Protein AF-A0A023FK03-F1 (afdb_monomer)

Secondary structure (DSSP, 8-state):
----EEEEEBS-TTT--B--HHHHHHHHHHTT-EEEEESGGGGGGGG---TTSTTTT-SEEEE-HHHHHT-TTPPPEEEE--S-HHHHHHTTTT---HHHHHTTHHHHHHHHHHHHHHHHHHHHHHHHHHHHHHHHHTT-TTEEEESPPPPB-TTSPBP-HHHHHHS---HHHHHHH--S-EEEEE--HHHHHHHHHHHHHHHHHHHHGGGS---------------------------------HHHHHHHHHHHHHHHHHHHHH-TTT-PEEEEETTTEEEEEE-HHHHHHHHT--HHHHHHHHHHHHHHHHHHHHHHHHHHHHHHHHTT-TTEEEE--TT--SSEEEEE--TTTTT-GGG--HHHHHHHHHHHHHHHHHHHHH-TT-EEEE-TTS-EEEEE----TT--HHHHHHHHHHHHHHHHHHHHHHHHHHHHHHHHHHHHHHHHHHHHHHHHHHH-GGGGSTTTHHHHHHHSPPPTT-----EEEETTTTEEEETHHHHHHHHHHHSS-PPP------------------------

Nearest PDB structures (foldseek):
  4n0w-assembly1_C  TM=6.176E-01  e=2.076E-03  Burkholderia cenocepacia J2315
  3gbx-assembly1_B  TM=6.428E-01  e=4.797E-03  Salmonella enterica subsp. enterica serovar Typhimurium
  1yjs-assembly1_A-2  TM=6.541E-01  e=1.831E-02  Geobacillus stearothermophilus
  2w7m-assembly1_A-2  TM=5.968E-01  e=1.638E-02  Geobacillus stearothermophilus
  2vi9-assembly1_A  TM=6.203E-01  e=2.862E-02  Geobacillus stearothermophilus

Organism: Amblyomma cajennense (NCBI:txid34607)

Sequence (544 aa):
RVPTLVVVSAGSPAVGLVDPLQGLQDLCKRHEAWLHVEGHALAALCLVSVPNLPARTGDSVSLPLGTWLGLPSVPYVTLYKTSEAALAHAAGLSSFSVHTKLQCLPLWVGLQSLGHQGLLQRVLHCLRLSEMLRERLDQVAEIEVVGRPRAVSKEGQVLSLADVVTKSVGTLLLFDVVVPVVTFRYLPEEALVEEEVEEETQEEESTTEIASETESKRDTPDESDSSKEKTEEETEAAALDEEPVLHDTSYRNNLNSWLAQVLNRDIPRAALDLLDLDPYGACLRFCPLESGHVYGTTTQDVEELYNCLLKHLAILNATVRQKRKFRDALAKHANLELVEVCHWAGLGGVRFVPDAFVGHMDSLDEKAKAQLNQLNSELVLKLKSTDSAFSLGESEDGLSCVRFGMVTDDLDIEELVGLVLGAGIELEESTKALESMSELVKQGIQEASKGLQQENEEKILQEGLLRHVPIVGSLFNWWSPTNKESGIRGRSFNITSGLVESTENIYKYHMQIQQGDTPALTNMPPQAQVVVQAANALETKAQQ

Radius of gyration: 42.41 Å; Cα contacts (8 Å, |Δi|>4): 645; chains: 1; bounding box: 78×77×130 Å

Solvent-accessible surface area (backbone atoms only — not comparable to full-atom values): 32034 Å² total; per-residue (Å²): 137,81,74,57,71,46,80,44,35,39,13,29,85,75,36,28,39,61,55,68,55,68,63,52,50,57,50,24,65,74,61,74,24,45,37,36,33,34,40,54,31,59,61,56,58,72,68,55,92,60,98,65,63,73,77,73,71,46,47,27,38,46,39,60,56,16,46,59,67,63,39,82,89,36,66,69,46,72,49,66,73,73,95,46,73,66,59,44,46,74,72,50,74,68,64,88,47,73,75,68,61,58,48,50,48,68,52,52,53,50,50,66,72,42,36,73,65,44,52,37,54,49,52,52,49,27,35,48,51,29,44,53,46,49,62,55,44,78,73,37,89,51,42,49,70,52,60,74,78,80,32,58,45,99,84,72,47,74,51,49,62,69,56,54,67,73,39,98,67,57,71,69,60,48,44,54,39,48,39,45,30,42,18,32,32,66,48,60,80,72,55,55,59,54,51,53,52,52,52,54,53,52,54,54,53,63,64,59,66,75,77,76,84,84,84,90,90,82,91,87,89,85,88,85,87,81,89,78,91,82,91,81,91,80,89,77,80,76,77,73,82,77,74,74,76,70,68,60,60,57,45,45,28,19,39,30,50,49,50,49,53,50,48,37,68,77,37,55,43,63,54,62,44,82,43,79,39,93,92,77,42,36,28,39,29,38,38,38,43,62,40,24,75,78,53,62,50,49,70,64,51,51,53,51,43,51,59,48,48,57,57,50,47,54,32,51,55,25,24,58,62,46,30,56,55,43,54,58,55,38,72,75,37,86,43,44,43,85,39,69,38,84,87,48,57,35,61,36,22,40,28,70,40,57,82,94,46,58,96,44,68,95,72,58,50,74,68,54,49,52,52,48,28,51,51,27,50,51,40,32,52,56,46,30,72,77,40,78,81,48,37,81,35,56,30,93,87,74,45,39,19,36,32,41,56,79,40,54,79,85,63,59,57,64,60,52,52,48,51,53,50,51,52,41,53,55,46,52,52,50,51,53,50,51,49,52,50,50,51,51,52,52,49,50,51,51,52,50,52,50,51,50,50,50,53,50,51,50,47,47,61,73,72,33,72,63,52,76,37,96,74,56,8,66,59,48,44,68,78,52,71,76,75,85,83,76,60,88,79,53,71,42,74,39,82,88,76,75,44,83,42,62,35,63,62,58,52,53,52,55,52,49,59,72,61,75,65,89,80,80,95,74,94,73,83,82,85,75,84,78,79,79,82,77,90,76,88,82,86,77,81,86,77,136

Mean predicted aligned error: 15.63 Å

InterPro domains:
  IPR015421 Pyridoxal phosphate-dependent transferase, major domain [G3DSA:3.40.640.10] (1-123)
  IPR015424 Pyridoxal phosphate-dependent transferase [SSF53383] (2-313)
  IPR050477 Group II Amino Acid Decarboxylases [PTHR42735] (5-512)
  IPR055102 PDXDC1-like, third domain [PF22937] (326-432)
  IPR055103 PDXDC1/PDXD2, second domain [PF22930] (180-320)

Structure (mmCIF, N/CA/C/O backbone):
data_AF-A0A023FK03-F1
#
_entry.id   AF-A0A023FK03-F1
#
loop_
_atom_site.group_PDB
_atom_site.id
_atom_site.type_symbol
_atom_site.label_atom_id
_atom_site.label_alt_id
_atom_site.label_comp_id
_atom_site.label_asym_id
_atom_site.label_entity_id
_atom_site.label_seq_id
_atom_site.pdbx_PDB_ins_code
_atom_site.Cartn_x
_atom_site.Cartn_y
_atom_site.Cartn_z
_atom_site.occupancy
_atom_site.B_iso_or_equiv
_atom_site.auth_seq_id
_atom_site.auth_comp_id
_atom_site.auth_asym_id
_atom_site.auth_atom_id
_atom_site.pdbx_PDB_model_num
ATOM 1 N N . ARG A 1 1 ? -15.173 8.926 -39.196 1.00 75.56 1 ARG A N 1
ATOM 2 C CA . ARG A 1 1 ? -13.962 9.461 -38.522 1.00 75.56 1 ARG A CA 1
ATOM 3 C C . ARG A 1 1 ? -12.804 8.555 -38.919 1.00 75.56 1 ARG A C 1
ATOM 5 O O . ARG A 1 1 ? -13.045 7.359 -38.986 1.00 75.56 1 ARG A O 1
ATOM 12 N N . VAL A 1 2 ? -11.625 9.091 -39.239 1.00 83.06 2 VAL A N 1
ATOM 13 C CA . VAL A 1 2 ? -10.444 8.280 -39.594 1.00 83.06 2 VAL A CA 1
ATOM 14 C C . VAL A 1 2 ? -9.515 8.248 -38.376 1.00 83.06 2 VAL A C 1
ATOM 16 O O . VAL A 1 2 ? -9.201 9.327 -37.873 1.00 83.06 2 VAL A O 1
ATOM 19 N N . PRO A 1 3 ? -9.121 7.073 -37.858 1.00 85.50 3 PRO A N 1
ATOM 20 C CA . PRO A 1 3 ? -8.145 6.991 -36.776 1.00 85.50 3 PRO A CA 1
ATOM 21 C C . PRO A 1 3 ? -6.781 7.484 -37.278 1.00 85.50 3 PRO A C 1
ATOM 23 O O . PRO A 1 3 ? -6.280 6.993 -38.281 1.00 85.50 3 PRO A O 1
ATOM 26 N N . THR A 1 4 ? -6.206 8.489 -36.614 1.00 89.94 4 THR A N 1
ATOM 27 C CA . THR A 1 4 ? -4.979 9.170 -37.083 1.00 89.94 4 THR A CA 1
ATOM 28 C C . THR A 1 4 ? -3.743 8.827 -36.253 1.00 89.94 4 THR A C 1
ATOM 30 O O . THR A 1 4 ? -2.627 8.908 -36.755 1.00 89.94 4 THR A O 1
ATOM 33 N N . LEU A 1 5 ? -3.925 8.445 -34.990 1.00 92.06 5 LEU A N 1
ATOM 34 C CA . LEU A 1 5 ? -2.849 8.207 -34.034 1.00 92.06 5 LEU A CA 1
ATOM 35 C C . LEU A 1 5 ? -3.209 7.018 -33.147 1.00 92.06 5 LEU A C 1
ATOM 37 O O . LEU A 1 5 ? -4.322 6.953 -32.626 1.00 92.06 5 LEU A O 1
ATOM 41 N N . VAL A 1 6 ? -2.247 6.125 -32.954 1.00 94.19 6 VAL A N 1
ATOM 42 C CA . VAL A 1 6 ? -2.283 5.042 -31.975 1.00 94.19 6 VAL A CA 1
ATOM 43 C C . VAL A 1 6 ? -1.117 5.256 -31.017 1.00 94.19 6 VAL A C 1
ATOM 45 O O . VAL A 1 6 ? 0.027 5.391 -31.452 1.00 94.19 6 VAL A O 1
ATOM 48 N N . VAL A 1 7 ? -1.414 5.315 -29.721 1.00 94.50 7 VAL A N 1
ATOM 49 C CA . VAL A 1 7 ? -0.410 5.368 -28.652 1.00 94.50 7 VAL A CA 1
ATOM 50 C C . VAL A 1 7 ? -0.333 3.983 -28.032 1.00 94.50 7 VAL A C 1
ATOM 52 O O . VAL A 1 7 ? -1.367 3.417 -27.692 1.00 94.50 7 VAL A O 1
ATOM 55 N N . VAL A 1 8 ? 0.875 3.438 -27.940 1.00 93.75 8 VAL A N 1
ATOM 56 C CA . VAL A 1 8 ? 1.129 2.092 -27.424 1.00 93.75 8 VAL A CA 1
ATOM 57 C C . VAL A 1 8 ? 2.180 2.124 -26.330 1.00 93.75 8 VAL A C 1
ATOM 59 O O . VAL A 1 8 ? 3.119 2.926 -26.368 1.00 93.75 8 VAL A O 1
ATOM 62 N N . SER A 1 9 ? 2.043 1.213 -25.377 1.00 92.88 9 SER A N 1
ATOM 63 C CA . SER A 1 9 ? 2.932 1.090 -24.238 1.00 92.88 9 SER A CA 1
ATOM 64 C C . SER A 1 9 ? 3.924 -0.059 -24.410 1.00 92.88 9 SER A C 1
ATOM 66 O O . SER A 1 9 ? 3.560 -1.221 -24.560 1.00 92.88 9 SER A O 1
ATOM 68 N N . ALA A 1 10 ? 5.212 0.261 -24.354 1.00 91.44 10 ALA A N 1
ATOM 69 C CA . ALA A 1 10 ? 6.314 -0.665 -24.161 1.00 91.44 10 ALA A CA 1
ATOM 70 C C . ALA A 1 10 ? 6.747 -0.596 -22.689 1.00 91.44 10 ALA A C 1
ATOM 72 O O . ALA A 1 10 ? 7.693 0.111 -22.325 1.00 91.44 10 ALA A O 1
ATOM 73 N N . GLY A 1 11 ? 6.021 -1.316 -21.834 1.00 90.69 11 GLY A N 1
ATOM 74 C CA . GLY A 1 11 ? 6.220 -1.325 -20.391 1.00 90.69 11 GLY A CA 1
ATOM 75 C C . GLY A 1 11 ? 5.437 -0.203 -19.724 1.00 90.69 11 GLY A C 1
ATOM 76 O O . GLY A 1 11 ? 6.014 0.832 -19.386 1.00 90.69 11 GLY A O 1
ATOM 77 N N . SER A 1 12 ? 4.131 -0.405 -19.549 1.00 92.38 12 SER A N 1
ATOM 78 C CA . SER A 1 12 ? 3.226 0.577 -18.950 1.00 92.38 12 SER A CA 1
ATOM 79 C C . SER A 1 12 ? 3.730 1.051 -17.582 1.00 92.38 12 SER A C 1
ATOM 81 O O . SER A 1 12 ? 4.270 0.236 -16.826 1.00 92.38 12 SER A O 1
ATOM 83 N N . PRO A 1 13 ? 3.548 2.334 -17.225 1.00 91.31 13 PRO A N 1
ATOM 84 C CA . PRO A 1 13 ? 4.019 2.840 -15.941 1.00 91.31 13 PRO A CA 1
ATOM 85 C C . PRO A 1 13 ? 3.423 2.098 -14.746 1.00 91.31 13 PRO A C 1
ATOM 87 O O . PRO A 1 13 ? 4.141 1.876 -13.779 1.00 91.31 13 PRO A O 1
ATOM 90 N N . ALA A 1 14 ? 2.152 1.692 -14.824 1.00 92.25 14 ALA A N 1
ATOM 91 C CA . ALA A 1 14 ? 1.423 1.088 -13.712 1.00 92.25 14 ALA A CA 1
ATOM 92 C C . ALA A 1 14 ? 1.797 -0.378 -13.452 1.00 92.25 14 ALA A C 1
ATOM 94 O O . ALA A 1 14 ? 2.018 -0.741 -12.304 1.00 92.25 14 ALA A O 1
ATOM 95 N N . VAL A 1 15 ? 1.874 -1.209 -14.496 1.00 92.50 15 VAL A N 1
ATOM 96 C CA . VAL A 1 15 ? 1.987 -2.681 -14.367 1.00 92.50 15 VAL A CA 1
ATOM 97 C C . VAL A 1 15 ? 3.059 -3.292 -15.274 1.00 92.50 15 VAL A C 1
ATOM 99 O O . VAL A 1 15 ? 3.168 -4.505 -15.400 1.00 92.50 15 VAL A O 1
ATOM 102 N N . GLY A 1 16 ? 3.846 -2.471 -15.974 1.00 90.25 16 GLY A N 1
ATOM 103 C CA . GLY A 1 16 ? 4.918 -2.965 -16.843 1.00 90.25 16 GLY A CA 1
ATOM 104 C C . GLY A 1 16 ? 4.451 -3.718 -18.097 1.00 90.25 16 GLY A C 1
ATOM 105 O O . GLY A 1 16 ? 5.287 -4.294 -18.786 1.00 90.25 16 GLY A O 1
ATOM 106 N N . LEU A 1 17 ? 3.155 -3.694 -18.435 1.00 90.25 17 LEU A N 1
ATOM 107 C CA . LEU A 1 17 ? 2.610 -4.351 -19.629 1.00 90.25 17 LEU A CA 1
ATOM 108 C C . LEU A 1 17 ? 3.200 -3.808 -20.939 1.00 90.25 17 LEU A C 1
ATOM 110 O O . LEU A 1 17 ? 3.413 -2.606 -21.099 1.00 90.25 17 LEU A O 1
ATOM 114 N N . VAL A 1 18 ? 3.444 -4.712 -21.886 1.00 90.50 18 VAL A N 1
ATOM 115 C CA . VAL A 1 18 ? 3.930 -4.401 -23.235 1.00 90.50 18 VAL A CA 1
ATOM 116 C C . VAL A 1 18 ? 2.839 -4.769 -24.230 1.00 90.50 18 VAL A C 1
ATOM 118 O O . VAL A 1 18 ? 2.464 -5.937 -24.336 1.00 90.50 18 VAL A O 1
ATOM 121 N N . ASP A 1 19 ? 2.356 -3.774 -24.965 1.00 91.62 19 ASP A N 1
ATOM 122 C CA . ASP A 1 19 ? 1.375 -3.958 -26.029 1.00 91.62 19 ASP A CA 1
ATOM 123 C C . ASP A 1 19 ? 1.948 -4.807 -27.177 1.00 91.62 19 ASP A C 1
ATOM 125 O O . ASP A 1 19 ? 3.167 -4.843 -27.381 1.00 91.62 19 ASP A O 1
ATOM 129 N N . PRO A 1 20 ? 1.102 -5.455 -28.000 1.00 89.81 20 PRO A N 1
ATOM 130 C CA . PRO A 1 20 ? 1.540 -6.226 -29.163 1.00 89.81 20 PRO A CA 1
ATOM 131 C C . PRO A 1 20 ? 2.071 -5.313 -30.287 1.00 89.81 20 PRO A C 1
ATOM 133 O O . PRO A 1 20 ? 1.439 -5.127 -31.332 1.00 89.81 20 PRO A O 1
ATOM 136 N N . LEU A 1 21 ? 3.273 -4.759 -30.090 1.00 88.12 21 LEU A N 1
ATOM 137 C CA . LEU A 1 21 ? 3.879 -3.717 -30.925 1.00 88.12 21 LEU A CA 1
ATOM 138 C C . LEU A 1 21 ? 3.955 -4.105 -32.406 1.00 88.12 21 LEU A C 1
ATOM 140 O O . LEU A 1 21 ? 3.672 -3.275 -33.265 1.00 88.12 21 LEU A O 1
ATOM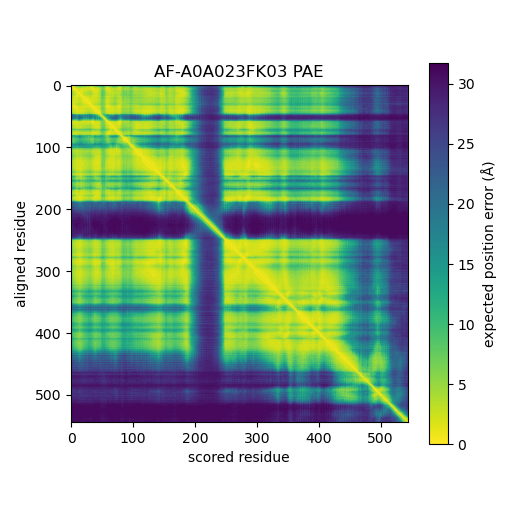 144 N N . GLN A 1 22 ? 4.312 -5.355 -32.724 1.00 87.31 22 GLN A N 1
ATOM 145 C CA . GLN A 1 22 ? 4.422 -5.809 -34.116 1.00 87.31 22 GLN A CA 1
ATOM 146 C C . GLN A 1 22 ? 3.062 -5.788 -34.826 1.00 87.31 22 GLN A C 1
ATOM 148 O O . GLN A 1 22 ? 2.940 -5.232 -35.916 1.00 87.31 22 GLN A O 1
ATOM 153 N N . GLY A 1 23 ? 2.029 -6.347 -34.189 1.00 89.94 23 GLY A N 1
ATOM 154 C CA . GLY A 1 23 ? 0.677 -6.378 -34.748 1.00 89.94 23 GLY A CA 1
ATOM 155 C C . GLY A 1 23 ? 0.085 -4.977 -34.898 1.00 89.94 23 GLY A C 1
ATOM 156 O O . GLY A 1 23 ? -0.491 -4.656 -35.939 1.00 89.94 23 GLY A O 1
ATOM 157 N N . LEU A 1 24 ? 0.293 -4.116 -33.897 1.00 91.25 24 LEU A N 1
ATOM 158 C CA . LEU A 1 24 ? -0.164 -2.725 -33.923 1.00 91.25 24 LEU A CA 1
ATOM 159 C C . LEU A 1 24 ? 0.578 -1.895 -34.969 1.00 91.25 24 LEU A C 1
ATOM 161 O O . LEU A 1 24 ? -0.040 -1.080 -35.652 1.00 91.25 24 LEU A O 1
ATOM 165 N N . GLN A 1 25 ? 1.870 -2.140 -35.176 1.00 89.00 25 GLN A N 1
ATOM 166 C CA . GLN A 1 25 ? 2.629 -1.504 -36.247 1.00 89.00 25 GLN A CA 1
ATOM 167 C C . GLN A 1 25 ? 2.094 -1.882 -37.631 1.00 89.00 25 GLN A C 1
ATOM 169 O O . GLN A 1 25 ? 1.941 -1.012 -38.490 1.00 89.00 25 GLN A O 1
ATOM 174 N N . ASP A 1 26 ? 1.800 -3.159 -37.863 1.00 90.31 26 ASP A N 1
ATOM 175 C CA . ASP A 1 26 ? 1.266 -3.615 -39.147 1.00 90.31 26 ASP A CA 1
ATOM 176 C C . ASP A 1 26 ? -0.179 -3.136 -39.367 1.00 90.31 26 ASP A C 1
ATOM 178 O O . ASP A 1 26 ? -0.581 -2.858 -40.498 1.00 90.31 26 ASP A O 1
ATOM 182 N N . LEU A 1 27 ? -0.959 -2.957 -38.297 1.00 91.81 27 LEU A N 1
ATOM 183 C CA . LEU A 1 27 ? -2.267 -2.302 -38.347 1.00 91.81 27 LEU A CA 1
ATOM 184 C C . LEU A 1 27 ? -2.147 -0.812 -38.704 1.00 91.81 27 LEU A C 1
ATOM 186 O O . LEU A 1 27 ? -2.816 -0.354 -39.629 1.00 91.81 27 LEU A O 1
ATOM 190 N N . CYS A 1 28 ? -1.259 -0.073 -38.036 1.00 91.50 28 CYS A N 1
ATOM 191 C CA . CYS A 1 28 ? -1.048 1.355 -38.288 1.00 91.50 28 CYS A CA 1
ATOM 192 C C . CYS A 1 28 ? -0.596 1.617 -39.727 1.00 91.50 28 CYS A C 1
ATOM 194 O O . CYS A 1 28 ? -1.149 2.486 -40.395 1.00 91.50 28 CYS A O 1
ATOM 196 N N . LYS A 1 29 ? 0.317 0.790 -40.258 1.00 89.25 29 LYS A N 1
ATOM 197 C CA . LYS A 1 29 ? 0.732 0.857 -41.668 1.00 89.25 29 LYS A CA 1
ATOM 198 C C . LYS A 1 29 ? -0.424 0.621 -42.641 1.00 89.25 29 LYS A C 1
ATOM 200 O O . LYS A 1 29 ? -0.484 1.290 -43.665 1.00 89.25 29 LYS A O 1
ATOM 205 N N . ARG A 1 30 ? -1.328 -0.323 -42.347 1.00 92.06 30 ARG A N 1
ATOM 206 C CA . ARG A 1 30 ? -2.491 -0.629 -43.205 1.00 92.06 30 ARG A CA 1
ATOM 207 C C . ARG A 1 30 ? -3.516 0.501 -43.247 1.00 92.06 30 ARG A C 1
ATOM 209 O O . ARG A 1 30 ? -4.164 0.678 -44.271 1.00 92.06 30 ARG A O 1
ATOM 216 N N . HIS A 1 31 ? -3.670 1.230 -42.147 1.00 91.69 31 HIS A N 1
ATOM 217 C CA . HIS A 1 31 ? -4.659 2.301 -42.011 1.00 91.69 31 HIS A CA 1
ATOM 218 C C . HIS A 1 31 ? -4.064 3.709 -42.120 1.00 91.69 31 HIS A C 1
ATOM 220 O O . HIS A 1 31 ? -4.779 4.675 -41.868 1.00 91.69 31 HIS A O 1
ATOM 226 N N . GLU A 1 32 ? -2.781 3.825 -42.481 1.00 89.75 32 GLU A N 1
ATOM 227 C CA . GLU A 1 32 ? -2.046 5.098 -42.549 1.00 89.75 32 GLU A CA 1
ATOM 228 C C . GLU A 1 32 ? -2.150 5.920 -41.248 1.00 89.75 32 GLU A C 1
ATOM 230 O O . GLU A 1 32 ? -2.189 7.150 -41.259 1.00 89.75 32 GLU A O 1
ATOM 235 N N . ALA A 1 33 ? -2.198 5.226 -40.108 1.00 92.00 33 ALA A N 1
ATOM 236 C CA . ALA A 1 33 ? -2.220 5.833 -38.784 1.00 92.00 33 ALA A CA 1
ATOM 237 C C . ALA A 1 33 ? -0.796 5.965 -38.231 1.00 92.00 33 ALA A C 1
ATOM 239 O O . ALA A 1 33 ? 0.059 5.113 -38.469 1.00 92.00 33 ALA A O 1
ATOM 240 N N . TRP A 1 34 ? -0.551 7.023 -37.460 1.00 90.62 34 TRP A N 1
ATOM 241 C CA . TRP A 1 34 ? 0.720 7.247 -36.779 1.00 90.62 34 TRP A CA 1
ATOM 242 C C . TRP A 1 34 ? 0.849 6.341 -35.552 1.00 90.62 34 TRP A C 1
ATOM 244 O O . TRP A 1 34 ? -0.055 6.328 -34.718 1.00 90.62 34 TRP A O 1
ATOM 254 N N . LEU A 1 35 ? 1.979 5.647 -35.388 1.00 92.12 35 LEU A N 1
ATOM 255 C CA . LEU A 1 35 ? 2.260 4.846 -34.192 1.00 92.12 35 LEU A CA 1
ATOM 256 C C . LEU A 1 35 ? 3.229 5.567 -33.242 1.00 92.12 35 LEU A C 1
ATOM 258 O O . LEU A 1 35 ? 4.412 5.738 -33.551 1.00 92.12 35 LEU A O 1
ATOM 262 N N . HIS A 1 36 ? 2.749 5.938 -32.057 1.00 92.88 36 HIS A N 1
ATOM 263 C CA . HIS A 1 36 ? 3.558 6.502 -30.977 1.00 92.88 36 HIS A CA 1
ATOM 264 C C . HIS A 1 36 ? 3.808 5.472 -29.873 1.00 92.88 36 HIS A C 1
ATOM 266 O O . HIS A 1 36 ? 2.858 4.870 -29.389 1.00 92.88 36 HIS A O 1
ATOM 272 N N . VAL A 1 37 ? 5.062 5.298 -29.451 1.00 92.62 37 VAL A N 1
ATOM 273 C CA . VAL A 1 37 ? 5.442 4.361 -28.382 1.00 92.62 37 VAL A CA 1
ATOM 274 C C . VAL A 1 37 ? 5.917 5.111 -27.142 1.00 92.62 37 VAL A C 1
ATOM 276 O O . VAL A 1 37 ? 6.769 5.994 -27.223 1.00 92.62 37 VAL A O 1
ATOM 279 N N . GLU A 1 38 ? 5.446 4.706 -25.975 1.00 93.38 38 GLU A N 1
ATOM 280 C CA . GLU A 1 38 ? 5.920 5.191 -24.676 1.00 93.38 38 GLU A CA 1
ATOM 281 C C . GLU A 1 38 ? 6.082 4.032 -23.687 1.00 93.38 38 GLU A C 1
ATOM 283 O O . GLU A 1 38 ? 5.713 2.911 -24.004 1.00 93.38 38 GLU A O 1
ATOM 288 N N . GLY A 1 39 ? 6.663 4.264 -22.509 1.00 92.44 39 GLY A N 1
ATOM 289 C CA . GLY A 1 39 ? 6.791 3.240 -21.463 1.00 92.44 39 GLY A CA 1
ATOM 290 C C . GLY A 1 39 ? 8.221 2.997 -20.981 1.00 92.44 39 GLY A C 1
ATOM 291 O O . GLY A 1 39 ? 9.202 3.457 -21.568 1.00 92.44 39 GLY A O 1
ATOM 292 N N . HIS A 1 40 ? 8.351 2.308 -19.852 1.00 93.25 40 HIS A N 1
ATOM 293 C CA . HIS A 1 40 ? 9.615 2.139 -19.138 1.00 93.25 40 HIS A CA 1
ATOM 294 C C . HIS A 1 40 ? 10.526 1.052 -19.718 1.00 93.25 40 HIS A C 1
ATOM 296 O O . HIS A 1 40 ? 11.741 1.137 -19.538 1.00 93.25 40 HIS A O 1
ATOM 302 N N . ALA A 1 41 ? 9.998 0.082 -20.475 1.00 91.88 41 ALA A N 1
ATOM 303 C CA . ALA A 1 41 ? 10.833 -0.943 -21.114 1.00 91.88 41 ALA A CA 1
ATOM 304 C C . ALA A 1 41 ? 11.758 -0.334 -22.184 1.00 91.88 41 ALA A C 1
ATOM 306 O O . ALA A 1 41 ? 12.835 -0.863 -22.464 1.00 91.88 41 ALA A O 1
ATOM 307 N N . LEU A 1 42 ? 11.401 0.842 -22.715 1.00 91.94 42 LEU A N 1
ATOM 308 C CA . LEU A 1 42 ? 12.241 1.635 -23.615 1.00 91.94 42 LEU A CA 1
ATOM 309 C C . LEU A 1 42 ? 13.603 2.004 -23.004 1.00 91.94 42 LEU A C 1
ATOM 311 O O . LEU A 1 42 ? 14.565 2.185 -23.752 1.00 91.94 42 LEU A O 1
ATOM 315 N N . ALA A 1 43 ? 13.727 2.072 -21.673 1.00 91.94 43 ALA A N 1
ATOM 316 C CA . ALA A 1 43 ? 15.013 2.296 -21.013 1.00 91.94 43 ALA A CA 1
ATOM 317 C C . ALA A 1 43 ? 16.033 1.204 -21.380 1.00 91.94 43 ALA A C 1
ATOM 319 O O . ALA A 1 43 ? 17.212 1.501 -21.579 1.00 91.94 43 ALA A O 1
ATOM 320 N N . ALA A 1 44 ? 15.577 -0.040 -21.565 1.00 90.06 44 ALA A N 1
ATOM 321 C CA . ALA A 1 44 ? 16.422 -1.184 -21.893 1.00 90.06 44 ALA A CA 1
ATOM 322 C C . ALA A 1 44 ? 17.075 -1.092 -23.284 1.00 90.06 44 ALA A C 1
ATOM 324 O O . ALA A 1 44 ? 18.028 -1.817 -23.566 1.00 90.06 44 ALA A O 1
ATOM 325 N N . LEU A 1 45 ? 16.633 -0.171 -24.150 1.00 87.19 45 LEU A N 1
ATOM 326 C CA . LEU A 1 45 ? 17.266 0.073 -25.450 1.00 87.19 45 LEU A CA 1
ATOM 327 C C . LEU A 1 45 ? 18.747 0.459 -25.324 1.00 87.19 45 LEU A C 1
ATOM 329 O O . LEU A 1 45 ? 19.514 0.214 -26.253 1.00 87.19 45 LEU A O 1
ATOM 333 N N . CYS A 1 46 ? 19.167 1.025 -24.186 1.00 85.00 46 CYS A N 1
ATOM 334 C CA . CYS A 1 46 ? 20.573 1.344 -23.935 1.00 85.00 46 CYS A CA 1
ATOM 335 C C . CYS A 1 46 ? 21.462 0.099 -23.749 1.00 85.00 46 CYS A C 1
ATOM 337 O O . CYS A 1 46 ? 22.683 0.218 -23.847 1.00 85.00 46 CYS A O 1
ATOM 339 N N . LEU A 1 47 ? 20.866 -1.075 -23.501 1.00 80.38 47 LEU A N 1
ATOM 340 C CA . LEU A 1 47 ? 21.571 -2.343 -23.295 1.00 80.38 47 LEU A CA 1
ATOM 341 C C . LEU A 1 47 ? 21.967 -3.022 -24.608 1.00 80.38 47 LEU A C 1
ATOM 343 O O . LEU A 1 47 ? 22.845 -3.882 -24.616 1.00 80.38 47 LEU A O 1
ATOM 347 N N . VAL A 1 48 ? 21.340 -2.652 -25.728 1.00 72.38 48 VAL A N 1
ATOM 348 C CA . VAL A 1 48 ? 21.575 -3.315 -27.011 1.00 72.38 48 VAL A CA 1
ATOM 349 C C . VAL A 1 48 ? 22.597 -2.537 -27.828 1.00 72.38 48 VAL A C 1
ATOM 351 O O . VAL A 1 48 ? 22.392 -1.382 -28.188 1.00 72.38 48 VAL A O 1
ATOM 354 N N . SER A 1 49 ? 23.700 -3.191 -28.189 1.00 58.81 49 SER A N 1
ATOM 355 C CA . SER A 1 49 ? 24.799 -2.572 -28.947 1.00 58.81 49 SER A CA 1
ATOM 356 C C . SER A 1 49 ? 24.534 -2.421 -30.455 1.00 58.81 49 SER A C 1
ATOM 358 O O . SER A 1 49 ? 25.454 -2.107 -31.209 1.00 58.81 49 SER A O 1
ATOM 360 N N . VAL A 1 50 ? 23.308 -2.671 -30.933 1.00 55.12 50 VAL A N 1
ATOM 361 C CA . VAL A 1 50 ? 23.001 -2.691 -32.373 1.00 55.12 50 VAL A CA 1
ATOM 362 C C . VAL A 1 50 ? 22.477 -1.315 -32.832 1.00 55.12 50 VAL A C 1
ATOM 364 O O . VAL A 1 50 ? 21.484 -0.825 -32.298 1.00 55.12 50 VAL A O 1
ATOM 367 N N . PRO A 1 51 ? 23.074 -0.690 -33.865 1.00 49.81 51 PRO A N 1
ATOM 368 C CA . PRO A 1 51 ? 22.834 0.715 -34.225 1.00 49.81 51 PRO A CA 1
ATOM 369 C C . PRO A 1 51 ? 21.448 1.060 -34.816 1.00 49.81 51 PRO A C 1
ATOM 371 O O . PRO A 1 51 ? 21.201 2.224 -35.112 1.00 49.81 51 PRO A O 1
ATOM 374 N N . ASN A 1 52 ? 20.525 0.102 -34.979 1.00 49.31 52 ASN A N 1
ATOM 375 C CA . ASN A 1 52 ? 19.263 0.295 -35.721 1.00 49.31 52 ASN A CA 1
ATOM 376 C C . ASN A 1 52 ? 17.974 0.115 -34.888 1.00 49.31 52 ASN A C 1
ATOM 378 O O . ASN A 1 52 ? 16.890 0.005 -35.463 1.00 49.31 52 ASN A O 1
ATOM 382 N N . LEU A 1 53 ? 18.057 0.067 -33.554 1.00 51.75 53 LEU A N 1
ATOM 383 C CA . LEU A 1 53 ? 16.932 -0.344 -32.700 1.00 51.75 53 LEU A CA 1
ATOM 384 C C . LEU A 1 53 ? 15.671 0.547 -32.732 1.00 51.75 53 LEU A C 1
ATOM 386 O O . LEU A 1 53 ? 14.595 0.008 -32.982 1.00 51.75 53 LEU A O 1
ATOM 390 N N . PRO A 1 54 ? 15.731 1.880 -32.537 1.00 52.62 54 PRO A N 1
ATOM 391 C CA . PRO A 1 54 ? 14.513 2.701 -32.498 1.00 52.62 54 PRO A CA 1
ATOM 392 C C . PRO A 1 54 ? 13.840 2.838 -33.873 1.00 52.62 54 PRO A C 1
ATOM 394 O O . PRO A 1 54 ? 12.674 3.213 -33.972 1.00 52.62 54 PRO A O 1
ATOM 397 N N . ALA A 1 55 ? 14.544 2.500 -34.960 1.00 52.31 55 ALA A N 1
ATOM 398 C CA . ALA A 1 55 ? 14.030 2.639 -36.317 1.00 52.31 55 ALA A CA 1
ATOM 399 C C . ALA A 1 55 ? 12.915 1.634 -36.656 1.00 52.31 55 ALA A C 1
ATOM 401 O O . ALA A 1 55 ? 12.261 1.793 -37.686 1.00 52.31 55 ALA A O 1
ATOM 402 N N . ARG A 1 56 ? 12.653 0.621 -35.820 1.00 63.44 56 ARG A N 1
ATOM 403 C CA . ARG A 1 56 ? 11.592 -0.372 -36.070 1.00 63.44 56 ARG A CA 1
ATOM 404 C C . ARG A 1 56 ? 10.444 -0.355 -35.067 1.00 63.44 56 ARG A C 1
ATOM 406 O O . ARG A 1 56 ? 9.424 -0.954 -35.371 1.00 63.44 56 ARG A O 1
ATOM 413 N N . THR A 1 57 ? 10.555 0.357 -33.951 1.00 68.00 57 THR A N 1
ATOM 414 C CA . THR A 1 57 ? 9.595 0.240 -32.839 1.00 68.00 57 THR A CA 1
ATOM 415 C C . THR A 1 57 ? 8.319 1.074 -33.010 1.00 68.00 57 THR A C 1
ATOM 417 O O . THR A 1 57 ? 7.302 0.737 -32.429 1.00 68.00 57 THR A O 1
ATOM 420 N N . GLY A 1 58 ? 8.336 2.123 -33.835 1.00 82.56 58 GLY A N 1
ATOM 421 C CA . GLY A 1 58 ? 7.181 2.995 -34.099 1.00 82.56 58 GLY A CA 1
ATOM 422 C C . GLY A 1 58 ? 7.570 4.200 -34.955 1.00 82.56 58 GLY A C 1
ATOM 423 O O . GLY A 1 58 ? 8.705 4.254 -35.441 1.00 82.56 58 GLY A O 1
ATOM 424 N N . ASP A 1 59 ? 6.657 5.145 -35.164 1.00 87.06 59 ASP A N 1
ATOM 425 C CA . ASP A 1 59 ? 6.913 6.395 -35.898 1.00 87.06 59 ASP A CA 1
ATOM 426 C C . ASP A 1 59 ? 7.478 7.487 -34.983 1.00 87.06 59 ASP A C 1
ATOM 428 O O . ASP A 1 59 ? 8.366 8.247 -35.383 1.00 87.06 59 ASP A O 1
ATOM 432 N N . SER A 1 60 ? 7.058 7.502 -33.716 1.00 88.62 60 SER A N 1
ATOM 433 C CA . SER A 1 60 ? 7.716 8.258 -32.648 1.00 88.62 60 SER A CA 1
ATOM 434 C C . SER A 1 60 ? 7.768 7.499 -31.330 1.00 88.62 60 SER A C 1
ATOM 436 O O . SER A 1 60 ? 7.028 6.545 -31.113 1.00 88.62 60 SER A O 1
ATOM 438 N N . VAL A 1 61 ? 8.666 7.940 -30.451 1.00 90.69 61 VAL A N 1
ATOM 439 C CA . VAL A 1 61 ? 8.909 7.378 -29.126 1.00 90.69 61 VAL A CA 1
ATOM 440 C C . VAL A 1 61 ? 9.064 8.505 -28.108 1.00 90.69 61 VAL A C 1
ATOM 442 O O . VAL A 1 61 ? 9.829 9.433 -28.365 1.00 90.69 61 VAL A O 1
ATOM 445 N N . SER A 1 62 ? 8.395 8.426 -26.959 1.00 92.06 62 SER A N 1
ATOM 446 C CA . SER A 1 62 ? 8.580 9.360 -25.837 1.00 92.06 62 SER A CA 1
ATOM 447 C C . SER A 1 62 ? 9.384 8.720 -24.708 1.00 92.06 62 SER A C 1
ATOM 449 O O . SER A 1 62 ? 9.052 7.640 -24.229 1.00 92.06 62 SER A O 1
ATOM 451 N N . LEU A 1 63 ? 10.450 9.398 -24.271 1.00 92.00 63 LEU A N 1
ATOM 452 C CA . LEU A 1 63 ? 11.373 8.919 -23.241 1.00 92.00 63 LEU A CA 1
ATOM 453 C C . LEU A 1 63 ? 11.339 9.841 -22.004 1.00 92.00 63 LEU A C 1
ATOM 455 O O . LEU A 1 63 ? 11.814 10.981 -22.093 1.00 92.00 63 LEU A O 1
ATOM 459 N N . PRO A 1 64 ? 10.847 9.377 -20.839 1.00 92.38 64 PRO A N 1
ATOM 460 C CA . PRO A 1 64 ? 10.929 10.103 -19.568 1.00 92.38 64 PRO A CA 1
ATOM 461 C C . PRO A 1 64 ? 12.343 10.042 -18.958 1.00 92.38 64 PRO A C 1
ATOM 463 O O . PRO A 1 64 ? 12.557 9.538 -17.856 1.00 92.38 64 PRO A O 1
ATOM 466 N N . LEU A 1 65 ? 13.342 10.575 -19.673 1.00 91.44 65 LEU A N 1
ATOM 467 C CA . LEU A 1 65 ? 14.746 10.555 -19.232 1.00 91.44 65 LEU A CA 1
ATOM 468 C C . LEU A 1 65 ? 14.975 11.319 -17.922 1.00 91.44 65 LEU A C 1
ATOM 470 O O . LEU A 1 65 ? 15.895 10.983 -17.181 1.00 91.44 65 LEU A O 1
ATOM 474 N N . GLY A 1 66 ? 14.154 12.334 -17.632 1.00 90.81 66 GLY A N 1
ATOM 475 C CA . GLY A 1 66 ? 14.179 13.024 -16.342 1.00 90.81 66 GLY A CA 1
ATOM 476 C C . GLY A 1 66 ? 13.942 12.056 -15.187 1.00 90.81 66 GLY A C 1
ATOM 477 O O . GLY A 1 66 ? 14.765 11.960 -14.279 1.00 90.81 66 GLY A O 1
ATOM 478 N N . THR A 1 67 ? 12.875 11.268 -15.290 1.00 90.75 67 THR A N 1
ATOM 479 C CA . THR A 1 67 ? 12.497 10.257 -14.304 1.00 90.75 67 THR A CA 1
ATOM 480 C C . THR A 1 67 ? 13.556 9.159 -14.193 1.00 90.75 67 THR A C 1
ATOM 482 O O . THR A 1 67 ? 14.088 8.932 -13.111 1.00 90.75 67 THR A O 1
ATOM 485 N N . TRP A 1 68 ? 13.962 8.553 -15.315 1.00 92.44 68 TRP A N 1
ATOM 486 C CA . TRP A 1 68 ? 14.921 7.436 -15.311 1.00 92.44 68 TRP A CA 1
ATOM 487 C C . TRP A 1 68 ? 16.319 7.793 -14.814 1.00 92.44 68 TRP A C 1
ATOM 489 O O . TRP A 1 68 ? 17.081 6.909 -14.436 1.00 92.44 68 TRP A O 1
ATOM 499 N N . LEU A 1 69 ? 16.706 9.067 -14.879 1.00 90.19 69 LEU A N 1
ATOM 500 C CA . LEU A 1 69 ? 18.040 9.518 -14.482 1.00 90.19 69 LEU A CA 1
ATOM 501 C C . LEU A 1 69 ? 18.040 10.310 -13.174 1.00 90.19 69 LEU A C 1
ATOM 503 O O . LEU A 1 69 ? 19.122 10.694 -12.723 1.00 90.19 69 LEU A O 1
ATOM 507 N N . GLY A 1 70 ? 16.871 10.547 -12.571 1.00 87.81 70 GLY A N 1
ATOM 508 C CA . GLY A 1 70 ? 16.727 11.399 -11.391 1.00 87.81 70 GLY A CA 1
ATOM 509 C C . GLY A 1 70 ? 17.083 12.863 -11.669 1.00 87.81 70 GLY A C 1
ATOM 510 O O . GLY A 1 70 ? 17.670 13.531 -10.821 1.00 87.81 70 GLY A O 1
ATOM 511 N N . LEU A 1 71 ? 16.796 13.354 -12.879 1.00 89.38 71 LEU A N 1
ATOM 512 C CA . LEU A 1 71 ? 17.053 14.733 -13.289 1.00 89.38 71 LEU A CA 1
ATOM 513 C C . LEU A 1 71 ? 15.750 15.545 -13.197 1.00 89.38 71 LEU A C 1
ATOM 515 O O . LEU A 1 71 ? 14.880 15.394 -14.062 1.00 89.38 71 LEU A O 1
ATOM 519 N N . PRO A 1 72 ? 15.596 16.422 -12.186 1.00 82.38 72 PRO A N 1
ATOM 520 C CA . PRO A 1 72 ? 14.390 17.224 -12.045 1.00 82.38 72 PRO A CA 1
ATOM 521 C C . PRO A 1 72 ? 14.251 18.209 -13.209 1.00 82.38 72 PRO A C 1
ATOM 523 O O . PRO A 1 72 ? 15.240 18.669 -13.786 1.00 82.38 72 PRO A O 1
ATOM 526 N N . SER A 1 73 ? 13.007 18.564 -13.531 1.00 80.88 73 SER A N 1
ATOM 527 C CA . SER A 1 73 ? 12.673 19.593 -14.528 1.00 80.88 73 SER A CA 1
ATOM 528 C C . SER A 1 73 ? 13.113 19.288 -15.968 1.00 80.88 73 SER A C 1
ATOM 530 O O . SER A 1 73 ? 13.068 20.179 -16.819 1.00 80.88 73 SER A O 1
ATOM 532 N N . VAL A 1 74 ? 13.519 18.048 -16.265 1.00 87.50 74 VAL A N 1
ATOM 533 C CA . VAL A 1 74 ? 13.746 17.578 -17.637 1.00 87.50 74 VAL A CA 1
ATOM 534 C C . VAL A 1 74 ? 12.404 17.124 -18.224 1.00 87.50 74 VAL A C 1
ATOM 536 O O . VAL A 1 74 ? 11.808 16.188 -17.688 1.00 87.50 74 VAL A O 1
ATOM 539 N N . PRO A 1 75 ? 11.905 17.760 -19.301 1.00 85.06 75 PRO A N 1
ATOM 540 C CA . PRO A 1 75 ? 10.695 17.302 -19.974 1.00 85.06 75 PRO A CA 1
ATOM 541 C C . PRO A 1 75 ? 10.932 15.961 -20.682 1.00 85.06 75 PRO A C 1
ATOM 543 O O . PRO A 1 75 ? 12.069 15.524 -20.874 1.00 85.06 75 PRO A O 1
ATOM 546 N N . TYR A 1 76 ? 9.847 15.328 -21.121 1.00 88.12 76 TYR A N 1
ATOM 547 C CA . TYR A 1 76 ? 9.921 14.141 -21.967 1.00 88.12 76 TYR A CA 1
ATOM 548 C C . TYR A 1 76 ? 10.727 14.427 -23.237 1.00 88.12 76 TYR A C 1
ATOM 550 O O . TYR A 1 76 ? 10.598 15.486 -23.858 1.00 88.12 76 TYR A O 1
ATOM 558 N N . VAL A 1 77 ? 11.551 13.460 -23.636 1.00 89.06 77 VAL A N 1
ATOM 559 C CA . VAL A 1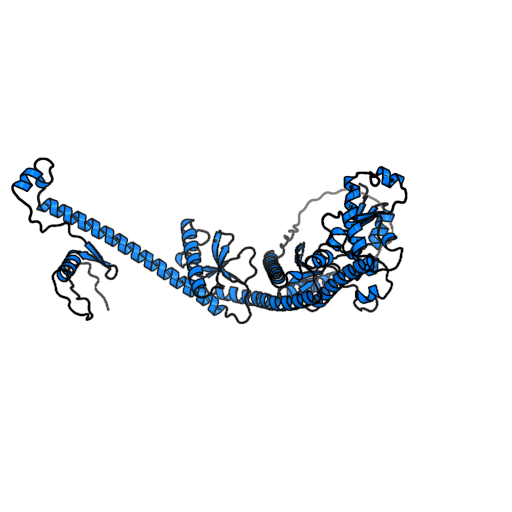 77 ? 12.296 13.511 -24.894 1.00 89.06 77 VAL A CA 1
ATOM 560 C C . VAL A 1 77 ? 11.552 12.686 -25.928 1.00 89.06 77 VAL A C 1
ATOM 562 O O . VAL A 1 77 ? 11.573 11.458 -25.877 1.00 89.06 77 VAL A O 1
ATOM 565 N N . THR A 1 78 ? 10.906 13.358 -26.878 1.00 88.12 78 THR A N 1
ATOM 566 C CA . THR A 1 78 ? 10.231 12.695 -27.996 1.00 88.12 78 THR A CA 1
ATOM 567 C C . THR A 1 78 ? 11.171 12.583 -29.191 1.00 88.12 78 THR A C 1
ATOM 569 O O . THR A 1 78 ? 11.624 13.582 -29.749 1.00 88.12 78 THR A O 1
ATOM 572 N N . LEU A 1 79 ? 11.450 11.351 -29.602 1.00 87.19 79 LEU A N 1
ATOM 573 C CA . LEU A 1 79 ? 12.132 11.027 -30.849 1.00 87.19 79 LEU A CA 1
ATOM 574 C C . LEU A 1 79 ? 11.078 10.703 -31.904 1.00 87.19 79 LEU A C 1
ATOM 576 O O . LEU A 1 79 ? 10.133 9.976 -31.626 1.00 87.19 79 LEU A O 1
ATOM 580 N N . TYR A 1 80 ? 11.225 11.213 -33.121 1.00 84.44 80 TYR A N 1
ATOM 581 C CA . TYR A 1 80 ? 10.298 10.924 -34.213 1.00 84.44 80 TYR A CA 1
ATOM 582 C C . TYR A 1 80 ? 11.058 10.707 -35.512 1.00 84.44 80 TYR A C 1
ATOM 584 O O . TYR A 1 80 ? 12.114 11.300 -35.749 1.00 84.44 80 TYR A O 1
ATOM 592 N N . LYS A 1 81 ? 10.513 9.847 -36.366 1.00 79.12 81 LYS A N 1
ATOM 593 C CA . LYS A 1 81 ? 10.997 9.684 -37.730 1.00 79.12 81 LYS A CA 1
ATOM 594 C C . LYS A 1 81 ? 10.449 10.829 -38.564 1.00 79.12 81 LYS A C 1
ATOM 596 O O . LYS A 1 81 ? 9.241 11.007 -38.663 1.00 79.12 81 LYS A O 1
ATOM 601 N N . THR A 1 82 ? 11.341 11.598 -39.175 1.00 69.06 82 THR A N 1
ATOM 602 C CA . THR A 1 82 ? 10.953 12.585 -40.180 1.00 69.06 82 THR A CA 1
ATOM 603 C C . THR A 1 82 ? 11.426 12.107 -41.543 1.00 69.06 82 THR A C 1
ATOM 605 O O . THR A 1 82 ? 12.624 11.957 -41.778 1.00 69.06 82 THR A O 1
ATOM 608 N N . SER A 1 83 ? 10.481 11.803 -42.429 1.00 65.38 83 SER A N 1
ATOM 609 C CA . SER A 1 83 ? 10.764 11.573 -43.847 1.00 65.38 83 SER A CA 1
ATOM 610 C C . SER A 1 83 ? 11.013 12.896 -44.577 1.00 65.38 83 SER A C 1
ATOM 612 O O . SER A 1 83 ? 11.774 12.925 -45.541 1.00 65.38 83 SER A O 1
ATOM 614 N N . GLU A 1 84 ? 10.426 13.998 -44.092 1.00 73.38 84 GLU A N 1
ATOM 615 C CA . GLU A 1 84 ? 10.456 15.296 -44.759 1.00 73.38 84 GLU A CA 1
ATOM 616 C C . GLU A 1 84 ? 10.541 16.462 -43.758 1.00 73.38 84 GLU A C 1
ATOM 618 O O . GLU A 1 84 ? 9.650 16.694 -42.937 1.00 73.38 84 GLU A O 1
ATOM 623 N N . ALA A 1 85 ? 11.615 17.254 -43.845 1.00 76.81 85 ALA A N 1
ATOM 624 C CA . ALA A 1 85 ? 11.867 18.377 -42.934 1.00 76.81 85 ALA A CA 1
ATOM 625 C C . ALA A 1 85 ? 10.774 19.466 -42.978 1.00 76.81 85 ALA A C 1
ATOM 627 O O . ALA A 1 85 ? 10.564 20.167 -41.986 1.00 76.81 85 ALA A O 1
ATOM 628 N N . ALA A 1 86 ? 10.057 19.592 -44.101 1.00 78.88 86 ALA A N 1
ATOM 629 C CA . ALA A 1 86 ? 8.960 20.542 -44.263 1.00 78.88 86 ALA A CA 1
ATOM 630 C C . ALA A 1 86 ? 7.773 20.229 -43.337 1.00 78.88 86 ALA A C 1
ATOM 632 O O . ALA A 1 86 ? 7.197 21.149 -42.761 1.00 78.88 86 ALA A O 1
ATOM 633 N N . LEU A 1 87 ? 7.454 18.946 -43.129 1.00 76.75 87 LEU A N 1
ATOM 634 C CA . LEU A 1 87 ? 6.380 18.526 -42.225 1.00 76.75 87 LEU A CA 1
ATOM 635 C C . LEU A 1 87 ? 6.734 18.817 -40.766 1.00 76.75 87 LEU A C 1
ATOM 637 O O . LEU A 1 87 ? 5.908 19.345 -40.027 1.00 76.75 87 LEU A O 1
ATOM 641 N N . ALA A 1 88 ? 7.984 18.565 -40.367 1.00 77.00 88 ALA A N 1
ATOM 642 C CA . ALA A 1 88 ? 8.463 18.920 -39.032 1.00 77.00 88 ALA A CA 1
ATOM 643 C C . ALA A 1 88 ? 8.415 20.441 -38.788 1.00 77.00 88 ALA A C 1
ATOM 645 O O . ALA A 1 88 ? 8.064 20.888 -37.695 1.00 77.00 88 ALA A O 1
ATOM 646 N N . HIS A 1 89 ? 8.726 21.243 -39.812 1.00 79.62 89 HIS A N 1
ATOM 647 C CA . HIS A 1 89 ? 8.609 22.699 -39.746 1.00 79.62 89 HIS A CA 1
ATOM 648 C C . HIS A 1 89 ? 7.149 23.160 -39.638 1.00 79.62 89 HIS A C 1
ATOM 650 O O . HIS A 1 89 ? 6.826 23.958 -38.759 1.00 79.62 89 HIS A O 1
ATOM 656 N N . ALA A 1 90 ? 6.261 22.625 -40.482 1.00 79.38 90 ALA A N 1
ATOM 657 C CA . ALA A 1 90 ? 4.832 22.943 -40.477 1.00 79.38 90 ALA A CA 1
ATOM 658 C C . ALA A 1 90 ? 4.142 22.538 -39.163 1.00 79.38 90 ALA A C 1
ATOM 660 O O . ALA A 1 90 ? 3.283 23.264 -38.671 1.00 79.38 90 ALA A O 1
ATOM 661 N N . ALA A 1 91 ? 4.568 21.427 -38.555 1.00 76.88 91 ALA A N 1
ATOM 662 C CA . ALA A 1 91 ? 4.118 20.976 -37.239 1.00 76.88 91 ALA A CA 1
ATOM 663 C C . ALA A 1 91 ? 4.681 21.815 -36.071 1.00 76.88 91 ALA A C 1
ATOM 665 O O . ALA A 1 91 ? 4.399 21.527 -34.911 1.00 76.88 91 ALA A O 1
ATOM 666 N N . GLY A 1 92 ? 5.507 22.832 -36.344 1.00 77.75 92 GLY A N 1
ATOM 667 C CA . GLY A 1 92 ? 6.105 23.693 -35.323 1.00 77.75 92 GLY A CA 1
ATOM 668 C C . GLY A 1 92 ? 7.255 23.052 -34.537 1.00 77.75 92 GLY A C 1
ATOM 669 O O . GLY A 1 92 ? 7.798 23.692 -33.638 1.00 77.75 92 GLY A O 1
ATOM 670 N N . LEU A 1 93 ? 7.693 21.837 -34.892 1.00 75.56 93 LEU A N 1
ATOM 671 C CA . LEU A 1 93 ? 8.757 21.098 -34.189 1.00 75.56 93 LEU A CA 1
ATOM 672 C C . LEU A 1 93 ? 10.150 21.714 -34.386 1.00 75.56 93 LEU A C 1
ATOM 674 O O . LEU A 1 93 ? 11.075 21.424 -33.631 1.00 75.56 93 LEU A O 1
ATOM 678 N N . SER A 1 94 ? 10.309 22.587 -35.383 1.00 71.44 94 SER A N 1
ATOM 679 C CA . SER A 1 94 ? 11.523 23.384 -35.583 1.00 71.44 94 SER A CA 1
ATOM 680 C C . SER A 1 94 ? 11.415 24.811 -35.025 1.00 71.44 94 SER A C 1
ATOM 682 O O . SER A 1 94 ? 12.281 25.637 -35.319 1.00 71.44 94 SER A O 1
ATOM 684 N N . SER A 1 95 ? 10.338 25.145 -34.305 1.00 70.75 95 SER A N 1
ATOM 685 C CA . SER A 1 95 ? 10.146 26.485 -33.746 1.00 70.75 95 SER A CA 1
ATOM 686 C C . SER A 1 95 ? 11.246 26.801 -32.728 1.00 70.75 95 SER A C 1
ATOM 688 O O . SER A 1 95 ? 11.587 25.987 -31.868 1.00 70.75 95 SER A O 1
ATOM 690 N N . PHE A 1 96 ? 11.849 27.983 -32.845 1.00 66.06 96 PHE A N 1
ATOM 691 C CA . PHE A 1 96 ? 12.932 28.414 -31.970 1.00 66.06 96 PHE A CA 1
ATOM 692 C C . PHE A 1 96 ? 12.376 29.295 -30.854 1.00 66.06 96 PHE A C 1
ATOM 694 O O . PHE A 1 96 ? 11.982 30.434 -31.092 1.00 66.06 96 PHE A O 1
ATOM 701 N N . SER A 1 97 ? 12.416 28.797 -29.619 1.00 73.50 97 SER A N 1
ATOM 702 C CA . SER A 1 97 ? 12.288 29.634 -28.428 1.00 73.50 97 SER A CA 1
ATOM 703 C C . SER A 1 97 ? 13.493 29.405 -27.512 1.00 73.50 97 SER A C 1
ATOM 705 O O . SER A 1 97 ? 13.939 28.270 -27.314 1.00 73.50 97 SER A O 1
ATOM 707 N N . VAL A 1 98 ? 14.047 30.489 -26.960 1.00 71.56 98 VAL A N 1
ATOM 708 C CA . VAL A 1 98 ? 15.197 30.414 -26.040 1.00 71.56 98 VAL A CA 1
ATOM 709 C C . VAL A 1 98 ? 14.822 29.624 -24.784 1.00 71.56 98 VAL A C 1
ATOM 711 O O . VAL A 1 98 ? 15.599 28.790 -24.326 1.00 71.56 98 VAL A O 1
ATOM 714 N N . HIS A 1 99 ? 13.600 29.822 -24.280 1.00 70.81 99 HIS A N 1
ATOM 715 C CA . HIS A 1 99 ? 13.076 29.106 -23.118 1.00 70.81 99 HIS A CA 1
ATOM 716 C C . HIS A 1 99 ? 12.993 27.592 -23.355 1.00 70.81 99 HIS A C 1
ATOM 718 O O . HIS A 1 99 ? 13.428 26.829 -22.500 1.00 70.81 99 HIS A O 1
ATOM 724 N N . THR A 1 100 ? 12.523 27.150 -24.525 1.00 70.56 100 THR A N 1
ATOM 725 C CA . THR A 1 100 ? 12.421 25.721 -24.868 1.00 70.56 100 THR A CA 1
ATOM 726 C C . THR A 1 100 ? 13.794 25.092 -25.116 1.00 70.56 100 THR A C 1
ATOM 728 O O . THR A 1 100 ? 14.026 23.951 -24.732 1.00 70.56 100 THR A O 1
ATOM 731 N N . LYS A 1 101 ? 14.754 25.816 -25.711 1.00 70.06 101 LYS A N 1
ATOM 732 C CA . LYS A 1 101 ? 16.085 25.245 -25.989 1.00 70.06 101 LYS A CA 1
ATOM 733 C C . LYS A 1 101 ? 16.972 25.091 -24.756 1.00 70.06 101 LYS A C 1
ATOM 735 O O . LYS A 1 101 ? 17.790 24.181 -24.734 1.00 70.06 101 LYS A O 1
ATOM 740 N N . LEU A 1 102 ? 16.817 25.925 -23.727 1.00 81.81 102 LEU A N 1
ATOM 741 C CA . LEU A 1 102 ? 17.590 25.777 -22.485 1.00 81.81 102 LEU A CA 1
ATOM 742 C C . LEU A 1 102 ? 17.140 24.572 -21.637 1.00 81.81 102 LEU A C 1
ATOM 744 O O . LEU A 1 102 ? 17.907 24.108 -20.796 1.00 81.81 102 LEU A O 1
ATOM 748 N N . GLN A 1 103 ? 15.951 24.012 -21.893 1.00 82.25 103 GLN A N 1
ATOM 749 C CA . GLN A 1 103 ? 15.431 22.831 -21.185 1.00 82.25 103 GLN A CA 1
ATOM 750 C C . GLN A 1 103 ? 16.235 21.551 -21.453 1.00 82.25 103 GLN A C 1
ATOM 752 O O . GLN A 1 103 ? 16.155 20.611 -20.667 1.00 82.25 103 GLN A O 1
ATOM 757 N N . CYS A 1 104 ? 17.042 21.496 -22.520 1.00 84.06 104 CYS A N 1
ATOM 758 C CA . CYS A 1 104 ? 17.907 20.344 -22.775 1.00 84.06 104 CYS A CA 1
ATOM 759 C C . CYS A 1 104 ? 19.207 20.367 -21.957 1.00 84.06 104 CYS A C 1
ATOM 761 O O . CYS A 1 104 ? 19.882 19.343 -21.885 1.00 84.06 104 CYS A O 1
ATOM 763 N N . LEU A 1 105 ? 19.572 21.500 -21.339 1.00 88.50 105 LEU A N 1
ATOM 764 C CA . LEU A 1 105 ? 20.842 21.635 -20.620 1.00 88.50 105 LEU A CA 1
ATOM 765 C C . LEU A 1 105 ? 20.969 20.682 -19.425 1.00 88.50 105 LEU A C 1
ATOM 767 O O . LEU A 1 105 ? 22.015 20.041 -19.335 1.00 88.50 105 LEU A O 1
ATOM 771 N N . PRO A 1 106 ? 19.964 20.518 -18.537 1.00 90.81 106 PRO A N 1
ATOM 772 C CA . PRO A 1 106 ? 20.080 19.575 -17.425 1.00 90.81 106 PRO A CA 1
ATOM 773 C C . PRO A 1 106 ? 20.282 18.138 -17.914 1.00 90.81 106 PRO A C 1
ATOM 775 O O . PRO A 1 106 ? 21.133 17.421 -17.389 1.00 90.81 106 PRO A O 1
ATOM 778 N N . LEU A 1 107 ? 19.572 17.747 -18.978 1.00 91.25 107 LEU A N 1
ATOM 779 C CA . LEU A 1 107 ? 19.754 16.447 -19.617 1.00 91.25 107 LEU A CA 1
ATOM 780 C C . LEU A 1 107 ? 21.154 16.307 -20.226 1.00 91.25 107 LEU A C 1
ATOM 782 O O . LEU A 1 107 ? 21.818 15.301 -20.003 1.00 91.25 107 LEU A O 1
ATOM 786 N N . TRP A 1 108 ? 21.622 17.311 -20.972 1.00 91.19 108 TRP A N 1
ATOM 787 C CA . TRP A 1 108 ? 22.947 17.294 -21.589 1.00 91.19 108 TRP A CA 1
ATOM 788 C C . TRP A 1 108 ? 24.054 17.183 -20.537 1.00 91.19 108 TRP A C 1
ATOM 790 O O . TRP A 1 108 ? 24.920 16.322 -20.662 1.00 91.19 108 TRP A O 1
ATOM 800 N N . VAL A 1 109 ? 23.998 17.986 -19.469 1.00 92.56 109 VAL A N 1
ATOM 801 C CA . VAL A 1 109 ? 24.951 17.914 -18.350 1.00 92.56 109 VAL A CA 1
ATOM 802 C C . VAL A 1 109 ? 24.883 16.549 -17.660 1.00 92.56 109 VAL A C 1
ATOM 804 O O . VAL A 1 109 ? 25.929 15.964 -17.386 1.00 92.56 109 VAL A O 1
ATOM 807 N N . GLY A 1 110 ? 23.681 16.014 -17.420 1.00 91.25 110 GLY A N 1
ATOM 808 C CA . GLY A 1 110 ? 23.492 14.696 -16.809 1.00 91.25 110 GLY A CA 1
ATOM 809 C C . GLY A 1 110 ? 24.054 13.549 -17.653 1.00 91.25 110 GLY A C 1
ATOM 810 O O . GLY A 1 110 ? 24.719 12.658 -17.134 1.00 91.25 110 GLY A O 1
ATOM 811 N N . LEU A 1 111 ? 23.859 13.585 -18.972 1.00 91.56 111 LEU A N 1
ATOM 812 C CA . LEU A 1 111 ? 24.434 12.589 -19.880 1.00 91.56 111 LEU A CA 1
ATOM 813 C C . LEU A 1 111 ? 25.960 12.717 -19.984 1.00 91.56 111 LEU A C 1
ATOM 815 O O . LEU A 1 111 ? 26.647 11.698 -20.048 1.00 91.56 111 LEU A O 1
ATOM 819 N N . GLN A 1 112 ? 26.502 13.940 -19.969 1.00 93.81 112 GLN A N 1
ATOM 820 C CA . GLN A 1 112 ? 27.951 14.171 -19.961 1.00 93.81 112 GLN A CA 1
ATOM 821 C C . GLN A 1 112 ? 28.609 13.692 -18.662 1.00 93.81 112 GLN A C 1
ATOM 823 O O . GLN A 1 112 ? 29.717 13.164 -18.704 1.00 93.81 112 GLN A O 1
ATOM 828 N N . SER A 1 113 ? 27.942 13.852 -17.515 1.00 92.69 113 SER A N 1
ATOM 829 C CA . SER A 1 113 ? 28.484 13.428 -16.221 1.00 92.69 113 SER A CA 1
ATOM 830 C C . SER A 1 113 ? 28.424 11.913 -16.019 1.00 92.69 113 SER A C 1
ATOM 832 O O . SER A 1 113 ? 29.381 11.332 -15.512 1.00 92.69 113 SER A O 1
ATOM 834 N N . LEU A 1 114 ? 27.334 11.260 -16.437 1.00 91.69 114 LEU A N 1
ATOM 835 C CA . LEU A 1 114 ? 27.190 9.802 -16.362 1.00 91.69 114 LEU A CA 1
ATOM 836 C C . LEU A 1 114 ? 28.050 9.083 -17.408 1.00 91.69 114 LEU A C 1
ATOM 838 O O . LEU A 1 114 ? 28.566 7.990 -17.161 1.00 91.69 114 LEU A O 1
ATOM 842 N N . GLY A 1 115 ? 28.170 9.673 -18.597 1.00 92.31 115 GLY A N 1
ATOM 843 C CA . GLY A 1 115 ? 28.702 8.996 -19.770 1.00 92.31 115 GLY A CA 1
ATOM 844 C C . GLY A 1 115 ? 27.862 7.781 -20.182 1.00 92.31 115 GLY A C 1
ATOM 845 O O . GLY A 1 115 ? 26.869 7.409 -19.553 1.00 92.31 115 GLY A O 1
ATOM 846 N N . HIS A 1 116 ? 28.280 7.117 -21.261 1.00 89.12 116 HIS A N 1
ATOM 847 C CA . HIS A 1 116 ? 27.570 5.939 -21.769 1.00 89.12 116 HIS A CA 1
ATOM 848 C C . HIS A 1 116 ? 27.567 4.777 -20.762 1.00 89.12 116 HIS A C 1
ATOM 850 O O . HIS A 1 116 ? 26.532 4.155 -20.535 1.00 89.12 116 HIS A O 1
ATOM 856 N N . GLN A 1 117 ? 28.710 4.517 -20.119 1.00 90.00 117 GLN A N 1
ATOM 857 C CA . GLN A 1 117 ? 28.837 3.431 -19.145 1.00 90.00 117 GLN A CA 1
ATOM 858 C C . GLN A 1 117 ? 28.013 3.690 -17.881 1.00 90.00 117 GLN A C 1
ATOM 860 O O . GLN A 1 117 ? 27.351 2.774 -17.405 1.00 90.00 117 GLN A O 1
ATOM 865 N N . GLY A 1 118 ? 27.989 4.921 -17.361 1.00 92.12 118 GLY A N 1
ATOM 866 C CA . GLY A 1 118 ? 27.178 5.246 -16.186 1.00 92.12 118 GLY A CA 1
ATOM 867 C C . GLY A 1 118 ? 25.681 5.114 -16.461 1.00 92.12 118 GLY A C 1
ATOM 868 O O . GLY A 1 118 ? 24.968 4.548 -15.638 1.00 92.12 118 GLY A O 1
ATOM 869 N N . LEU A 1 119 ? 25.212 5.554 -17.637 1.00 91.31 119 LEU A N 1
ATOM 870 C CA . LEU A 1 119 ? 23.825 5.356 -18.070 1.00 91.31 119 LEU A CA 1
ATOM 871 C C . LEU A 1 119 ? 23.457 3.867 -18.140 1.00 91.31 119 LEU A C 1
ATOM 873 O O . LEU A 1 119 ? 22.424 3.461 -17.610 1.00 91.31 119 LEU A O 1
ATOM 877 N N . LEU A 1 120 ? 24.311 3.056 -18.768 1.00 91.19 120 LEU A N 1
ATOM 878 C CA . LEU A 1 120 ? 24.087 1.619 -18.913 1.00 91.19 120 LEU A CA 1
ATOM 879 C C . LEU A 1 120 ? 24.053 0.917 -17.555 1.00 91.19 120 LEU A C 1
ATOM 881 O O . LEU A 1 120 ? 23.107 0.187 -17.276 1.00 91.19 120 LEU A O 1
ATOM 885 N N . GLN A 1 121 ? 25.049 1.158 -16.695 1.00 91.50 121 GLN A N 1
ATOM 886 C CA . GLN A 1 121 ? 25.111 0.553 -15.360 1.00 91.50 121 GLN A CA 1
ATOM 887 C C . GLN A 1 121 ? 23.888 0.912 -14.522 1.00 91.50 121 GLN A C 1
ATOM 889 O O . GLN A 1 121 ? 23.362 0.071 -13.803 1.00 91.50 121 GLN A O 1
ATOM 894 N N . ARG A 1 122 ? 23.413 2.149 -14.652 1.00 92.94 122 ARG A N 1
ATOM 895 C CA . ARG A 1 122 ? 22.245 2.653 -13.947 1.00 92.94 122 ARG A CA 1
ATOM 896 C C . ARG A 1 122 ? 20.957 1.939 -14.357 1.00 92.94 122 ARG A C 1
ATOM 898 O O . ARG A 1 122 ? 20.283 1.375 -13.502 1.00 92.94 122 ARG A O 1
ATOM 905 N N . VAL A 1 123 ? 20.650 1.906 -15.654 1.00 93.44 123 VAL A N 1
ATOM 906 C CA . VAL A 1 123 ? 19.462 1.195 -16.160 1.00 93.44 123 VAL A CA 1
ATOM 907 C C . VAL A 1 123 ? 19.548 -0.295 -15.835 1.00 93.44 123 VAL A C 1
ATOM 909 O O . VAL A 1 123 ? 18.579 -0.880 -15.359 1.00 93.44 123 VAL A O 1
ATOM 912 N N . LEU A 1 124 ? 20.719 -0.904 -16.037 1.00 92.94 124 LEU A N 1
ATOM 913 C CA . LEU A 1 124 ? 20.943 -2.316 -15.745 1.00 92.94 124 LEU A CA 1
ATOM 914 C C . LEU A 1 124 ? 20.743 -2.634 -14.258 1.00 92.94 124 LEU A C 1
ATOM 916 O O . LEU A 1 124 ? 20.158 -3.661 -13.932 1.00 92.94 124 LEU A O 1
ATOM 920 N N . HIS A 1 125 ? 21.202 -1.759 -13.361 1.00 94.44 125 HIS A N 1
ATOM 921 C CA . HIS A 1 125 ? 20.974 -1.882 -11.921 1.00 94.44 125 HIS A CA 1
ATOM 922 C C . HIS A 1 125 ? 19.478 -1.872 -11.593 1.00 94.44 125 HIS A C 1
ATOM 924 O O . HIS A 1 125 ? 18.997 -2.812 -10.970 1.00 94.44 125 HIS A O 1
ATOM 930 N N . CYS A 1 126 ? 18.720 -0.888 -12.083 1.00 95.69 126 CYS A N 1
ATOM 931 C CA . CYS A 1 126 ? 17.274 -0.798 -11.845 1.00 95.69 126 CYS A CA 1
ATOM 932 C C . CYS A 1 126 ? 16.499 -2.025 -12.359 1.00 95.69 126 CYS A C 1
ATOM 934 O O . CYS A 1 126 ? 15.617 -2.536 -11.665 1.00 95.69 126 CYS A O 1
ATOM 936 N N . LEU A 1 127 ? 16.842 -2.524 -13.551 1.00 94.62 127 LEU A N 1
ATOM 937 C CA . LEU A 1 127 ? 16.210 -3.720 -14.117 1.00 94.62 127 LEU A CA 1
ATOM 938 C C . LEU A 1 127 ? 16.557 -4.984 -13.321 1.00 94.62 127 LEU A C 1
ATOM 940 O O . LEU A 1 127 ? 15.679 -5.808 -13.099 1.00 94.62 127 LEU A O 1
ATOM 944 N N . ARG A 1 128 ? 17.795 -5.114 -12.823 1.00 95.12 128 ARG A N 1
ATOM 945 C CA . ARG A 1 128 ? 18.187 -6.225 -11.936 1.00 95.12 128 ARG A CA 1
ATOM 946 C C . ARG A 1 128 ? 17.430 -6.212 -10.614 1.00 95.12 128 ARG A C 1
ATOM 948 O O . ARG A 1 128 ? 17.032 -7.270 -10.149 1.00 95.12 128 ARG A O 1
ATOM 955 N N . LEU A 1 129 ? 17.234 -5.040 -10.006 1.00 97.19 129 LEU A N 1
ATOM 956 C CA . LEU A 1 129 ? 16.452 -4.926 -8.768 1.00 97.19 129 LEU A CA 1
ATOM 957 C C . LEU A 1 129 ? 15.010 -5.400 -8.975 1.00 97.19 129 LEU A C 1
ATOM 959 O O . LEU A 1 129 ? 14.477 -6.131 -8.147 1.00 97.19 129 LEU A O 1
ATOM 963 N N . SER A 1 130 ? 14.405 -4.990 -10.089 1.00 95.81 130 SER A N 1
ATOM 964 C CA . SER A 1 130 ? 13.031 -5.347 -10.450 1.00 95.81 130 SER A CA 1
ATOM 965 C C . SER A 1 130 ? 12.900 -6.839 -10.766 1.00 95.81 130 SER A C 1
ATOM 967 O O . SER A 1 130 ? 12.015 -7.498 -10.235 1.00 95.81 130 SER A O 1
ATOM 969 N N . GLU A 1 131 ? 13.817 -7.397 -11.564 1.00 94.56 131 GLU A N 1
ATOM 970 C CA . GLU A 1 131 ? 13.870 -8.835 -11.856 1.00 94.56 131 GLU A CA 1
ATOM 971 C C . GLU A 1 131 ? 14.049 -9.664 -10.580 1.00 94.56 131 GLU A C 1
ATOM 973 O O . GLU A 1 131 ? 13.332 -10.639 -10.378 1.00 94.56 131 GLU A O 1
ATOM 978 N N . MET A 1 132 ? 14.944 -9.238 -9.686 1.00 95.88 132 MET A N 1
ATOM 979 C CA . MET A 1 132 ? 15.178 -9.934 -8.426 1.00 95.88 132 MET A CA 1
ATOM 980 C C . MET A 1 132 ? 13.941 -9.908 -7.526 1.00 95.88 132 MET A C 1
ATOM 982 O O . MET A 1 132 ? 13.605 -10.935 -6.947 1.00 95.88 132 MET A O 1
ATOM 986 N N . LEU A 1 133 ? 13.229 -8.777 -7.424 1.00 96.62 133 LEU A N 1
ATOM 987 C CA . LEU A 1 133 ? 11.966 -8.746 -6.683 1.00 96.62 133 LEU A CA 1
ATOM 988 C C . LEU A 1 133 ? 10.931 -9.666 -7.339 1.00 96.62 133 LEU A C 1
ATOM 990 O O . LEU A 1 133 ? 10.322 -10.467 -6.641 1.00 96.62 133 LEU A O 1
ATOM 994 N N . ARG A 1 134 ? 10.771 -9.605 -8.667 1.00 95.06 134 ARG A N 1
ATOM 995 C CA . ARG A 1 134 ? 9.836 -10.469 -9.401 1.00 95.06 134 ARG A 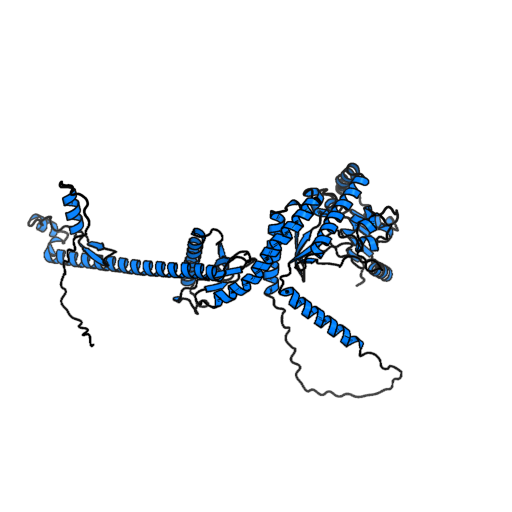CA 1
ATOM 996 C C . ARG A 1 134 ? 10.094 -11.951 -9.119 1.00 95.06 134 ARG A C 1
ATOM 998 O O . ARG A 1 134 ? 9.164 -12.668 -8.782 1.00 95.06 134 ARG A O 1
ATOM 1005 N N . GLU A 1 135 ? 11.350 -12.385 -9.182 1.00 94.25 135 GLU A N 1
ATOM 1006 C CA . GLU A 1 135 ? 11.759 -13.766 -8.890 1.00 94.25 135 GLU A CA 1
ATOM 1007 C C . GLU A 1 135 ? 11.450 -14.211 -7.463 1.00 94.25 135 GLU A C 1
ATOM 1009 O O . GLU A 1 135 ? 11.169 -15.387 -7.230 1.00 94.25 135 GLU A O 1
ATOM 1014 N N . ARG A 1 136 ? 11.544 -13.290 -6.502 1.00 95.88 136 ARG A N 1
ATOM 1015 C CA . ARG A 1 136 ? 11.198 -13.551 -5.105 1.00 95.88 136 ARG A CA 1
ATOM 1016 C C . ARG A 1 136 ? 9.689 -13.639 -4.905 1.00 95.88 136 ARG A C 1
ATOM 1018 O O . ARG A 1 136 ? 9.248 -14.515 -4.174 1.00 95.88 136 ARG A O 1
ATOM 1025 N N . LEU A 1 137 ? 8.914 -12.772 -5.555 1.00 95.62 137 LEU A N 1
ATOM 1026 C CA . LEU A 1 137 ? 7.452 -12.780 -5.462 1.00 95.62 137 LEU A CA 1
ATOM 1027 C C . LEU A 1 137 ? 6.835 -14.010 -6.134 1.00 95.62 137 LEU A C 1
ATOM 1029 O O . LEU A 1 137 ? 5.916 -14.580 -5.570 1.00 95.62 137 LEU A O 1
ATOM 1033 N N . ASP A 1 138 ? 7.399 -14.483 -7.252 1.00 92.38 138 ASP A N 1
ATOM 1034 C CA . ASP A 1 138 ? 6.955 -15.721 -7.919 1.00 92.38 138 ASP A CA 1
ATOM 1035 C C . ASP A 1 138 ? 7.071 -16.974 -7.001 1.00 92.38 138 ASP A C 1
ATOM 1037 O O . ASP A 1 138 ? 6.535 -18.030 -7.325 1.00 92.38 138 ASP A O 1
ATOM 1041 N N . GLN A 1 139 ? 7.794 -16.895 -5.872 1.00 93.31 139 GLN A N 1
ATOM 1042 C CA . GLN A 1 139 ? 7.938 -17.983 -4.885 1.00 93.31 139 GLN A CA 1
ATOM 1043 C C . GLN A 1 139 ? 6.893 -17.930 -3.759 1.00 93.31 139 GLN A C 1
ATOM 1045 O O . GLN A 1 139 ? 6.903 -18.802 -2.889 1.00 93.31 139 GLN A O 1
ATOM 1050 N N . VAL A 1 140 ? 6.034 -16.909 -3.736 1.00 94.44 140 VAL A N 1
ATOM 1051 C CA . VAL A 1 140 ? 5.066 -16.654 -2.664 1.00 94.44 140 VAL A CA 1
ATOM 1052 C C . VAL A 1 140 ? 3.662 -16.876 -3.211 1.00 94.44 140 VAL A C 1
ATOM 1054 O O . VAL A 1 140 ? 3.229 -16.142 -4.090 1.00 94.44 140 VAL A O 1
ATOM 1057 N N . ALA A 1 141 ? 2.955 -17.881 -2.694 1.00 90.75 141 ALA A N 1
ATOM 1058 C CA . ALA A 1 141 ? 1.629 -18.252 -3.191 1.00 90.75 141 ALA A CA 1
ATOM 1059 C C . ALA A 1 141 ? 0.561 -17.198 -2.857 1.00 90.75 141 ALA A C 1
ATOM 1061 O O . ALA A 1 141 ? -0.373 -16.992 -3.618 1.00 90.75 141 ALA A O 1
ATOM 1062 N N . GLU A 1 142 ? 0.720 -16.491 -1.739 1.00 92.44 142 GLU A N 1
ATOM 1063 C CA . GLU A 1 142 ? -0.220 -15.469 -1.265 1.00 92.44 142 GLU A CA 1
ATOM 1064 C C . GLU A 1 142 ? -0.045 -14.108 -1.962 1.00 92.44 142 GLU A C 1
ATOM 1066 O O . GLU A 1 142 ? -0.669 -13.116 -1.574 1.00 92.44 142 GLU A O 1
ATOM 1071 N N . ILE A 1 143 ? 0.850 -14.023 -2.950 1.00 94.88 143 ILE A N 1
ATOM 1072 C CA . ILE A 1 143 ? 1.101 -12.812 -3.725 1.00 94.88 143 ILE A CA 1
ATOM 1073 C C . ILE A 1 143 ? 0.778 -13.065 -5.187 1.00 94.88 143 ILE A C 1
ATOM 1075 O O . ILE A 1 143 ? 1.398 -13.890 -5.850 1.00 94.88 143 ILE A O 1
ATOM 1079 N N . GLU A 1 144 ? -0.103 -12.233 -5.721 1.00 93.75 144 GLU A N 1
ATOM 1080 C CA . GLU A 1 144 ? -0.331 -12.148 -7.152 1.00 93.75 144 GLU A CA 1
ATOM 1081 C C . GLU A 1 144 ? 0.493 -11.011 -7.740 1.00 93.75 144 GLU A C 1
ATOM 1083 O O . GLU A 1 144 ? 0.425 -9.863 -7.287 1.00 93.75 144 GLU A O 1
ATOM 1088 N N . VAL A 1 145 ? 1.260 -11.316 -8.784 1.00 94.00 145 VAL A N 1
ATOM 1089 C CA . VAL A 1 145 ? 1.952 -10.299 -9.575 1.00 94.00 145 VAL A CA 1
ATOM 1090 C C . VAL A 1 145 ? 1.061 -9.882 -10.740 1.00 94.00 145 VAL A C 1
ATOM 1092 O O . VAL A 1 145 ? 0.853 -10.644 -11.680 1.00 94.00 145 VAL A O 1
ATOM 1095 N N . VAL A 1 146 ? 0.601 -8.634 -10.705 1.00 91.56 146 VAL A N 1
ATOM 1096 C CA . VAL A 1 146 ? -0.273 -8.050 -11.722 1.00 91.56 146 VAL A CA 1
ATOM 1097 C C . VAL A 1 146 ? 0.525 -7.724 -12.981 1.00 91.56 146 VAL A C 1
ATOM 1099 O O . VAL A 1 146 ? 1.576 -7.077 -12.937 1.00 91.56 146 VAL A O 1
ATOM 1102 N N . GLY A 1 147 ? -0.011 -8.127 -14.130 1.00 83.62 147 GLY A N 1
ATOM 1103 C CA . GLY A 1 147 ? 0.564 -7.870 -15.444 1.00 83.62 147 GLY A CA 1
ATOM 1104 C C . GLY A 1 147 ? 0.889 -9.162 -16.187 1.00 83.62 147 GLY A C 1
ATOM 1105 O O . GLY A 1 147 ? 0.295 -10.209 -15.959 1.00 83.62 147 GLY A O 1
ATOM 1106 N N . ARG A 1 148 ? 1.823 -9.090 -17.136 1.00 74.56 148 ARG A N 1
ATOM 1107 C CA . ARG A 1 148 ? 2.125 -10.230 -18.009 1.00 74.56 148 ARG A CA 1
ATOM 1108 C C . ARG A 1 148 ? 3.014 -11.261 -17.287 1.00 74.56 148 ARG A C 1
ATOM 1110 O O . ARG A 1 148 ? 3.915 -10.862 -16.534 1.00 74.56 148 ARG A O 1
ATOM 1117 N N . PRO A 1 149 ? 2.834 -12.572 -17.547 1.00 81.94 149 PRO A N 1
ATOM 1118 C CA . PRO A 1 149 ? 3.788 -13.592 -17.123 1.00 81.94 149 PRO A CA 1
ATOM 1119 C C . PRO A 1 149 ? 5.174 -13.346 -17.726 1.00 81.94 149 PRO A C 1
ATOM 1121 O O . PRO A 1 149 ? 5.320 -12.706 -18.773 1.00 81.94 149 PRO A O 1
ATOM 1124 N N . ARG A 1 150 ? 6.206 -13.878 -17.064 1.00 85.06 150 ARG A N 1
ATOM 1125 C CA . ARG A 1 150 ? 7.591 -13.762 -17.535 1.00 85.06 150 ARG A CA 1
ATOM 1126 C C . ARG A 1 150 ? 7.738 -14.391 -18.918 1.00 85.06 150 ARG A C 1
ATOM 1128 O O . ARG A 1 150 ? 7.158 -15.437 -19.203 1.00 85.06 150 ARG A O 1
ATOM 1135 N N . ALA A 1 151 ? 8.545 -13.769 -19.774 1.00 84.75 151 ALA A N 1
ATOM 1136 C CA . ALA A 1 151 ? 8.813 -14.312 -21.095 1.00 84.75 151 ALA A CA 1
ATOM 1137 C C . ALA A 1 151 ? 9.503 -15.677 -21.001 1.00 84.75 151 ALA A C 1
ATOM 1139 O O . ALA A 1 151 ? 10.504 -15.848 -20.303 1.00 84.75 151 ALA A O 1
ATOM 1140 N N . VAL A 1 152 ? 8.986 -16.637 -21.761 1.00 85.44 152 VAL A N 1
ATOM 1141 C CA . VAL A 1 152 ? 9.501 -18.003 -21.816 1.00 85.44 152 VAL A CA 1
ATOM 1142 C C . VAL A 1 152 ? 10.111 -18.256 -23.193 1.00 85.44 152 VAL A C 1
ATOM 1144 O O . VAL A 1 152 ? 9.598 -17.831 -24.229 1.00 85.44 152 VAL A O 1
ATOM 1147 N N . SER A 1 153 ? 11.250 -18.935 -23.213 1.00 83.62 153 SER A N 1
ATOM 1148 C CA . SER A 1 153 ? 11.884 -19.437 -24.427 1.00 83.62 153 SER A CA 1
ATOM 1149 C C . SER A 1 153 ? 11.031 -20.516 -25.103 1.00 83.62 153 SER A C 1
ATOM 1151 O O . SER A 1 153 ? 10.147 -21.122 -24.501 1.00 83.62 153 SER A O 1
ATOM 1153 N N . LYS A 1 154 ? 11.357 -20.843 -26.358 1.00 79.75 154 LYS A N 1
ATOM 1154 C CA . LYS A 1 154 ? 10.711 -21.948 -27.092 1.00 79.75 154 LYS A CA 1
ATOM 1155 C C . LYS A 1 154 ? 10.875 -23.318 -26.419 1.00 79.75 154 LYS A C 1
ATOM 1157 O O . LYS A 1 154 ? 10.146 -24.242 -26.751 1.00 79.75 154 LYS A O 1
ATOM 1162 N N . GLU A 1 155 ? 11.844 -23.441 -25.518 1.00 81.25 155 GLU A N 1
ATOM 1163 C CA . GLU A 1 155 ? 12.171 -24.662 -24.777 1.00 81.25 155 GLU A CA 1
ATOM 1164 C C . GLU A 1 155 ? 11.498 -24.698 -23.392 1.00 81.25 155 GLU A C 1
ATOM 1166 O O . GLU A 1 155 ? 11.774 -25.595 -22.603 1.00 81.25 155 GLU A O 1
ATOM 1171 N N . GLY A 1 156 ? 10.634 -23.725 -23.072 1.00 81.00 156 GLY A N 1
ATOM 1172 C CA . GLY A 1 156 ? 9.923 -23.663 -21.792 1.00 81.00 156 GLY A CA 1
ATOM 1173 C C . GLY A 1 156 ? 10.719 -23.026 -20.646 1.00 81.00 156 GLY A C 1
ATOM 1174 O O . GLY A 1 156 ? 10.207 -22.914 -19.539 1.00 81.00 156 GLY A O 1
ATOM 1175 N N . GLN A 1 157 ? 11.956 -22.577 -20.883 1.00 83.88 157 GLN A N 1
ATOM 1176 C CA . GLN A 1 157 ? 12.765 -21.895 -19.863 1.00 83.88 157 GLN A CA 1
ATOM 1177 C C . GLN A 1 157 ? 12.435 -20.407 -19.791 1.00 83.88 157 GLN A C 1
ATOM 1179 O O . GLN A 1 157 ? 12.397 -19.746 -20.832 1.00 83.88 157 GLN A O 1
ATOM 1184 N N . VAL A 1 158 ? 12.256 -19.880 -18.581 1.00 85.56 158 VAL A N 1
ATOM 1185 C CA . VAL A 1 158 ? 12.065 -18.446 -18.334 1.00 85.56 158 VAL A CA 1
ATOM 1186 C C . VAL A 1 158 ? 13.320 -17.678 -18.749 1.00 85.56 158 VAL A C 1
ATOM 1188 O O . VAL A 1 158 ? 14.433 -18.031 -18.363 1.00 85.56 158 VAL A O 1
ATOM 1191 N N . LEU A 1 159 ? 13.142 -16.643 -19.565 1.00 85.50 159 LEU A N 1
ATOM 1192 C CA . LEU A 1 159 ? 14.223 -15.786 -20.039 1.00 85.50 159 LEU A CA 1
ATOM 1193 C C . LEU A 1 159 ? 14.570 -14.741 -18.977 1.00 85.50 159 LEU A C 1
ATOM 1195 O O . LEU A 1 159 ? 13.681 -14.106 -18.410 1.00 85.50 159 LEU A O 1
ATOM 1199 N N . SER A 1 160 ? 15.867 -14.539 -18.752 1.00 87.50 160 SER A N 1
ATOM 1200 C CA . SER A 1 160 ? 16.379 -13.539 -17.812 1.00 87.50 160 SER A CA 1
ATOM 1201 C C . SER A 1 160 ? 16.983 -12.324 -18.517 1.00 87.50 160 SER A C 1
ATOM 1203 O O . SER A 1 160 ? 17.389 -12.368 -19.685 1.00 87.50 160 SER A O 1
ATOM 1205 N N . LEU A 1 161 ? 17.149 -11.231 -17.778 1.00 86.75 161 LEU A N 1
ATOM 1206 C CA . LEU A 1 161 ? 17.922 -10.068 -18.195 1.00 86.75 161 LEU A CA 1
ATOM 1207 C C . LEU A 1 161 ? 19.358 -10.459 -18.572 1.00 86.75 161 LEU A C 1
ATOM 1209 O O . LEU A 1 161 ? 19.922 -9.909 -19.520 1.00 86.75 161 LEU A O 1
ATOM 1213 N N . ALA A 1 162 ? 19.956 -11.427 -17.870 1.00 85.31 162 ALA A N 1
ATOM 1214 C CA . ALA A 1 162 ? 21.296 -11.920 -18.177 1.00 85.31 162 ALA A CA 1
ATOM 1215 C C . ALA A 1 162 ? 21.366 -12.577 -19.568 1.00 85.31 162 ALA A C 1
ATOM 1217 O O . ALA A 1 162 ? 22.346 -12.372 -20.294 1.00 85.31 162 ALA A O 1
ATOM 1218 N N . ASP A 1 163 ? 20.321 -13.298 -19.984 1.00 81.75 163 ASP A N 1
ATOM 1219 C CA . ASP A 1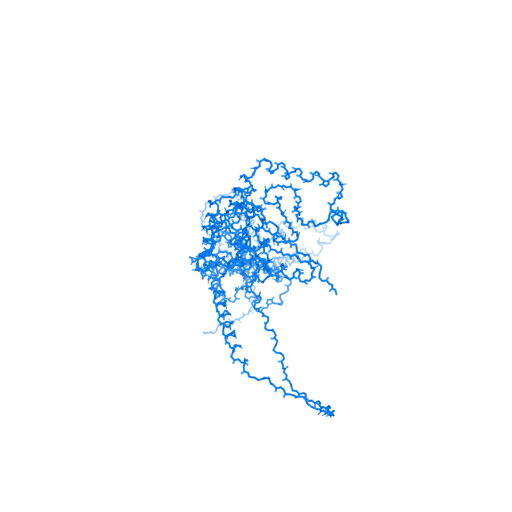 163 ? 20.238 -13.887 -21.325 1.00 81.75 163 ASP A CA 1
ATOM 1220 C C . ASP A 1 163 ? 20.222 -12.821 -22.415 1.00 81.75 163 ASP A C 1
ATOM 1222 O O . ASP A 1 163 ? 20.899 -12.957 -23.432 1.00 81.75 163 ASP A O 1
ATOM 1226 N N . VAL A 1 164 ? 19.479 -11.742 -22.191 1.00 79.88 164 VAL A N 1
ATOM 1227 C CA . VAL A 1 164 ? 19.274 -10.668 -23.168 1.00 79.88 164 VAL A CA 1
ATOM 1228 C C . VAL A 1 164 ? 20.459 -9.703 -23.241 1.00 79.88 164 VAL A C 1
ATOM 1230 O O . VAL A 1 164 ? 20.759 -9.159 -24.301 1.00 79.88 164 VAL A O 1
ATOM 1233 N N . VAL A 1 165 ? 21.180 -9.509 -22.137 1.00 79.44 165 VAL A N 1
ATOM 1234 C CA . VAL A 1 165 ? 22.412 -8.707 -22.128 1.00 79.44 165 VAL A CA 1
ATOM 1235 C C . VAL A 1 165 ? 23.566 -9.453 -22.806 1.00 79.44 165 VAL A C 1
ATOM 1237 O O . VAL A 1 165 ? 24.408 -8.833 -23.454 1.00 79.44 165 VAL A O 1
ATOM 1240 N N . THR A 1 166 ? 23.624 -10.781 -22.674 1.00 77.69 166 THR A N 1
ATOM 1241 C CA . THR A 1 166 ? 24.713 -11.594 -23.245 1.00 77.69 166 THR A CA 1
ATOM 1242 C C . THR A 1 166 ? 24.465 -11.995 -24.698 1.00 77.69 166 THR A C 1
ATOM 1244 O O . THR A 1 166 ? 25.413 -12.069 -25.485 1.00 77.69 166 THR A O 1
ATOM 1247 N N . LYS A 1 167 ? 23.207 -12.239 -25.081 1.00 72.50 167 LYS A N 1
ATOM 1248 C CA . LYS A 1 167 ? 22.806 -12.630 -26.436 1.00 72.50 167 LYS A CA 1
ATOM 1249 C C . LYS A 1 167 ? 22.225 -11.411 -27.147 1.00 72.50 167 LYS A C 1
ATOM 1251 O O . LYS A 1 167 ? 21.310 -10.774 -26.650 1.00 72.50 167 LYS A O 1
ATOM 1256 N N . SER A 1 168 ? 22.709 -11.091 -28.347 1.00 68.75 168 SER A N 1
ATOM 1257 C CA . SER A 1 168 ? 22.074 -10.046 -29.160 1.00 68.75 168 SER A CA 1
ATOM 1258 C C . SER A 1 168 ? 20.665 -10.495 -29.563 1.00 68.75 168 SER A C 1
ATOM 1260 O O . SER A 1 168 ? 20.508 -11.358 -30.425 1.00 68.75 168 SER A O 1
ATOM 1262 N N . VAL A 1 169 ? 19.644 -9.925 -28.922 1.00 76.19 169 VAL A N 1
ATOM 1263 C CA . VAL A 1 169 ? 18.225 -10.189 -29.203 1.00 76.19 169 VAL A CA 1
ATOM 1264 C C . VAL A 1 169 ? 17.538 -8.987 -29.844 1.00 76.19 169 VAL A C 1
ATOM 1266 O O . VAL A 1 169 ? 17.987 -7.843 -29.747 1.00 76.19 169 VAL A O 1
ATOM 1269 N N . GLY A 1 170 ? 16.436 -9.264 -30.544 1.00 79.12 170 GLY A N 1
ATOM 1270 C CA . GLY A 1 170 ? 15.588 -8.232 -31.129 1.00 79.12 170 GLY A CA 1
ATOM 1271 C C . GLY A 1 170 ? 14.864 -7.404 -30.064 1.00 79.12 170 GLY A C 1
ATOM 1272 O O . GLY A 1 170 ? 14.575 -7.886 -28.975 1.00 79.12 170 GLY A O 1
ATOM 1273 N N . THR A 1 171 ? 14.523 -6.163 -30.408 1.00 81.12 171 THR A N 1
ATOM 1274 C CA . THR A 1 171 ? 13.879 -5.188 -29.510 1.00 81.12 171 THR A CA 1
ATOM 1275 C C . THR A 1 171 ? 12.552 -5.656 -28.921 1.00 81.12 171 THR A C 1
ATOM 1277 O O . THR A 1 171 ? 12.270 -5.370 -27.767 1.00 81.12 171 THR A O 1
ATOM 1280 N N . LEU A 1 172 ? 11.743 -6.370 -29.704 1.00 83.50 172 LEU A N 1
ATOM 1281 C CA . LEU A 1 172 ? 10.448 -6.869 -29.238 1.00 83.50 172 LEU A CA 1
ATOM 1282 C C . LEU A 1 172 ? 10.632 -7.896 -28.117 1.00 83.50 172 LEU A C 1
ATOM 1284 O O . LEU A 1 172 ? 10.067 -7.738 -27.044 1.00 83.50 172 LEU A O 1
ATOM 1288 N N . LEU A 1 173 ? 11.528 -8.865 -28.332 1.00 84.44 173 LEU A N 1
ATOM 1289 C CA . LEU A 1 173 ? 11.872 -9.856 -27.315 1.00 84.44 173 LEU A CA 1
ATOM 1290 C C . LEU A 1 173 ? 12.544 -9.209 -26.096 1.00 84.44 173 LEU A C 1
ATOM 1292 O O . LEU A 1 173 ? 12.295 -9.628 -24.977 1.00 84.44 173 LEU A O 1
ATOM 1296 N N . LEU A 1 174 ? 13.374 -8.179 -26.295 1.00 87.62 174 LEU A N 1
ATOM 1297 C CA . LEU A 1 174 ? 13.940 -7.407 -25.186 1.00 87.62 174 LEU A CA 1
ATOM 1298 C C . LEU A 1 174 ? 12.834 -6.848 -24.286 1.00 87.62 174 LEU A C 1
ATOM 1300 O O . LEU A 1 174 ? 12.929 -7.011 -23.078 1.00 87.62 174 LEU A O 1
ATOM 1304 N N . PHE A 1 175 ? 11.806 -6.210 -24.853 1.00 88.38 175 PHE A N 1
ATOM 1305 C CA . PHE A 1 175 ? 10.710 -5.645 -24.061 1.00 88.38 175 PHE A CA 1
ATOM 1306 C C . PHE A 1 175 ? 9.863 -6.708 -23.374 1.00 88.38 175 PHE A C 1
ATOM 1308 O O . PHE A 1 175 ? 9.433 -6.476 -22.254 1.00 88.38 175 PHE A O 1
ATOM 1315 N N . ASP A 1 176 ? 9.677 -7.864 -24.008 1.00 86.38 176 ASP A N 1
ATOM 1316 C CA . ASP A 1 176 ? 8.969 -8.986 -23.389 1.00 86.38 176 ASP A CA 1
ATOM 1317 C C . ASP A 1 176 ? 9.740 -9.575 -22.191 1.00 86.38 176 ASP A C 1
ATOM 1319 O O . ASP A 1 176 ? 9.125 -10.071 -21.251 1.00 86.38 176 ASP A O 1
ATOM 1323 N N . VAL A 1 177 ? 11.079 -9.548 -22.218 1.00 88.75 177 VAL A N 1
ATOM 1324 C CA . VAL A 1 177 ? 11.918 -10.142 -21.161 1.00 88.75 177 VAL A CA 1
ATOM 1325 C C . VAL A 1 177 ? 12.179 -9.179 -20.004 1.00 88.75 177 VAL A C 1
ATOM 1327 O O . VAL A 1 177 ? 12.216 -9.604 -18.852 1.00 88.75 177 VAL A O 1
ATOM 1330 N N . VAL A 1 178 ? 12.416 -7.894 -20.280 1.00 90.44 178 VAL A N 1
ATOM 1331 C CA . VAL A 1 178 ? 12.758 -6.938 -19.219 1.00 90.44 178 VAL A CA 1
ATOM 1332 C C . VAL A 1 178 ? 11.540 -6.592 -18.373 1.00 90.44 178 VAL A C 1
ATOM 1334 O O . VAL A 1 178 ? 10.475 -6.276 -18.891 1.00 90.44 178 VAL A O 1
ATOM 1337 N N . VAL A 1 179 ? 11.734 -6.565 -17.057 1.00 90.56 179 VAL A N 1
ATOM 1338 C CA . VAL A 1 179 ? 10.696 -6.203 -16.087 1.00 90.56 179 VAL A CA 1
ATOM 1339 C C . VAL A 1 179 ? 11.079 -4.865 -15.451 1.00 90.56 179 VAL A C 1
ATOM 1341 O O . VAL A 1 179 ? 11.828 -4.851 -14.480 1.00 90.56 179 VAL A O 1
ATOM 1344 N N . PRO A 1 180 ? 10.667 -3.715 -16.016 1.00 92.38 180 PRO A N 1
ATOM 1345 C CA . PRO A 1 180 ? 11.002 -2.401 -15.462 1.00 92.38 180 PRO A CA 1
ATOM 1346 C C . PRO A 1 180 ? 10.137 -1.999 -14.261 1.00 92.38 180 PRO A C 1
ATOM 1348 O O . PRO A 1 180 ? 10.524 -1.103 -13.513 1.00 92.38 180 PRO A O 1
ATOM 1351 N N . VAL A 1 181 ? 8.967 -2.624 -14.118 1.00 95.44 181 VAL A N 1
ATOM 1352 C CA . VAL A 1 181 ? 7.966 -2.360 -13.083 1.00 95.44 181 VAL A CA 1
ATOM 1353 C C . VAL A 1 181 ? 7.485 -3.704 -12.561 1.00 95.44 181 VAL A C 1
ATOM 1355 O O . VAL A 1 181 ? 7.191 -4.593 -13.359 1.00 95.44 181 VAL A O 1
ATOM 1358 N N . VAL A 1 182 ? 7.398 -3.842 -11.242 1.00 96.44 182 VAL A N 1
ATOM 1359 C CA . VAL A 1 182 ? 6.780 -4.998 -10.586 1.00 96.44 182 VAL A CA 1
ATOM 1360 C C . VAL A 1 182 ? 5.602 -4.493 -9.775 1.00 96.44 182 VAL A C 1
ATOM 1362 O O . VAL A 1 182 ? 5.799 -3.718 -8.841 1.00 96.44 182 VAL A O 1
ATOM 1365 N N . THR A 1 183 ? 4.400 -4.929 -10.130 1.00 97.19 183 THR A N 1
ATOM 1366 C CA . THR A 1 183 ? 3.174 -4.570 -9.417 1.00 97.19 183 THR A CA 1
ATOM 1367 C C . THR A 1 183 ? 2.538 -5.832 -8.877 1.00 97.19 183 THR A C 1
ATOM 1369 O O . THR A 1 183 ? 2.448 -6.822 -9.595 1.00 97.19 183 THR A O 1
ATOM 1372 N N . PHE A 1 184 ? 2.165 -5.831 -7.606 1.00 96.62 184 PHE A N 1
ATOM 1373 C CA . PHE A 1 184 ? 1.704 -7.029 -6.921 1.00 96.62 184 PHE A CA 1
ATOM 1374 C C . PHE A 1 184 ? 0.691 -6.701 -5.829 1.00 96.62 184 PHE A C 1
ATOM 1376 O O . PHE A 1 184 ? 0.661 -5.582 -5.315 1.00 96.62 184 PHE A O 1
ATOM 1383 N N . ARG A 1 185 ? -0.126 -7.685 -5.462 1.00 95.25 185 ARG A N 1
ATOM 1384 C CA . ARG A 1 185 ? -1.090 -7.587 -4.365 1.00 95.25 185 ARG A CA 1
ATOM 1385 C C . ARG A 1 185 ? -1.090 -8.863 -3.533 1.00 95.25 185 ARG A C 1
ATOM 1387 O O . ARG A 1 185 ? -0.759 -9.938 -4.019 1.00 95.25 185 ARG A O 1
ATOM 1394 N N . TYR A 1 186 ? -1.453 -8.717 -2.270 1.00 95.00 186 TYR A N 1
ATOM 1395 C CA . TYR A 1 186 ? -1.761 -9.808 -1.364 1.00 95.00 186 TYR A CA 1
ATOM 1396 C C . TYR A 1 186 ? -3.146 -10.379 -1.667 1.00 95.00 186 TYR A C 1
ATOM 1398 O O . TYR A 1 186 ? -4.127 -9.625 -1.732 1.00 95.00 186 TYR A O 1
ATOM 1406 N N . LEU A 1 187 ? -3.197 -11.704 -1.799 1.00 90.69 187 LEU A N 1
ATOM 1407 C CA . LEU A 1 187 ? -4.408 -12.505 -1.884 1.00 90.69 187 LEU A CA 1
ATOM 1408 C C . LEU A 1 187 ? -4.556 -13.330 -0.598 1.00 90.69 187 LEU A C 1
ATOM 1410 O O . LEU A 1 187 ? -3.665 -14.120 -0.273 1.00 90.69 187 LEU A O 1
ATOM 1414 N N . PRO A 1 188 ? -5.654 -13.159 0.159 1.00 82.75 188 PRO A N 1
ATOM 1415 C CA . PRO A 1 188 ? -5.939 -14.041 1.279 1.00 82.75 188 PRO A CA 1
ATOM 1416 C C . PRO A 1 188 ? -6.204 -15.467 0.779 1.00 82.75 188 PRO A C 1
ATOM 1418 O O . PRO A 1 188 ? -6.800 -15.661 -0.274 1.00 82.75 188 PRO A O 1
ATOM 1421 N N . GLU A 1 189 ? -5.815 -16.463 1.576 1.00 71.50 189 GLU A N 1
ATOM 1422 C CA . GLU A 1 189 ? -5.940 -17.901 1.266 1.00 71.50 189 GLU A CA 1
ATOM 1423 C C . GLU A 1 189 ? -7.377 -18.331 0.893 1.00 71.50 189 GLU A C 1
ATOM 1425 O O . GLU A 1 189 ? -7.569 -19.299 0.171 1.00 71.50 189 GLU A O 1
ATOM 1430 N N . GLU A 1 190 ? -8.390 -17.590 1.354 1.00 63.53 190 GLU A N 1
ATOM 1431 C CA . GLU A 1 190 ? -9.807 -17.802 1.018 1.00 63.53 190 GLU A CA 1
ATOM 1432 C C . GLU A 1 190 ? -10.140 -17.446 -0.439 1.00 63.53 190 GLU A C 1
ATOM 1434 O O . GLU A 1 190 ? -10.916 -18.159 -1.065 1.00 63.53 190 GLU A O 1
ATOM 1439 N N . ALA A 1 191 ? -9.511 -16.405 -0.992 1.00 57.19 191 ALA A N 1
ATOM 1440 C CA . ALA A 1 191 ? -9.749 -15.952 -2.363 1.00 57.19 191 ALA A CA 1
ATOM 1441 C C . ALA A 1 191 ? -9.100 -16.874 -3.408 1.00 57.19 191 ALA A C 1
ATOM 1443 O O . ALA A 1 191 ? -9.590 -16.971 -4.526 1.00 57.19 191 ALA A O 1
ATOM 1444 N N . LEU A 1 192 ? -8.034 -17.594 -3.038 1.00 56.56 192 LEU A N 1
ATOM 1445 C CA . LEU A 1 192 ? -7.377 -18.560 -3.929 1.00 56.56 192 LEU A CA 1
ATOM 1446 C C . LEU A 1 192 ? -8.302 -19.736 -4.282 1.00 56.56 192 LEU A C 1
ATOM 1448 O O . LEU A 1 192 ? -8.226 -20.266 -5.382 1.00 56.56 192 LEU A O 1
ATOM 1452 N N . VAL A 1 193 ? -9.202 -20.118 -3.369 1.00 52.69 193 VAL A N 1
ATOM 1453 C CA . VAL A 1 193 ? -10.177 -21.196 -3.606 1.00 52.69 193 VAL A CA 1
ATOM 1454 C C . VAL A 1 193 ? -11.303 -20.733 -4.533 1.00 52.69 193 VAL A C 1
ATOM 1456 O O . VAL A 1 193 ? -11.840 -21.536 -5.286 1.00 52.69 193 VAL A O 1
ATOM 1459 N N . GLU A 1 194 ? -11.668 -19.450 -4.490 1.00 49.50 194 GLU A N 1
ATOM 1460 C CA . GLU A 1 194 ? -12.674 -18.875 -5.391 1.00 49.50 194 GLU A CA 1
ATOM 1461 C C . GLU A 1 194 ? -12.103 -18.687 -6.809 1.00 49.50 194 GLU A C 1
ATOM 1463 O O . GLU A 1 194 ? -12.759 -19.077 -7.772 1.00 49.50 194 GLU A O 1
ATOM 1468 N N . GLU A 1 195 ? -10.857 -18.208 -6.942 1.00 50.53 195 GLU A N 1
ATOM 1469 C CA . GLU A 1 195 ? -10.169 -18.076 -8.240 1.00 50.53 195 GLU A CA 1
ATOM 1470 C C . GLU A 1 195 ? -9.899 -19.445 -8.905 1.00 50.53 195 GLU A C 1
ATOM 1472 O O . GLU A 1 195 ? -10.108 -19.576 -10.108 1.00 50.53 195 GLU A O 1
ATOM 1477 N N . GLU A 1 196 ? -9.529 -20.494 -8.152 1.00 48.12 196 GLU A N 1
ATOM 1478 C CA . GLU A 1 196 ? -9.369 -21.857 -8.704 1.00 48.12 196 GLU A CA 1
ATOM 1479 C C . GLU A 1 196 ? -10.688 -22.415 -9.276 1.00 48.12 196 GLU A C 1
ATOM 1481 O O . GLU A 1 196 ? -10.688 -23.076 -10.314 1.00 48.12 196 GLU A O 1
ATOM 1486 N N . VAL A 1 197 ? -11.829 -22.119 -8.642 1.00 44.84 197 VAL A N 1
ATOM 1487 C CA . VAL A 1 197 ? -13.154 -22.559 -9.116 1.00 44.84 197 VAL A CA 1
ATOM 1488 C C . VAL A 1 197 ? -13.608 -21.751 -10.340 1.00 44.84 197 VAL A C 1
ATOM 1490 O O . VAL A 1 197 ? -14.235 -22.304 -11.249 1.00 44.84 197 VAL A O 1
ATOM 1493 N N . GLU A 1 198 ? -13.279 -20.459 -10.404 1.00 47.31 198 GLU A N 1
ATOM 1494 C CA . GLU A 1 198 ? -13.536 -19.618 -11.582 1.00 47.31 198 GLU A CA 1
ATOM 1495 C C . GLU A 1 198 ? -12.655 -20.004 -12.786 1.00 47.31 198 GLU A C 1
ATOM 1497 O O . GLU A 1 198 ? -13.146 -20.044 -13.916 1.00 47.31 198 GLU A O 1
ATOM 1502 N N . GLU A 1 199 ? -11.380 -20.347 -12.577 1.00 43.25 199 GLU A N 1
ATOM 1503 C CA . GLU A 1 199 ? -10.502 -20.827 -13.655 1.00 43.25 199 GLU A CA 1
ATOM 1504 C C . GLU A 1 199 ? -10.935 -22.211 -14.175 1.00 43.25 199 GLU A C 1
ATOM 1506 O O . GLU A 1 199 ? -11.004 -22.407 -15.392 1.00 43.25 199 GLU A O 1
ATOM 1511 N N . GLU A 1 200 ? -11.316 -23.149 -13.294 1.00 42.91 200 GLU A N 1
ATOM 1512 C CA . GLU A 1 200 ? -11.838 -24.465 -13.705 1.00 42.91 200 GLU A CA 1
ATOM 1513 C C . GLU A 1 200 ? -13.147 -24.345 -14.508 1.00 42.91 200 GLU A C 1
ATOM 1515 O O . GLU A 1 200 ? -13.335 -25.042 -15.510 1.00 42.91 200 GLU A O 1
ATOM 1520 N N . THR A 1 201 ? -14.038 -23.423 -14.129 1.00 42.34 201 THR A N 1
ATOM 1521 C CA . THR A 1 201 ? -15.300 -23.194 -14.857 1.00 42.34 201 THR A CA 1
ATOM 1522 C C . THR A 1 201 ? -15.085 -22.526 -16.220 1.00 42.34 201 THR A C 1
ATOM 1524 O O . THR A 1 201 ? -15.746 -22.904 -17.192 1.00 42.34 201 THR A O 1
ATOM 1527 N N . GLN A 1 202 ? -14.117 -21.611 -16.351 1.00 43.19 202 GLN A N 1
ATOM 1528 C CA . GLN A 1 202 ? -13.755 -21.009 -17.643 1.00 43.19 202 GLN A CA 1
ATOM 1529 C C . GLN A 1 202 ? -13.058 -22.003 -18.592 1.00 43.19 202 GLN A C 1
ATOM 1531 O O . GLN A 1 202 ? -13.295 -21.975 -19.807 1.00 43.19 202 GLN A O 1
ATOM 1536 N N . GLU A 1 203 ? -12.228 -22.916 -18.076 1.00 40.56 203 GLU A N 1
ATOM 1537 C CA . GLU A 1 203 ? -11.626 -23.979 -18.891 1.00 40.56 203 GLU A CA 1
ATOM 1538 C C . GLU A 1 203 ? -12.681 -24.986 -19.401 1.00 40.56 203 GLU A C 1
ATOM 1540 O O . GLU A 1 203 ? -12.621 -25.405 -20.568 1.00 40.56 203 GLU A O 1
ATOM 1545 N N . GLU A 1 204 ? -13.699 -25.317 -18.598 1.00 43.41 204 GLU A N 1
ATOM 1546 C CA . GLU A 1 204 ? -14.822 -26.175 -19.012 1.00 43.41 204 GLU A CA 1
ATOM 1547 C C . GLU A 1 204 ? -15.733 -25.514 -20.070 1.00 43.41 204 GLU A C 1
ATOM 1549 O O . GLU A 1 204 ? -16.137 -26.169 -21.041 1.00 43.41 204 GLU A O 1
ATOM 1554 N N . GLU A 1 205 ? -15.998 -24.207 -19.985 1.00 42.81 205 GLU A N 1
ATOM 1555 C CA . GLU A 1 205 ? -16.750 -23.493 -21.030 1.00 42.81 205 GLU A CA 1
ATOM 1556 C C . GLU A 1 205 ? -15.970 -23.425 -22.356 1.00 42.81 205 GLU A C 1
ATOM 1558 O O . GLU A 1 205 ? -16.527 -23.698 -23.427 1.00 42.81 205 GLU A O 1
ATOM 1563 N N . SER A 1 206 ? -14.652 -23.198 -22.303 1.00 36.50 206 SER A N 1
ATOM 1564 C CA . SER A 1 206 ? -13.800 -23.136 -23.503 1.00 36.50 206 SER A CA 1
ATOM 1565 C C . SER A 1 206 ? -13.685 -24.473 -24.256 1.00 36.50 206 SER A C 1
ATOM 1567 O O . SER A 1 206 ? -13.485 -24.502 -25.475 1.00 36.50 206 SER A O 1
ATOM 1569 N N . THR A 1 207 ? -13.839 -25.601 -23.553 1.00 38.91 207 THR A N 1
ATOM 1570 C CA . THR A 1 207 ? -13.781 -26.943 -24.153 1.00 38.91 207 THR A CA 1
ATOM 1571 C C . THR A 1 207 ? -15.117 -27.388 -24.748 1.00 38.91 207 THR A C 1
ATOM 1573 O O . THR A 1 207 ? -15.132 -28.233 -25.650 1.00 38.91 207 THR A O 1
ATOM 1576 N N . THR A 1 208 ? -16.228 -26.776 -24.331 1.00 36.84 208 THR A N 1
ATOM 1577 C CA . THR A 1 208 ? -17.575 -27.123 -24.806 1.00 36.84 208 THR A CA 1
ATOM 1578 C C . THR A 1 208 ? -17.940 -26.401 -26.115 1.00 36.84 208 THR A C 1
ATOM 1580 O O . THR A 1 208 ? -18.636 -26.969 -26.963 1.00 36.84 208 THR A O 1
ATOM 1583 N N . GLU A 1 209 ? -17.391 -25.207 -26.368 1.00 34.84 209 GLU A N 1
ATOM 1584 C CA . GLU A 1 209 ? -17.658 -24.436 -27.598 1.00 34.84 209 GLU A CA 1
ATOM 1585 C C . GLU A 1 209 ? -16.978 -24.997 -28.866 1.00 34.84 209 GLU A C 1
ATOM 1587 O O . GLU A 1 209 ? -17.442 -24.761 -29.983 1.00 34.84 209 GLU A O 1
ATOM 1592 N N . ILE A 1 210 ? -15.933 -25.822 -28.737 1.00 36.03 210 ILE A N 1
ATOM 1593 C CA . ILE A 1 210 ? -15.178 -26.357 -29.892 1.00 36.03 210 ILE A CA 1
ATOM 1594 C C . ILE A 1 210 ? -15.914 -27.527 -30.589 1.00 36.03 210 ILE A C 1
ATOM 1596 O O . ILE A 1 210 ? -15.562 -27.919 -31.704 1.00 36.03 210 ILE A O 1
ATOM 1600 N N . ALA A 1 211 ? -16.979 -28.074 -29.993 1.00 31.84 211 ALA A N 1
ATOM 1601 C CA . ALA A 1 211 ? -17.651 -29.275 -30.500 1.00 31.84 211 ALA A CA 1
ATOM 1602 C C . ALA A 1 211 ? -18.863 -29.035 -31.428 1.00 31.84 211 ALA A C 1
ATOM 1604 O O . ALA A 1 211 ? -19.452 -30.016 -31.886 1.00 31.84 211 ALA A O 1
ATOM 1605 N N . SER A 1 212 ? -19.255 -27.788 -31.737 1.00 31.56 212 SER A N 1
ATOM 1606 C CA . SER A 1 212 ? -20.546 -27.524 -32.414 1.00 31.56 212 SER A CA 1
ATOM 1607 C C . SER A 1 212 ? -20.516 -26.781 -33.757 1.00 31.56 212 SER A C 1
ATOM 1609 O O . SER A 1 212 ? -21.575 -26.430 -34.270 1.00 31.56 212 SER A O 1
ATOM 1611 N N . GLU A 1 213 ? -19.365 -26.639 -34.423 1.00 31.70 213 GLU A N 1
ATOM 1612 C CA . GLU A 1 213 ? -19.331 -26.094 -35.791 1.00 31.70 213 GLU A CA 1
ATOM 1613 C C . GLU A 1 213 ? -18.605 -27.010 -36.780 1.00 31.70 213 GLU A C 1
ATOM 1615 O O . GLU A 1 213 ? -17.449 -26.817 -37.151 1.00 31.70 213 GLU A O 1
ATOM 1620 N N . THR A 1 214 ? -19.305 -28.028 -37.276 1.00 30.31 214 THR A N 1
ATOM 1621 C CA . THR A 1 214 ? -19.011 -28.595 -38.600 1.00 30.31 214 THR A CA 1
ATOM 1622 C C . THR A 1 214 ? -20.250 -29.274 -39.167 1.00 30.31 214 THR A C 1
ATOM 1624 O O . THR A 1 214 ? -20.389 -30.480 -39.055 1.00 30.31 214 THR A O 1
ATOM 1627 N N . GLU A 1 215 ? -21.138 -28.518 -39.826 1.00 27.75 215 GLU A N 1
ATOM 1628 C CA . GLU A 1 215 ? -21.867 -29.043 -40.990 1.00 27.75 215 GLU A CA 1
ATOM 1629 C C . GLU A 1 215 ? -22.580 -27.963 -41.834 1.00 27.75 215 GLU A C 1
ATOM 1631 O O . GLU A 1 215 ? -23.549 -27.329 -41.437 1.00 27.75 215 GLU A O 1
ATOM 1636 N N . SER A 1 216 ? -22.134 -27.886 -43.094 1.00 28.08 216 SER A N 1
ATOM 1637 C CA . SER A 1 216 ? -22.899 -27.549 -44.306 1.00 28.08 216 SER A CA 1
ATOM 1638 C C . SER A 1 216 ? -23.192 -26.078 -44.683 1.00 28.08 216 SER A C 1
ATOM 1640 O O . SER A 1 216 ? -24.007 -25.370 -44.104 1.00 28.08 216 SER A O 1
ATOM 1642 N N . LYS A 1 217 ? -22.619 -25.668 -45.826 1.00 28.28 217 LYS A N 1
ATOM 1643 C CA . LYS A 1 217 ? -23.220 -24.698 -46.757 1.00 28.28 217 LYS A CA 1
ATOM 1644 C C . LYS A 1 217 ? -22.875 -25.079 -48.200 1.00 28.28 217 LYS A C 1
ATOM 1646 O O . LYS A 1 217 ? -21.706 -25.030 -48.577 1.00 28.28 217 LYS A O 1
ATOM 1651 N N . ARG A 1 218 ? -23.891 -25.411 -49.008 1.00 27.47 218 ARG A N 1
ATOM 1652 C CA . ARG A 1 218 ? -23.926 -25.169 -50.464 1.00 27.47 218 ARG A CA 1
ATOM 1653 C C . ARG A 1 218 ? -25.357 -24.882 -50.934 1.00 27.47 218 ARG A C 1
ATOM 1655 O O . ARG A 1 218 ? -26.240 -25.707 -50.750 1.00 27.47 218 ARG A O 1
ATOM 1662 N N . ASP A 1 219 ? -25.482 -23.712 -51.561 1.00 28.20 219 ASP A N 1
ATOM 1663 C CA . ASP A 1 219 ? -26.190 -23.414 -52.817 1.00 28.20 219 ASP A CA 1
ATOM 1664 C C . ASP A 1 219 ? -27.712 -23.629 -52.937 1.00 28.20 219 ASP A C 1
ATOM 1666 O O . ASP A 1 219 ? -28.176 -24.724 -53.227 1.00 28.20 219 ASP A O 1
ATOM 1670 N N . THR A 1 220 ? -28.505 -22.547 -52.874 1.00 30.67 220 THR A N 1
ATOM 1671 C CA . THR A 1 220 ? -29.091 -21.763 -54.007 1.00 30.67 220 THR A CA 1
ATOM 1672 C C . THR A 1 220 ? -30.365 -20.999 -53.577 1.00 30.67 220 THR A C 1
ATOM 1674 O O . THR A 1 220 ? -30.992 -21.392 -52.596 1.00 30.67 220 THR A O 1
ATOM 1677 N N . PRO A 1 221 ? -30.742 -19.895 -54.265 1.00 42.72 221 PRO A N 1
ATOM 1678 C CA . PRO A 1 221 ? -31.844 -19.013 -53.869 1.00 42.72 221 PRO A CA 1
ATOM 1679 C C . PRO A 1 221 ? -33.116 -19.235 -54.704 1.00 42.72 221 PRO A C 1
ATOM 1681 O O . PRO A 1 221 ? -33.005 -19.482 -55.902 1.00 42.72 221 PRO A O 1
ATOM 1684 N N . ASP A 1 222 ? -34.303 -19.057 -54.111 1.00 26.70 222 ASP A N 1
ATOM 1685 C CA . ASP A 1 222 ? -35.483 -18.636 -54.877 1.00 26.70 222 ASP A CA 1
ATOM 1686 C C . ASP A 1 222 ? -36.605 -18.018 -54.020 1.00 26.70 222 ASP A C 1
ATOM 1688 O O . ASP A 1 222 ? -36.641 -18.140 -52.798 1.00 26.70 222 ASP A O 1
ATOM 1692 N N . GLU A 1 223 ? -37.461 -17.294 -54.733 1.00 27.12 223 GLU A N 1
ATOM 1693 C CA . GLU A 1 223 ? -38.372 -16.203 -54.374 1.00 27.12 223 GLU A CA 1
ATOM 1694 C C . GLU A 1 223 ? -39.565 -16.468 -53.417 1.00 27.12 223 GLU A C 1
ATOM 1696 O O . GLU A 1 223 ? -40.082 -17.574 -53.278 1.00 27.12 223 GLU A O 1
ATOM 1701 N N . SER A 1 224 ? -40.122 -15.336 -52.951 1.00 25.73 224 SER A N 1
ATOM 1702 C CA . SER A 1 224 ? -41.563 -14.997 -52.863 1.00 25.73 224 SER A CA 1
ATOM 1703 C C . SER A 1 224 ? -42.298 -15.016 -51.500 1.00 25.73 224 SER A C 1
ATOM 1705 O O . SER A 1 224 ? -42.558 -16.042 -50.889 1.00 25.73 224 SER A O 1
ATOM 1707 N N . ASP A 1 225 ? -42.713 -13.795 -51.131 1.00 24.80 225 ASP A N 1
ATOM 1708 C CA . ASP A 1 225 ? -44.079 -13.355 -50.792 1.00 24.80 225 ASP A CA 1
ATOM 1709 C C . ASP A 1 225 ? -44.710 -13.547 -49.387 1.00 24.80 225 ASP A C 1
ATOM 1711 O O . ASP A 1 225 ? -44.820 -14.626 -48.814 1.00 24.80 225 ASP A O 1
ATOM 1715 N N . SER A 1 226 ? -45.312 -12.429 -48.960 1.00 24.98 226 SER A N 1
ATOM 1716 C CA . SER A 1 226 ? -46.462 -12.254 -48.061 1.00 24.98 226 SER A CA 1
ATOM 1717 C C . SER A 1 226 ? -46.312 -12.396 -46.530 1.00 24.98 226 SER A C 1
ATOM 1719 O O . SER A 1 226 ? -46.366 -13.462 -45.931 1.00 24.98 226 SER A O 1
ATOM 1721 N N . SER A 1 227 ? -46.263 -11.220 -45.892 1.00 26.48 227 SER A N 1
ATOM 1722 C CA . SER A 1 227 ? -47.084 -10.765 -44.750 1.00 26.48 227 SER A CA 1
ATOM 1723 C C . SER A 1 227 ? -47.743 -11.792 -43.811 1.00 26.48 227 SER A C 1
ATOM 1725 O O . SER A 1 227 ? -48.657 -12.506 -44.228 1.00 26.48 227 SER A O 1
ATOM 1727 N N . LYS A 1 228 ? -47.465 -11.659 -42.501 1.00 27.02 228 LYS A N 1
ATOM 1728 C CA . LYS A 1 228 ? -48.474 -11.644 -41.416 1.00 27.02 228 LYS A CA 1
ATOM 1729 C C . LYS A 1 228 ? -47.859 -11.248 -40.069 1.00 27.02 228 LYS A C 1
ATOM 1731 O O . LYS A 1 228 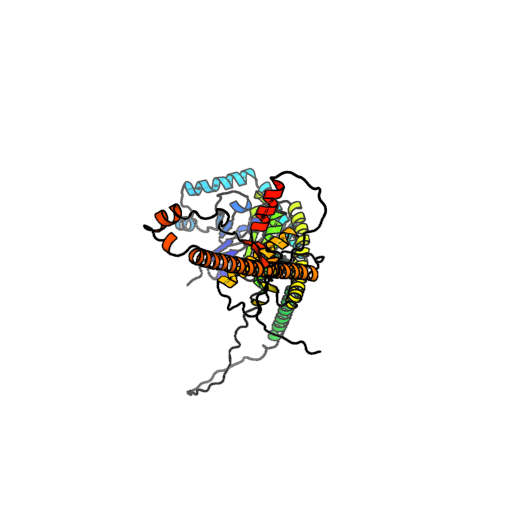? -46.960 -11.915 -39.573 1.00 27.02 228 LYS A O 1
ATOM 1736 N N . GLU A 1 229 ? -48.406 -10.190 -39.475 1.00 26.30 229 GLU A N 1
ATOM 1737 C CA . GLU A 1 229 ? -48.371 -9.954 -38.030 1.00 26.30 229 GLU A CA 1
ATOM 1738 C C . GLU A 1 229 ? -49.065 -11.107 -37.296 1.00 26.30 229 GLU A C 1
ATOM 1740 O O . GLU A 1 229 ? -50.132 -11.557 -37.731 1.00 26.30 229 GLU A O 1
ATOM 1745 N N . LYS A 1 230 ? -48.508 -11.509 -36.149 1.00 25.22 230 LYS A N 1
ATOM 1746 C CA . LYS A 1 230 ? -49.279 -11.861 -34.954 1.00 25.22 230 LYS A CA 1
ATOM 1747 C C . LYS A 1 230 ? -48.399 -11.827 -33.703 1.00 25.22 230 LYS A C 1
ATOM 1749 O O . LYS A 1 230 ? -47.337 -12.434 -33.651 1.00 25.22 230 LYS A O 1
ATOM 1754 N N . THR A 1 231 ? -48.901 -11.060 -32.752 1.00 23.30 231 THR A N 1
ATOM 1755 C CA . THR A 1 231 ? -48.543 -10.900 -31.345 1.00 23.30 231 THR A CA 1
ATOM 1756 C C . THR A 1 231 ? -48.827 -12.175 -30.546 1.00 23.30 231 THR A C 1
ATOM 1758 O O . THR A 1 231 ? -49.794 -12.852 -30.884 1.00 23.30 231 THR A O 1
ATOM 1761 N N . GLU A 1 232 ? -48.020 -12.431 -29.509 1.00 24.03 232 GLU A N 1
ATOM 1762 C CA . GLU A 1 232 ? -48.285 -13.122 -28.218 1.00 24.03 232 GLU A CA 1
ATOM 1763 C C . GLU A 1 232 ? -46.901 -13.537 -27.665 1.00 24.03 232 GLU A C 1
ATOM 1765 O O . GLU A 1 232 ? -46.205 -14.343 -28.271 1.00 24.03 232 GLU A O 1
ATOM 1770 N N . GLU A 1 233 ? -46.280 -12.714 -26.812 1.00 24.80 233 GLU A N 1
ATOM 1771 C CA . GLU A 1 233 ? -46.241 -12.897 -25.346 1.00 24.80 233 GLU A CA 1
ATOM 1772 C C . GLU A 1 233 ? -45.839 -14.316 -24.925 1.00 24.80 233 GLU A C 1
ATOM 1774 O O . GLU A 1 233 ? -46.686 -15.194 -24.860 1.00 24.80 233 GLU A O 1
ATOM 1779 N N . GLU A 1 234 ? -44.568 -14.500 -24.553 1.00 24.70 234 GLU A N 1
ATOM 1780 C CA . GLU A 1 234 ? -44.176 -15.418 -23.481 1.00 24.70 234 GLU A CA 1
ATOM 1781 C C . GLU A 1 234 ? -42.820 -14.980 -22.894 1.00 24.70 234 GLU A C 1
ATOM 1783 O O . GLU A 1 234 ? -41.798 -14.879 -23.563 1.00 24.70 234 GLU A O 1
ATOM 1788 N N . THR A 1 235 ? -42.908 -14.607 -21.622 1.00 27.77 235 THR A N 1
ATOM 1789 C CA . THR A 1 235 ? -41.889 -14.390 -20.592 1.00 27.77 235 THR A CA 1
ATOM 1790 C C . THR A 1 235 ? -40.521 -15.057 -20.796 1.00 27.77 235 THR A C 1
ATOM 1792 O O . THR A 1 235 ? -40.388 -16.260 -20.591 1.00 27.77 235 THR A O 1
ATOM 1795 N N . GLU A 1 236 ? -39.479 -14.245 -20.970 1.00 25.25 236 GLU A N 1
ATOM 1796 C CA . GLU A 1 236 ? -38.156 -14.521 -20.402 1.00 25.25 236 GLU A CA 1
ATOM 1797 C C . GLU A 1 236 ? -37.853 -13.410 -19.399 1.00 25.25 236 GLU A C 1
ATOM 1799 O O . GLU A 1 236 ? -37.576 -12.260 -19.744 1.00 25.25 236 GLU A O 1
ATOM 1804 N N . ALA A 1 237 ? -38.020 -13.752 -18.122 1.00 24.25 237 ALA A N 1
ATOM 1805 C CA . ALA A 1 237 ? -37.504 -12.963 -17.026 1.00 24.25 237 ALA A CA 1
ATOM 1806 C C . ALA A 1 237 ? -35.982 -12.921 -17.185 1.00 24.25 237 ALA A C 1
ATOM 1808 O O . ALA A 1 237 ? -35.316 -13.942 -17.028 1.00 24.25 237 ALA A O 1
ATOM 1809 N N . ALA A 1 238 ? -35.461 -11.746 -17.533 1.00 25.95 238 ALA A N 1
ATOM 1810 C CA . ALA A 1 238 ? -34.048 -11.448 -17.417 1.00 25.95 238 ALA A CA 1
ATOM 1811 C C . ALA A 1 238 ? -33.622 -11.791 -15.985 1.00 25.95 238 ALA A C 1
ATOM 1813 O O . ALA A 1 238 ? -34.127 -11.198 -15.026 1.00 25.95 238 ALA A O 1
ATOM 1814 N N . ALA A 1 239 ? -32.758 -12.799 -15.860 1.00 26.75 239 ALA A N 1
ATOM 1815 C CA . ALA A 1 239 ? -32.000 -13.031 -14.650 1.00 26.75 239 ALA A CA 1
ATOM 1816 C C . ALA A 1 239 ? -31.274 -11.720 -14.349 1.00 26.75 239 ALA A C 1
ATOM 1818 O O . ALA A 1 239 ? -30.494 -11.229 -15.161 1.00 26.75 239 ALA A O 1
ATOM 1819 N N . LEU A 1 240 ? -31.674 -11.106 -13.240 1.00 30.14 240 LEU A N 1
ATOM 1820 C CA . LEU A 1 240 ? -31.006 -9.958 -12.665 1.00 30.14 240 LEU A CA 1
ATOM 1821 C C . LEU A 1 240 ? -29.545 -10.341 -12.465 1.00 30.14 240 LEU A C 1
ATOM 1823 O O . LEU A 1 240 ? -29.273 -11.381 -11.867 1.00 30.14 240 LEU A O 1
ATOM 1827 N N . ASP A 1 241 ? -28.664 -9.496 -12.989 1.00 28.81 241 ASP A N 1
ATOM 1828 C CA . ASP A 1 241 ? -27.248 -9.456 -12.664 1.00 28.81 241 ASP A CA 1
ATOM 1829 C C . ASP A 1 241 ? -27.084 -9.650 -11.147 1.00 28.81 241 ASP A C 1
ATOM 1831 O O . ASP A 1 241 ? -27.490 -8.794 -10.352 1.00 28.81 241 ASP A O 1
ATOM 1835 N N . GLU A 1 242 ? -26.543 -10.796 -10.731 1.00 30.81 242 GLU A N 1
ATOM 1836 C CA . GLU A 1 242 ? -25.967 -10.909 -9.398 1.00 30.81 242 GLU A CA 1
ATOM 1837 C C . GLU A 1 242 ? -24.721 -10.022 -9.407 1.00 30.81 242 GLU A C 1
ATOM 1839 O O . GLU A 1 242 ? -23.718 -10.338 -10.046 1.00 30.81 242 GLU A O 1
ATOM 1844 N N . GLU A 1 243 ? -24.812 -8.853 -8.765 1.00 26.73 243 GLU A N 1
ATOM 1845 C CA . GLU A 1 243 ? -23.633 -8.032 -8.510 1.00 26.73 243 GLU A CA 1
ATOM 1846 C C . GLU A 1 243 ? -22.600 -8.885 -7.754 1.00 26.73 243 GLU A C 1
ATOM 1848 O O . GLU A 1 243 ? -22.946 -9.488 -6.730 1.00 26.73 243 GLU A O 1
ATOM 1853 N N . PRO A 1 244 ? -21.339 -8.952 -8.220 1.00 34.34 244 PRO A N 1
ATOM 1854 C CA . PRO A 1 244 ? -20.313 -9.714 -7.531 1.00 34.34 244 PRO A CA 1
ATOM 1855 C C . PRO A 1 244 ? -20.130 -9.137 -6.127 1.00 34.34 244 PRO A C 1
ATOM 1857 O O . PRO A 1 244 ? -20.174 -7.921 -5.929 1.00 34.34 244 PRO A O 1
ATOM 1860 N N . VAL A 1 245 ? -19.950 -10.028 -5.152 1.00 35.47 245 VAL A N 1
ATOM 1861 C CA . VAL A 1 245 ? -19.867 -9.766 -3.709 1.00 35.47 245 VAL A CA 1
ATOM 1862 C C . VAL A 1 245 ? -18.921 -8.590 -3.406 1.00 35.47 245 VAL A C 1
ATOM 1864 O O . VAL A 1 245 ? -17.711 -8.733 -3.248 1.00 35.47 245 VAL A O 1
ATOM 1867 N N . LEU A 1 246 ? -19.493 -7.390 -3.302 1.00 37.09 246 LEU A N 1
ATOM 1868 C CA . LEU A 1 246 ? -18.777 -6.109 -3.230 1.00 37.09 246 LEU A CA 1
ATOM 1869 C C . LEU A 1 246 ? -17.992 -5.907 -1.917 1.00 37.09 246 LEU A C 1
ATOM 1871 O O . LEU A 1 246 ? -17.168 -5.001 -1.816 1.00 37.09 246 LEU A O 1
ATOM 1875 N N . HIS A 1 247 ? -18.227 -6.746 -0.903 1.00 46.00 247 HIS A N 1
ATOM 1876 C CA . HIS A 1 247 ? -17.655 -6.578 0.436 1.00 46.00 247 HIS A CA 1
ATOM 1877 C C . HIS A 1 247 ? -16.222 -7.114 0.594 1.00 46.00 247 HIS A C 1
ATOM 1879 O O . HIS A 1 247 ? -15.479 -6.578 1.422 1.00 46.00 247 HIS A O 1
ATOM 1885 N N . ASP A 1 248 ? -15.793 -8.121 -0.178 1.00 57.59 248 ASP A N 1
ATOM 1886 C CA . ASP A 1 248 ? -14.459 -8.713 0.028 1.00 57.59 248 ASP A CA 1
ATOM 1887 C C . ASP A 1 248 ? -13.332 -7.892 -0.630 1.00 57.59 248 ASP A C 1
ATOM 1889 O O . ASP A 1 248 ? -12.214 -7.784 -0.115 1.00 57.59 248 ASP A O 1
ATOM 1893 N N . THR A 1 249 ? -13.655 -7.165 -1.705 1.00 70.69 249 THR A N 1
ATOM 1894 C CA . THR A 1 249 ? -12.707 -6.266 -2.383 1.00 70.69 249 THR A CA 1
ATOM 1895 C C . THR A 1 249 ? -12.246 -5.122 -1.477 1.00 70.69 249 THR A C 1
ATOM 1897 O O . THR A 1 249 ? -11.051 -4.827 -1.428 1.00 70.69 249 THR A O 1
ATOM 1900 N N . SER A 1 250 ? -13.150 -4.517 -0.697 1.00 84.75 250 SER A N 1
ATOM 1901 C CA . SER A 1 250 ? -12.825 -3.418 0.226 1.00 84.75 250 SER A CA 1
ATOM 1902 C C . SER A 1 250 ? -11.888 -3.864 1.352 1.00 84.75 250 SER A C 1
ATOM 1904 O O . SER A 1 250 ? -10.878 -3.209 1.632 1.00 84.75 250 SER A O 1
ATOM 1906 N N . TYR A 1 251 ? -12.162 -5.018 1.974 1.00 88.62 251 TYR A N 1
ATOM 1907 C CA . TYR A 1 251 ? -11.300 -5.536 3.035 1.00 88.62 251 TYR A CA 1
ATOM 1908 C C . TYR A 1 251 ? -9.916 -5.908 2.498 1.00 88.62 251 TYR A C 1
ATOM 1910 O O . TYR A 1 251 ? -8.907 -5.487 3.071 1.00 88.62 251 TYR A O 1
ATOM 1918 N N . ARG A 1 252 ? -9.846 -6.590 1.349 1.00 89.44 252 ARG A N 1
ATOM 1919 C CA . ARG A 1 252 ? -8.580 -6.890 0.669 1.00 89.44 252 ARG A CA 1
ATOM 1920 C C . ARG A 1 252 ? -7.800 -5.628 0.296 1.00 89.44 252 ARG A C 1
ATOM 1922 O O . ARG A 1 252 ? -6.578 -5.590 0.464 1.00 89.44 252 ARG A O 1
ATOM 1929 N N . ASN A 1 253 ? -8.481 -4.573 -0.146 1.00 92.56 253 ASN A N 1
ATOM 1930 C CA . ASN A 1 253 ? -7.847 -3.287 -0.432 1.00 92.56 253 ASN A CA 1
ATOM 1931 C C . ASN A 1 253 ? -7.250 -2.653 0.830 1.00 92.56 253 ASN A C 1
ATOM 1933 O O . ASN A 1 253 ? -6.146 -2.103 0.787 1.00 92.56 253 ASN A O 1
ATOM 1937 N N . ASN A 1 254 ? -7.924 -2.785 1.976 1.00 93.25 254 ASN A N 1
ATOM 1938 C CA . ASN A 1 254 ? -7.397 -2.325 3.259 1.00 93.25 254 ASN A CA 1
ATOM 1939 C C . ASN A 1 254 ? -6.167 -3.141 3.694 1.00 93.25 254 ASN A C 1
ATOM 1941 O O . ASN A 1 254 ? -5.184 -2.548 4.141 1.00 93.25 254 ASN A O 1
ATOM 1945 N N . LEU A 1 255 ? -6.174 -4.469 3.510 1.00 94.44 255 LEU A N 1
ATOM 1946 C CA . LEU A 1 255 ? -5.019 -5.342 3.779 1.00 94.44 255 LEU A CA 1
ATOM 1947 C C . LEU A 1 255 ? -3.798 -4.940 2.939 1.00 94.44 255 LEU A C 1
ATOM 1949 O O . LEU A 1 255 ? -2.711 -4.742 3.484 1.00 94.44 255 LEU A O 1
ATOM 1953 N N . ASN A 1 256 ? -3.988 -4.734 1.634 1.00 95.56 256 ASN A N 1
ATOM 1954 C CA . ASN A 1 256 ? -2.934 -4.279 0.724 1.00 95.56 256 ASN A CA 1
ATOM 1955 C C . ASN A 1 256 ? -2.431 -2.868 1.058 1.00 95.56 256 ASN A C 1
ATOM 1957 O O . ASN A 1 256 ? -1.225 -2.616 1.052 1.00 95.56 256 ASN A O 1
ATOM 1961 N N . SER A 1 257 ? -3.335 -1.959 1.428 1.00 95.19 257 SER A N 1
ATOM 1962 C CA . SER A 1 257 ? -2.978 -0.605 1.866 1.00 95.19 257 SER A CA 1
ATOM 1963 C C . SER A 1 257 ? -2.138 -0.625 3.143 1.00 95.19 257 SER A C 1
ATOM 1965 O O . SER A 1 257 ? -1.132 0.082 3.239 1.00 95.19 257 SER A O 1
ATOM 1967 N N . TRP A 1 258 ? -2.510 -1.458 4.118 1.00 95.62 258 TRP A N 1
ATOM 1968 C CA . TRP A 1 258 ? -1.727 -1.652 5.335 1.00 95.62 258 TRP A CA 1
ATOM 1969 C C . TRP A 1 258 ? -0.353 -2.250 5.023 1.00 95.62 258 TRP A C 1
ATOM 1971 O O . TRP A 1 258 ? 0.657 -1.741 5.512 1.00 95.62 258 TRP A O 1
ATOM 1981 N N . LEU A 1 259 ? -0.298 -3.270 4.159 1.00 97.06 259 LEU A N 1
ATOM 1982 C CA . LEU A 1 259 ? 0.954 -3.895 3.740 1.00 97.06 259 LEU A CA 1
ATOM 1983 C C . LEU A 1 259 ? 1.895 -2.863 3.105 1.00 97.06 259 LEU A C 1
ATOM 1985 O O . LEU A 1 259 ? 3.059 -2.774 3.491 1.00 97.06 259 LEU A O 1
ATOM 1989 N N . ALA A 1 260 ? 1.386 -2.021 2.204 1.00 96.44 260 ALA A N 1
ATOM 1990 C CA . ALA A 1 260 ? 2.162 -0.960 1.567 1.00 96.44 260 ALA A CA 1
ATOM 1991 C C . ALA A 1 260 ? 2.724 0.047 2.579 1.00 96.44 260 ALA A C 1
ATOM 1993 O O . ALA A 1 260 ? 3.899 0.414 2.508 1.00 96.44 260 ALA A O 1
ATOM 1994 N N . GLN A 1 261 ? 1.909 0.478 3.546 1.00 95.00 261 GLN A N 1
ATOM 1995 C CA . GLN A 1 261 ? 2.337 1.408 4.594 1.00 95.00 261 GLN A CA 1
ATOM 1996 C C . GLN A 1 261 ? 3.438 0.808 5.469 1.00 95.00 261 GLN A C 1
ATOM 1998 O O . GLN A 1 261 ? 4.430 1.474 5.767 1.00 95.00 261 GLN A O 1
ATOM 2003 N N . VAL A 1 262 ? 3.278 -0.452 5.869 1.00 96.38 262 VAL A N 1
ATOM 2004 C CA . VAL A 1 262 ? 4.231 -1.135 6.741 1.00 96.38 262 VAL A CA 1
ATOM 2005 C C . VAL A 1 262 ? 5.545 -1.423 6.016 1.00 96.38 262 VAL A C 1
ATOM 2007 O O . VAL A 1 262 ? 6.609 -1.134 6.563 1.00 96.38 262 VAL A O 1
ATOM 2010 N N . LEU A 1 263 ? 5.496 -1.888 4.765 1.00 97.25 263 LEU A N 1
ATOM 2011 C CA . LEU A 1 263 ? 6.701 -2.114 3.964 1.00 97.25 263 LEU A CA 1
ATOM 2012 C C . LEU A 1 263 ? 7.460 -0.812 3.687 1.00 97.25 263 LEU A C 1
ATOM 2014 O O . LEU A 1 263 ? 8.681 -0.793 3.817 1.00 97.25 263 LEU A O 1
ATOM 2018 N N . ASN A 1 264 ? 6.768 0.290 3.381 1.00 95.88 264 ASN A N 1
ATOM 2019 C CA . ASN A 1 264 ? 7.415 1.594 3.195 1.00 95.88 264 ASN A CA 1
ATOM 2020 C C . ASN A 1 264 ? 7.993 2.172 4.491 1.00 95.88 264 ASN A C 1
ATOM 2022 O O . ASN A 1 264 ? 9.003 2.875 4.453 1.00 95.88 264 ASN A O 1
ATOM 2026 N N . ARG A 1 265 ? 7.371 1.896 5.642 1.00 96.12 265 ARG A N 1
ATOM 2027 C CA . ARG A 1 265 ? 7.908 2.295 6.948 1.00 96.12 265 ARG A CA 1
ATOM 2028 C C . ARG A 1 265 ? 9.190 1.533 7.270 1.00 96.12 265 ARG A C 1
ATOM 2030 O O . ARG A 1 265 ? 10.154 2.142 7.730 1.00 96.12 265 ARG A O 1
ATOM 2037 N N . ASP A 1 266 ? 9.181 0.221 7.054 1.00 96.38 266 ASP A N 1
ATOM 2038 C CA . ASP A 1 266 ? 10.281 -0.655 7.450 1.00 96.38 266 ASP A CA 1
ATOM 2039 C C . ASP A 1 266 ? 11.446 -0.572 6.446 1.00 96.38 266 ASP A C 1
ATOM 2041 O O . ASP A 1 266 ? 12.601 -0.484 6.862 1.00 96.38 266 ASP A O 1
ATOM 2045 N N . ILE A 1 267 ? 11.152 -0.514 5.139 1.00 96.56 267 ILE A N 1
ATOM 2046 C CA . ILE A 1 267 ? 12.126 -0.435 4.037 1.00 96.56 267 ILE A CA 1
ATOM 2047 C C . ILE A 1 267 ? 11.833 0.792 3.145 1.00 96.56 267 ILE A C 1
ATOM 2049 O O . ILE A 1 267 ? 11.466 0.661 1.973 1.00 96.56 267 ILE A O 1
ATOM 2053 N N . PRO A 1 268 ? 12.055 2.027 3.638 1.00 95.44 268 PRO A N 1
ATOM 2054 C CA . PRO A 1 268 ? 11.758 3.253 2.885 1.00 95.44 268 PRO A CA 1
ATOM 2055 C C . PRO A 1 268 ? 12.610 3.407 1.620 1.00 95.44 268 PRO A C 1
ATOM 2057 O O . PRO A 1 268 ? 12.272 4.177 0.725 1.00 95.44 268 PRO A O 1
ATOM 2060 N N . ARG A 1 269 ? 13.729 2.676 1.531 1.00 94.94 269 ARG A N 1
ATOM 2061 C CA . ARG A 1 269 ? 14.600 2.667 0.352 1.00 94.94 269 ARG A CA 1
ATOM 2062 C C . ARG A 1 269 ? 14.027 1.903 -0.833 1.00 94.94 269 ARG A C 1
ATOM 2064 O O . ARG A 1 269 ? 14.480 2.142 -1.949 1.00 94.94 269 ARG A O 1
ATOM 2071 N N . ALA A 1 270 ? 13.070 1.002 -0.614 1.00 93.38 270 ALA A N 1
ATOM 2072 C CA . ALA A 1 270 ? 12.373 0.336 -1.708 1.00 93.38 270 ALA A CA 1
ATOM 2073 C C . ALA A 1 270 ? 11.449 1.307 -2.457 1.00 93.38 270 ALA A C 1
ATOM 2075 O O . ALA A 1 270 ? 11.296 1.164 -3.667 1.00 93.38 270 ALA A O 1
ATOM 2076 N N . ALA A 1 271 ? 10.906 2.310 -1.749 1.00 94.12 271 ALA A N 1
ATOM 2077 C CA . ALA A 1 271 ? 10.017 3.337 -2.288 1.00 94.12 271 ALA A CA 1
ATOM 2078 C C . ALA A 1 271 ? 8.882 2.725 -3.125 1.00 94.12 271 ALA A C 1
ATOM 2080 O O . ALA A 1 271 ? 8.834 2.887 -4.345 1.00 94.12 271 ALA A O 1
ATOM 2081 N N . LEU A 1 272 ? 8.022 1.960 -2.449 1.00 96.94 272 LEU A N 1
ATOM 2082 C CA . LEU A 1 272 ? 6.850 1.342 -3.055 1.00 96.94 272 LEU A CA 1
ATOM 2083 C C . LEU A 1 272 ? 5.734 2.375 -3.202 1.00 96.94 272 LEU A C 1
ATOM 2085 O O . LEU A 1 272 ? 5.435 3.107 -2.258 1.00 96.94 272 LEU A O 1
ATOM 2089 N N . ASP A 1 273 ? 5.070 2.375 -4.349 1.00 96.38 273 ASP A N 1
ATOM 2090 C CA . ASP A 1 273 ? 3.853 3.152 -4.564 1.00 96.38 273 ASP A CA 1
ATOM 2091 C C . ASP A 1 273 ? 2.622 2.278 -4.299 1.00 96.38 273 ASP A C 1
ATOM 2093 O O . ASP A 1 273 ? 2.646 1.071 -4.539 1.00 96.38 273 ASP A O 1
ATOM 2097 N N . LEU A 1 274 ? 1.535 2.888 -3.827 1.00 96.75 274 LEU A N 1
ATOM 2098 C CA . LEU A 1 274 ? 0.224 2.246 -3.737 1.00 96.75 274 LEU A CA 1
ATOM 2099 C C . LEU A 1 274 ? -0.634 2.747 -4.900 1.00 96.75 274 LEU A C 1
ATOM 2101 O O . LEU A 1 274 ? -0.852 3.953 -5.027 1.00 96.75 274 LEU A O 1
ATOM 2105 N N . LEU A 1 275 ? -1.090 1.830 -5.748 1.00 96.00 275 LEU A N 1
ATOM 2106 C CA . LEU A 1 275 ? -1.955 2.106 -6.890 1.00 96.00 275 LEU A CA 1
ATOM 2107 C C . LEU A 1 275 ? -3.328 1.482 -6.676 1.00 96.00 275 LEU A C 1
ATOM 2109 O O . LEU A 1 275 ? -3.422 0.415 -6.084 1.00 96.00 275 LEU A O 1
ATOM 2113 N N . ASP A 1 276 ? -4.363 2.121 -7.205 1.00 94.19 276 ASP A N 1
ATOM 2114 C CA . ASP A 1 276 ? -5.693 1.530 -7.343 1.00 94.19 276 ASP A CA 1
ATOM 2115 C C . ASP A 1 276 ? -5.902 1.197 -8.824 1.00 94.19 276 ASP A C 1
ATOM 2117 O O . ASP A 1 276 ? -5.795 2.084 -9.678 1.00 94.19 276 ASP A O 1
ATOM 2121 N N . LEU A 1 277 ? -6.055 -0.087 -9.142 1.00 91.94 277 LEU A N 1
ATOM 2122 C CA . LEU A 1 277 ? -6.090 -0.600 -10.511 1.00 91.94 277 LEU A CA 1
ATOM 2123 C C . LEU A 1 277 ? -7.386 -1.362 -10.747 1.00 91.94 277 LEU A C 1
ATOM 2125 O O . LEU A 1 277 ? -7.605 -2.367 -10.097 1.00 91.94 277 LEU A O 1
ATOM 2129 N N . ASP A 1 278 ? -8.193 -0.991 -11.734 1.00 86.38 278 ASP A N 1
ATOM 2130 C CA . ASP A 1 278 ? -9.356 -1.798 -12.124 1.00 86.38 278 ASP A CA 1
ATOM 2131 C C . ASP A 1 278 ? -8.912 -2.982 -13.013 1.00 86.38 278 ASP A C 1
ATOM 2133 O O . ASP A 1 278 ? -8.179 -2.748 -13.983 1.00 86.38 278 ASP A O 1
ATOM 2137 N N . PRO A 1 279 ? -9.315 -4.245 -12.750 1.00 86.44 279 PRO A N 1
ATOM 2138 C CA . PRO A 1 279 ? -10.202 -4.745 -11.682 1.00 86.44 279 PRO A CA 1
ATOM 2139 C C . PRO A 1 279 ? -9.471 -5.233 -10.405 1.00 86.44 279 PRO A C 1
ATOM 2141 O O . PRO A 1 279 ? -10.071 -5.862 -9.536 1.00 86.44 279 PRO A O 1
ATOM 2144 N N . TYR A 1 280 ? -8.163 -5.005 -10.288 1.00 87.31 280 TYR A N 1
ATOM 2145 C CA . TYR A 1 280 ? -7.319 -5.560 -9.228 1.00 87.31 280 TYR A CA 1
ATOM 2146 C C . TYR A 1 280 ? -7.444 -4.891 -7.838 1.00 87.31 280 TYR A C 1
ATOM 2148 O O . TYR A 1 280 ? -7.067 -5.502 -6.8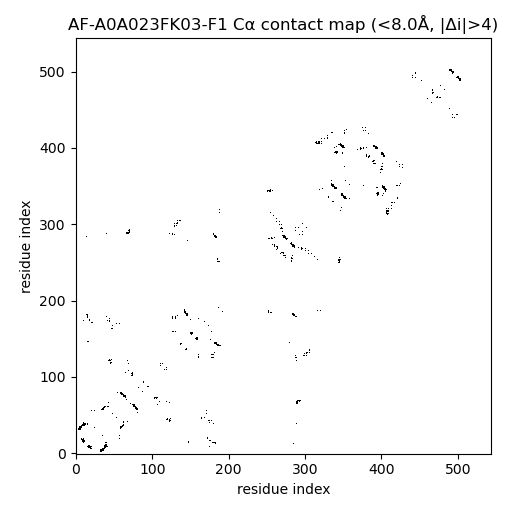35 1.00 87.31 280 TYR A O 1
ATOM 2156 N N . GLY A 1 281 ? -7.956 -3.665 -7.745 1.00 91.56 281 GLY A N 1
ATOM 2157 C CA . GLY A 1 281 ? -7.981 -2.854 -6.529 1.00 91.56 281 GLY A CA 1
ATOM 2158 C C . GLY A 1 281 ? -6.596 -2.352 -6.102 1.00 91.56 281 GLY A C 1
ATOM 2159 O O . GLY A 1 281 ? -5.735 -2.033 -6.930 1.00 91.56 281 GLY A O 1
ATOM 2160 N N . ALA A 1 282 ? -6.365 -2.292 -4.789 1.00 94.19 282 ALA A N 1
ATOM 2161 C CA . ALA A 1 282 ? -5.155 -1.725 -4.201 1.00 94.19 282 ALA A CA 1
ATOM 2162 C C . ALA A 1 282 ? -3.930 -2.639 -4.402 1.00 94.19 282 ALA A C 1
ATOM 2164 O O . ALA A 1 282 ? -3.847 -3.728 -3.834 1.00 94.19 282 ALA A O 1
ATOM 2165 N N . CYS A 1 283 ? -2.947 -2.162 -5.166 1.00 96.31 283 CYS A N 1
ATOM 2166 C CA . CYS A 1 283 ? -1.736 -2.886 -5.546 1.00 96.31 283 CYS A CA 1
ATOM 2167 C C . CYS A 1 283 ? -0.468 -2.114 -5.160 1.00 96.31 283 CYS A C 1
ATOM 2169 O O . CYS A 1 283 ? -0.405 -0.887 -5.249 1.00 96.31 283 CYS A O 1
ATOM 2171 N N . LEU A 1 284 ? 0.583 -2.841 -4.789 1.00 97.62 284 LEU A N 1
ATOM 2172 C CA . LEU A 1 284 ? 1.902 -2.297 -4.502 1.00 97.62 284 LEU A CA 1
ATOM 2173 C C . LEU A 1 284 ? 2.738 -2.287 -5.777 1.00 97.62 284 LEU A C 1
ATOM 2175 O O . LEU A 1 284 ? 2.873 -3.312 -6.440 1.00 97.62 284 LEU A O 1
ATOM 2179 N N . ARG A 1 285 ? 3.344 -1.148 -6.099 1.00 97.44 285 ARG A N 1
ATOM 2180 C CA . ARG A 1 285 ? 4.196 -0.970 -7.274 1.00 97.44 285 ARG A CA 1
ATOM 2181 C C . ARG A 1 285 ? 5.632 -0.673 -6.870 1.00 97.44 285 ARG A C 1
ATOM 2183 O O . ARG A 1 285 ? 5.911 0.263 -6.127 1.00 97.44 285 ARG A O 1
ATOM 2190 N N . PHE A 1 286 ? 6.557 -1.421 -7.455 1.00 97.62 286 PHE A N 1
ATOM 2191 C CA . PHE A 1 286 ? 7.994 -1.219 -7.355 1.00 97.62 286 PHE A CA 1
ATOM 2192 C C . PHE A 1 286 ? 8.566 -0.831 -8.721 1.00 97.62 286 PHE A C 1
ATOM 2194 O O . PHE A 1 286 ? 8.560 -1.630 -9.660 1.00 97.62 286 PHE A O 1
ATOM 2201 N N . CYS A 1 287 ? 9.079 0.399 -8.835 1.00 96.38 287 CYS A N 1
ATOM 2202 C CA . CYS A 1 287 ? 9.727 0.895 -10.052 1.00 96.38 287 CYS A CA 1
ATOM 2203 C C . CYS A 1 287 ? 11.059 1.612 -9.740 1.00 96.38 287 CYS A C 1
ATOM 2205 O O . CYS A 1 287 ? 11.120 2.844 -9.654 1.00 96.38 287 CYS A O 1
ATOM 2207 N N . PRO A 1 288 ? 12.174 0.865 -9.629 1.00 96.25 288 PRO A N 1
ATOM 2208 C CA . PRO A 1 288 ? 13.507 1.417 -9.375 1.00 96.25 288 PRO A CA 1
ATOM 2209 C C . PRO A 1 288 ? 14.001 2.406 -10.428 1.00 96.25 288 PRO A C 1
ATOM 2211 O O . PRO A 1 288 ? 14.930 3.164 -10.156 1.00 96.25 288 PRO A O 1
ATOM 2214 N N . LEU A 1 289 ? 13.434 2.400 -11.638 1.00 94.62 289 LEU A N 1
ATOM 2215 C CA . LEU A 1 289 ? 13.765 3.400 -12.653 1.00 94.62 289 LEU A CA 1
ATOM 2216 C C . LEU A 1 289 ? 13.365 4.807 -12.203 1.00 94.62 289 LEU A C 1
ATOM 2218 O O . LEU A 1 289 ? 14.083 5.757 -12.506 1.00 94.62 289 LEU A O 1
ATOM 2222 N N . GLU A 1 290 ? 12.263 4.941 -11.467 1.00 94.25 290 GLU A N 1
ATOM 2223 C CA . GLU A 1 290 ? 11.771 6.233 -10.986 1.00 94.25 290 GLU A CA 1
ATOM 2224 C C . GLU A 1 290 ? 12.353 6.597 -9.622 1.00 94.25 290 GLU A C 1
ATOM 2226 O O . GLU A 1 290 ? 12.745 7.743 -9.400 1.00 94.25 290 GLU A O 1
ATOM 2231 N N . SER A 1 291 ? 12.464 5.618 -8.723 1.00 93.38 291 SER A N 1
ATOM 2232 C CA . SER A 1 291 ? 12.830 5.860 -7.326 1.00 93.38 291 SER A CA 1
ATOM 2233 C C . SER A 1 291 ? 14.292 5.528 -6.999 1.00 93.38 291 SER A C 1
ATOM 2235 O O . SER A 1 291 ? 14.917 6.202 -6.176 1.00 93.38 291 SER A O 1
ATOM 2237 N N . GLY A 1 292 ? 14.906 4.557 -7.680 1.00 91.75 292 GLY A N 1
ATOM 2238 C CA . GLY A 1 292 ? 16.185 3.960 -7.272 1.00 91.75 292 GLY A CA 1
ATOM 2239 C C . GLY A 1 292 ? 17.343 4.954 -7.143 1.00 91.75 292 GLY A C 1
ATOM 2240 O O . GLY A 1 292 ? 18.163 4.851 -6.232 1.00 91.75 292 GLY A O 1
ATOM 2241 N N . HIS A 1 293 ? 17.386 5.972 -8.003 1.00 89.12 293 HIS A N 1
ATOM 2242 C CA . HIS A 1 293 ? 18.409 7.027 -7.978 1.00 89.12 293 HIS A CA 1
ATOM 2243 C C . HIS A 1 293 ? 18.265 7.997 -6.806 1.00 89.12 293 HIS A C 1
ATOM 2245 O O . HIS A 1 293 ? 19.256 8.585 -6.379 1.00 89.12 293 HIS A O 1
ATOM 2251 N N . VAL A 1 294 ? 17.035 8.190 -6.330 1.00 89.81 294 VAL A N 1
ATOM 2252 C CA . VAL A 1 294 ? 16.694 9.131 -5.258 1.00 89.81 294 VAL A CA 1
ATOM 2253 C C . VAL A 1 294 ? 16.927 8.476 -3.902 1.00 89.81 294 VAL A C 1
ATOM 2255 O O . VAL A 1 294 ? 17.545 9.075 -3.025 1.00 89.81 294 VAL A O 1
ATOM 2258 N N . TYR A 1 295 ? 16.479 7.230 -3.753 1.00 92.06 295 TYR A N 1
ATOM 2259 C CA . TYR A 1 295 ? 16.550 6.493 -2.491 1.00 92.06 295 TYR A CA 1
ATOM 2260 C C . TYR A 1 295 ? 17.835 5.673 -2.330 1.00 92.06 295 TYR A C 1
ATOM 2262 O O . TYR A 1 295 ? 18.147 5.228 -1.224 1.00 92.06 295 TYR A O 1
ATOM 2270 N N . GLY A 1 296 ? 18.609 5.502 -3.407 1.00 93.88 296 GLY A N 1
ATOM 2271 C CA . GLY A 1 296 ? 19.839 4.714 -3.393 1.00 93.88 296 GLY A CA 1
ATOM 2272 C C . GLY A 1 296 ? 19.576 3.223 -3.196 1.00 93.88 296 GLY A C 1
ATOM 2273 O O . GLY A 1 296 ? 20.349 2.567 -2.504 1.00 93.88 296 GLY A O 1
ATOM 2274 N N . THR A 1 297 ? 18.485 2.708 -3.769 1.00 96.69 297 THR A N 1
ATOM 2275 C CA . THR A 1 297 ? 18.038 1.319 -3.613 1.00 96.69 297 THR A CA 1
ATOM 2276 C C . THR A 1 297 ? 19.099 0.340 -4.115 1.00 96.69 297 THR A C 1
ATOM 2278 O O . THR A 1 297 ? 19.625 0.464 -5.227 1.00 96.69 297 THR A O 1
ATOM 2281 N N . THR A 1 298 ? 19.412 -0.656 -3.297 1.00 97.00 298 THR A N 1
ATOM 2282 C CA . THR A 1 298 ? 20.406 -1.697 -3.563 1.00 97.00 298 THR A CA 1
ATOM 2283 C C . THR A 1 298 ? 19.765 -3.081 -3.583 1.00 97.00 298 THR A C 1
ATOM 2285 O O . THR A 1 298 ? 18.605 -3.261 -3.221 1.00 97.00 298 THR A O 1
ATOM 2288 N N . THR A 1 299 ? 20.534 -4.094 -3.990 1.00 96.62 299 THR A N 1
ATOM 2289 C CA . THR A 1 299 ? 20.076 -5.489 -3.949 1.00 96.62 299 THR A CA 1
ATOM 2290 C C . THR A 1 299 ? 19.815 -5.962 -2.518 1.00 96.62 299 THR A C 1
ATOM 2292 O O . THR A 1 299 ? 18.936 -6.786 -2.295 1.00 96.62 299 THR A O 1
ATOM 2295 N N . GLN A 1 300 ? 20.545 -5.426 -1.536 1.00 97.00 300 GLN A N 1
ATOM 2296 C CA . GLN A 1 300 ? 20.300 -5.738 -0.131 1.00 97.00 300 GLN A CA 1
ATOM 2297 C C . GLN A 1 300 ? 18.929 -5.221 0.316 1.00 97.00 300 GLN A C 1
ATOM 2299 O O . GLN A 1 300 ? 18.200 -5.965 0.959 1.00 97.00 300 GLN A O 1
ATOM 2304 N N . ASP A 1 301 ? 18.546 -4.003 -0.080 1.00 97.44 301 ASP A N 1
ATOM 2305 C CA . ASP A 1 301 ? 17.242 -3.434 0.290 1.00 97.44 301 ASP A CA 1
ATOM 2306 C C . ASP A 1 301 ? 16.077 -4.263 -0.286 1.00 97.44 301 ASP A C 1
ATOM 2308 O O . ASP A 1 301 ? 15.052 -4.418 0.367 1.00 97.44 301 ASP A O 1
ATOM 2312 N N . VAL A 1 302 ? 16.229 -4.837 -1.486 1.00 97.75 302 VAL A N 1
ATOM 2313 C CA . VAL A 1 302 ? 15.211 -5.720 -2.091 1.00 97.75 302 VAL A CA 1
ATOM 2314 C C . VAL A 1 302 ? 15.125 -7.069 -1.367 1.00 97.75 302 VAL A C 1
ATOM 2316 O O . VAL A 1 302 ? 14.032 -7.595 -1.172 1.00 97.75 302 VAL A O 1
ATOM 2319 N N . GLU A 1 303 ? 16.253 -7.627 -0.927 1.00 97.44 303 GLU A N 1
ATOM 2320 C CA . GLU A 1 303 ? 16.251 -8.851 -0.117 1.00 97.44 303 GLU A CA 1
ATOM 2321 C C . GLU A 1 303 ? 15.639 -8.594 1.271 1.00 97.44 303 GLU A C 1
ATOM 2323 O O . GLU A 1 303 ? 14.850 -9.393 1.774 1.00 97.44 303 GLU A O 1
ATOM 2328 N N . GLU A 1 304 ? 15.944 -7.454 1.891 1.00 97.44 304 GLU A N 1
ATOM 2329 C CA . GLU A 1 304 ? 15.318 -7.029 3.144 1.00 97.44 304 GLU A CA 1
ATOM 2330 C C . GLU A 1 304 ? 13.816 -6.774 2.967 1.00 97.44 304 GLU A C 1
ATOM 2332 O O . GLU A 1 304 ? 13.035 -7.199 3.819 1.00 97.44 304 GLU A O 1
ATOM 2337 N N . LEU A 1 305 ? 13.398 -6.178 1.843 1.00 97.88 305 LEU A N 1
ATOM 2338 C CA . LEU A 1 305 ? 11.991 -6.021 1.472 1.00 97.88 305 LEU A CA 1
ATOM 2339 C C . LEU A 1 305 ? 11.279 -7.370 1.387 1.00 97.88 305 LEU A C 1
ATOM 2341 O O . LEU A 1 305 ? 10.219 -7.523 1.985 1.00 97.88 305 LEU A O 1
ATOM 2345 N N . TYR A 1 306 ? 11.864 -8.350 0.700 1.00 97.62 306 TYR A N 1
ATOM 2346 C CA . TYR A 1 306 ? 11.293 -9.692 0.592 1.00 97.62 306 TYR A CA 1
ATOM 2347 C C . TYR A 1 306 ? 11.150 -10.371 1.962 1.00 97.62 306 TYR A C 1
ATOM 2349 O O . TYR A 1 306 ? 10.085 -10.8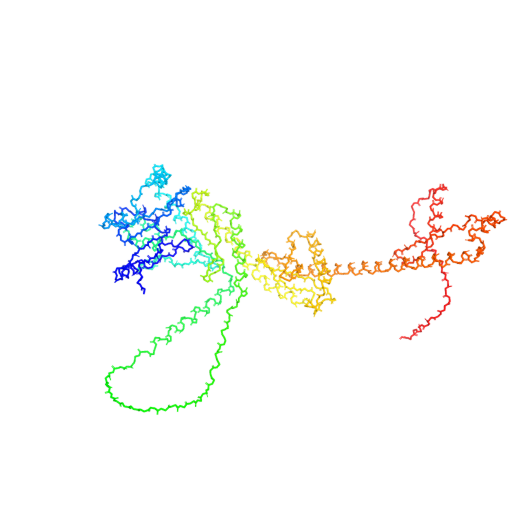75 2.313 1.00 97.62 306 TYR A O 1
ATOM 2357 N N . ASN A 1 307 ? 12.193 -10.320 2.791 1.00 97.56 307 ASN A N 1
ATOM 2358 C CA . ASN A 1 307 ? 12.138 -10.883 4.140 1.00 97.56 307 ASN A CA 1
ATOM 2359 C C . ASN A 1 307 ? 11.127 -10.151 5.042 1.00 97.56 307 ASN A C 1
ATOM 2361 O O . ASN A 1 307 ? 10.534 -10.763 5.931 1.00 97.56 307 ASN A O 1
ATOM 2365 N N . CYS A 1 308 ? 10.944 -8.844 4.846 1.00 97.50 308 CYS A N 1
ATOM 2366 C CA . CYS A 1 308 ? 9.933 -8.048 5.536 1.00 97.50 308 CYS A CA 1
ATOM 2367 C C . CYS A 1 308 ? 8.518 -8.438 5.083 1.00 97.50 308 CYS A C 1
ATOM 2369 O O . CYS A 1 308 ? 7.651 -8.675 5.922 1.00 97.50 308 CYS A O 1
ATOM 2371 N N . LEU A 1 309 ? 8.318 -8.597 3.772 1.00 97.62 309 LEU A N 1
ATOM 2372 C CA . LEU A 1 309 ? 7.073 -9.062 3.170 1.00 97.62 309 LEU A CA 1
ATOM 2373 C C . LEU A 1 309 ? 6.635 -10.398 3.772 1.00 97.62 309 LEU A C 1
ATOM 2375 O O . LEU A 1 309 ? 5.536 -10.471 4.303 1.00 97.62 309 LEU A O 1
ATOM 2379 N N . LEU A 1 310 ? 7.505 -11.412 3.796 1.00 96.94 310 LEU A N 1
ATOM 2380 C CA . LEU A 1 310 ? 7.171 -12.726 4.366 1.00 96.94 310 LEU A CA 1
ATOM 2381 C C . LEU A 1 310 ? 6.719 -12.652 5.835 1.00 96.94 310 LEU A C 1
ATOM 2383 O O . LEU A 1 310 ? 5.789 -13.347 6.240 1.00 96.94 310 LEU A O 1
ATOM 2387 N N . LYS A 1 311 ? 7.354 -11.793 6.644 1.00 95.88 311 LYS A N 1
ATOM 2388 C CA . LYS A 1 311 ? 6.962 -11.598 8.051 1.00 95.88 311 LYS A CA 1
ATOM 2389 C C . LYS A 1 311 ? 5.567 -10.990 8.166 1.00 95.88 311 LYS A C 1
ATOM 2391 O O . LYS A 1 311 ? 4.780 -11.435 8.995 1.00 95.88 311 LYS A O 1
ATOM 2396 N N . HIS A 1 312 ? 5.266 -9.983 7.350 1.00 95.94 312 HIS A N 1
ATOM 2397 C CA . HIS A 1 312 ? 3.969 -9.305 7.380 1.00 95.94 312 HIS A CA 1
ATOM 2398 C C . HIS A 1 312 ? 2.859 -10.140 6.744 1.00 95.94 312 HIS A C 1
ATOM 2400 O O . HIS A 1 312 ? 1.731 -10.090 7.221 1.00 95.94 312 HIS A O 1
ATOM 2406 N N . LEU A 1 313 ? 3.177 -10.984 5.761 1.00 95.56 313 LEU A N 1
ATOM 2407 C CA . LEU A 1 313 ? 2.252 -11.982 5.221 1.00 95.56 313 LEU A CA 1
ATOM 2408 C C . LEU A 1 313 ? 1.812 -12.990 6.283 1.00 95.56 313 LEU A C 1
ATOM 2410 O O . LEU A 1 313 ? 0.627 -13.289 6.377 1.00 95.56 313 LEU A O 1
ATOM 2414 N N . ALA A 1 314 ? 2.723 -13.441 7.152 1.00 94.12 314 ALA A N 1
ATOM 2415 C CA . ALA A 1 314 ? 2.348 -14.309 8.269 1.00 94.12 314 ALA A CA 1
ATOM 2416 C C . ALA A 1 314 ? 1.317 -13.643 9.203 1.00 94.12 314 ALA A C 1
ATOM 2418 O O . ALA A 1 314 ? 0.378 -14.300 9.649 1.00 94.12 314 ALA A O 1
ATOM 2419 N N . ILE A 1 315 ? 1.456 -12.336 9.455 1.00 94.38 315 ILE A N 1
ATOM 2420 C CA . ILE A 1 315 ? 0.512 -11.549 10.265 1.00 94.38 315 ILE A CA 1
ATOM 2421 C C . ILE A 1 315 ? -0.830 -11.378 9.540 1.00 94.38 315 ILE A C 1
ATOM 2423 O O . ILE A 1 315 ? -1.881 -11.532 10.159 1.00 94.38 315 ILE A O 1
ATOM 2427 N N . LEU A 1 316 ? -0.813 -11.078 8.239 1.00 94.50 316 LEU A N 1
ATOM 2428 C CA . LEU A 1 316 ? -2.028 -10.942 7.430 1.00 94.50 316 LEU A CA 1
ATOM 2429 C C . LEU A 1 316 ? -2.815 -12.254 7.397 1.00 94.50 316 LEU A C 1
ATOM 2431 O O . LEU A 1 316 ? -3.991 -12.270 7.753 1.00 94.50 316 LEU A O 1
ATOM 2435 N N . ASN A 1 317 ? -2.140 -13.362 7.087 1.00 92.75 317 ASN A N 1
ATOM 2436 C CA . ASN A 1 317 ? -2.734 -14.695 7.062 1.00 92.75 317 ASN A CA 1
ATOM 2437 C C . ASN A 1 317 ? -3.321 -15.079 8.430 1.00 92.75 317 ASN A C 1
ATOM 2439 O O . ASN A 1 317 ? -4.450 -15.566 8.510 1.00 92.75 317 ASN A O 1
ATOM 2443 N N . ALA A 1 318 ? -2.591 -14.820 9.521 1.00 93.19 318 ALA A N 1
ATOM 2444 C CA . ALA A 1 318 ? -3.097 -15.040 10.873 1.00 93.19 318 ALA A CA 1
ATOM 2445 C C . ALA A 1 318 ? -4.332 -14.174 11.169 1.00 93.19 318 ALA A C 1
ATOM 2447 O O . ALA A 1 318 ? -5.334 -14.679 11.672 1.00 93.19 318 ALA A O 1
ATOM 2448 N N . THR A 1 319 ? -4.304 -12.892 10.799 1.00 93.50 319 THR A N 1
ATOM 2449 C CA . THR A 1 319 ? -5.420 -11.961 11.015 1.00 93.50 319 THR A CA 1
ATOM 2450 C C . THR A 1 319 ? -6.674 -12.406 10.270 1.00 93.50 319 THR A C 1
ATOM 2452 O O . THR A 1 319 ? -7.745 -12.452 10.872 1.00 93.50 319 THR A O 1
ATOM 2455 N N . VAL A 1 320 ? -6.551 -12.794 8.999 1.00 91.69 320 VAL A N 1
ATOM 2456 C CA . VAL A 1 320 ? -7.671 -13.279 8.179 1.00 91.69 320 VAL A CA 1
ATOM 2457 C C . VAL A 1 320 ? -8.279 -14.552 8.785 1.00 91.69 320 VAL A C 1
ATOM 2459 O O . VAL A 1 320 ? -9.486 -14.601 9.031 1.00 91.69 320 VAL A O 1
ATOM 2462 N N . ARG A 1 321 ? -7.452 -15.540 9.164 1.00 89.94 321 ARG A N 1
ATOM 2463 C CA . ARG A 1 321 ? -7.926 -16.764 9.843 1.00 89.94 321 ARG A CA 1
ATOM 2464 C C . ARG A 1 321 ? -8.618 -16.475 11.175 1.00 89.94 321 ARG A C 1
ATOM 2466 O O . ARG A 1 321 ? -9.658 -17.062 11.481 1.00 89.94 321 ARG A O 1
ATOM 2473 N N . GLN A 1 322 ? -8.035 -15.599 11.991 1.00 91.62 322 GLN A N 1
ATOM 2474 C CA . GLN A 1 322 ? -8.572 -15.252 13.306 1.00 91.62 322 GLN A CA 1
ATOM 2475 C C . GLN A 1 322 ? -9.841 -14.397 13.202 1.00 91.62 322 GLN A C 1
ATOM 2477 O O . GLN A 1 322 ? -10.707 -14.507 14.064 1.00 91.62 322 GLN A O 1
ATOM 2482 N N . LYS A 1 323 ? -10.019 -13.615 12.128 1.00 90.69 323 LYS A N 1
ATOM 2483 C CA . LYS A 1 323 ? -11.226 -12.808 11.888 1.00 90.69 323 LYS A CA 1
ATOM 2484 C C . LYS A 1 323 ? -12.495 -13.655 11.821 1.00 90.69 323 LYS A C 1
ATOM 2486 O O . LYS A 1 323 ? -13.520 -13.242 12.362 1.00 90.69 323 LYS A O 1
ATOM 2491 N N . ARG A 1 324 ? -12.425 -14.860 11.242 1.00 86.88 324 ARG A N 1
ATOM 2492 C CA . ARG A 1 324 ? -13.546 -15.819 11.249 1.00 86.88 324 ARG A CA 1
ATOM 2493 C C . ARG A 1 324 ? -13.901 -16.260 12.670 1.00 86.88 324 ARG A C 1
ATOM 2495 O O . ARG A 1 324 ? -15.036 -16.076 13.099 1.00 86.88 324 ARG A O 1
ATOM 2502 N N . LYS A 1 325 ? -12.911 -16.722 13.442 1.00 91.31 325 LYS A N 1
ATOM 2503 C CA . LYS A 1 325 ? -13.114 -17.117 14.849 1.00 91.31 325 LYS A CA 1
ATOM 2504 C C . LYS A 1 325 ? -13.624 -15.959 15.709 1.00 91.31 325 LYS A C 1
ATOM 2506 O O . LYS A 1 325 ? -14.454 -16.163 16.584 1.00 91.31 325 LYS A O 1
ATOM 2511 N N . PHE A 1 326 ? -13.143 -14.748 15.444 1.00 93.19 326 PHE A N 1
ATOM 2512 C CA . PHE A 1 326 ? -13.559 -13.530 16.131 1.00 93.19 326 PHE A CA 1
ATOM 2513 C C . PHE A 1 326 ? -15.032 -13.218 15.878 1.00 93.19 326 PHE A C 1
ATOM 2515 O O . PHE A 1 326 ? -15.774 -12.977 16.825 1.00 93.19 326 PHE A O 1
ATOM 2522 N N . ARG A 1 327 ? -15.486 -13.311 14.623 1.00 92.19 327 ARG A N 1
ATOM 2523 C CA . ARG A 1 327 ? -16.904 -13.164 14.271 1.00 92.19 327 ARG A CA 1
ATOM 2524 C C . ARG A 1 327 ? -17.773 -14.213 14.973 1.00 92.19 327 ARG A C 1
ATOM 2526 O O . ARG A 1 327 ? -18.797 -13.855 15.551 1.00 92.19 327 ARG A O 1
ATOM 2533 N N . ASP A 1 328 ? -17.343 -15.474 14.977 1.00 91.94 328 ASP A N 1
ATOM 2534 C CA . ASP A 1 328 ? -18.075 -16.569 15.627 1.00 91.94 328 ASP A CA 1
ATOM 2535 C C . ASP A 1 328 ? -18.141 -16.408 17.154 1.00 91.94 328 ASP A C 1
ATOM 2537 O O . ASP A 1 328 ? -19.167 -16.704 17.767 1.00 91.94 328 ASP A O 1
ATOM 2541 N N . ALA A 1 329 ? -17.065 -15.925 17.782 1.00 93.44 329 ALA A N 1
ATOM 2542 C CA . ALA A 1 329 ? -17.026 -15.644 19.215 1.00 93.44 329 ALA A CA 1
ATOM 2543 C C . ALA A 1 329 ? -17.960 -14.482 19.590 1.00 93.44 329 ALA A C 1
ATOM 2545 O O . ALA A 1 329 ? -18.715 -14.589 20.556 1.00 93.44 329 ALA A O 1
ATOM 2546 N N . LEU A 1 330 ? -17.979 -13.407 18.795 1.00 93.81 330 LEU A N 1
ATOM 2547 C CA . LEU A 1 330 ? -18.881 -12.270 19.008 1.00 93.81 330 LEU A CA 1
ATOM 2548 C C . LEU A 1 330 ? -20.355 -12.666 18.865 1.00 93.81 330 LEU A C 1
ATOM 2550 O O . LEU A 1 330 ? -21.170 -12.260 19.686 1.00 93.81 330 LEU A O 1
ATOM 2554 N N . ALA A 1 331 ? -20.693 -13.521 17.895 1.00 91.38 331 ALA A N 1
ATOM 2555 C CA . ALA A 1 331 ? -22.068 -13.973 17.664 1.00 91.38 331 ALA A CA 1
ATOM 2556 C C . ALA A 1 331 ? -22.692 -14.728 18.858 1.00 91.38 331 ALA A C 1
ATOM 2558 O O . ALA A 1 331 ? -23.915 -14.847 18.946 1.00 91.38 331 ALA A O 1
ATOM 2559 N N . LYS A 1 332 ? -21.878 -15.227 19.800 1.00 93.06 332 LYS A N 1
ATOM 2560 C CA . LYS A 1 332 ? -22.353 -15.872 21.039 1.00 93.06 332 LYS A CA 1
ATOM 2561 C C . LYS A 1 332 ? -22.898 -14.871 22.063 1.00 93.06 332 LYS A C 1
ATOM 2563 O O . LYS A 1 332 ? -23.584 -15.284 22.999 1.00 93.06 332 LYS A O 1
ATOM 2568 N N . HIS A 1 333 ? -22.591 -13.582 21.918 1.00 92.31 333 HIS A N 1
ATOM 2569 C CA . HIS A 1 333 ? -22.895 -12.544 22.898 1.00 92.31 333 HIS A CA 1
ATOM 2570 C C . HIS A 1 333 ? -23.812 -11.473 22.303 1.00 92.31 333 HIS A C 1
ATOM 2572 O O . HIS A 1 333 ? -23.425 -10.751 21.395 1.00 92.31 333 HIS A O 1
ATOM 2578 N N . ALA A 1 334 ? -25.013 -11.307 22.863 1.00 90.56 334 ALA A N 1
ATOM 2579 C CA . ALA A 1 334 ? -25.969 -10.297 22.392 1.00 90.56 334 ALA A CA 1
ATOM 2580 C C . ALA A 1 334 ? -25.529 -8.846 22.680 1.00 90.56 334 ALA A C 1
ATOM 2582 O O . ALA A 1 334 ? -25.995 -7.918 22.024 1.00 90.56 334 ALA A O 1
ATOM 2583 N N . ASN A 1 335 ? -24.641 -8.652 23.659 1.00 93.31 335 ASN A N 1
ATOM 2584 C CA . ASN A 1 335 ? -24.126 -7.342 24.068 1.00 93.31 335 ASN A CA 1
ATOM 2585 C C . ASN A 1 335 ? -22.939 -6.859 23.232 1.00 93.31 335 ASN A C 1
ATOM 2587 O O . ASN A 1 335 ? -22.429 -5.771 23.486 1.00 93.31 335 ASN A O 1
ATOM 2591 N N . LEU A 1 336 ? -22.444 -7.665 22.293 1.00 94.00 336 LEU A N 1
ATOM 2592 C CA . LEU A 1 336 ? -21.334 -7.283 21.434 1.00 94.00 336 LEU A CA 1
ATOM 2593 C C . LEU A 1 336 ? -21.783 -7.304 19.985 1.00 94.00 336 LEU A C 1
ATOM 2595 O O . LEU A 1 336 ? -22.309 -8.294 19.489 1.00 94.00 336 LEU A O 1
ATOM 2599 N N . GLU A 1 337 ? -21.524 -6.203 19.302 1.00 91.75 337 GLU A N 1
ATOM 2600 C CA . GLU A 1 337 ? -21.812 -6.055 17.890 1.00 91.75 337 GLU A CA 1
ATOM 2601 C C . GLU A 1 337 ? -20.500 -5.900 17.120 1.00 91.75 337 GLU A C 1
ATOM 2603 O O . GLU A 1 337 ? -19.648 -5.082 17.482 1.00 91.75 337 GLU A O 1
ATOM 2608 N N . LEU A 1 338 ? -20.337 -6.686 16.052 1.00 91.69 338 LEU A N 1
ATOM 2609 C CA . LEU A 1 338 ? -19.254 -6.495 15.094 1.00 91.69 338 LEU A CA 1
ATOM 2610 C C . LEU A 1 338 ? -19.609 -5.327 14.176 1.00 91.69 338 LEU A C 1
ATOM 2612 O O . LEU A 1 338 ? -20.629 -5.358 13.496 1.00 91.69 338 LEU A O 1
ATOM 2616 N N . VAL A 1 339 ? -18.727 -4.339 14.119 1.00 90.44 339 VAL A N 1
ATOM 2617 C CA . VAL A 1 339 ? -18.923 -3.122 13.341 1.00 90.44 339 VAL A CA 1
ATOM 2618 C C . VAL A 1 339 ? -17.789 -2.959 12.336 1.00 90.44 339 VAL A C 1
ATOM 2620 O O . VAL A 1 339 ? -16.608 -3.137 12.659 1.00 90.44 339 VAL A O 1
ATOM 2623 N N . GLU A 1 340 ? -18.144 -2.613 11.102 1.00 84.81 340 GLU A N 1
ATOM 2624 C CA . GLU A 1 340 ? -17.170 -2.298 10.065 1.00 84.81 340 GLU A CA 1
ATOM 2625 C C . GLU A 1 340 ? -16.555 -0.914 10.305 1.00 84.81 340 GLU A C 1
ATOM 2627 O O . GLU A 1 340 ? -17.234 0.069 10.606 1.00 84.81 340 GLU A O 1
ATOM 2632 N N . VAL A 1 341 ? -15.230 -0.850 10.204 1.00 87.50 341 VAL A N 1
ATOM 2633 C CA . VAL A 1 341 ? -14.460 0.379 10.376 1.00 87.50 341 VAL A CA 1
ATOM 2634 C C . VAL A 1 341 ? -13.851 0.719 9.025 1.00 87.50 341 VAL A C 1
ATOM 2636 O O . VAL A 1 341 ? -13.073 -0.071 8.487 1.00 87.50 341 VAL A O 1
ATOM 2639 N N . CYS A 1 342 ? -14.168 1.900 8.495 1.00 83.19 342 CYS A N 1
ATOM 2640 C CA . CYS A 1 342 ? -13.648 2.343 7.205 1.00 83.19 342 CYS A CA 1
ATOM 2641 C C . CYS A 1 342 ? -12.113 2.334 7.195 1.00 83.19 342 CYS A C 1
ATOM 2643 O O . CYS A 1 342 ? -11.466 2.774 8.150 1.00 83.19 342 CYS A O 1
ATOM 2645 N N . HIS A 1 343 ? -11.536 1.872 6.084 1.00 84.44 343 HIS A N 1
ATOM 2646 C CA . HIS A 1 343 ? -10.089 1.822 5.854 1.00 84.44 343 HIS A CA 1
ATOM 2647 C C . HIS A 1 343 ? -9.301 1.015 6.899 1.00 84.44 343 HIS A C 1
ATOM 2649 O O . HIS A 1 343 ? -8.155 1.343 7.222 1.00 84.44 343 HIS A O 1
ATOM 2655 N N . TRP A 1 344 ? -9.909 -0.039 7.451 1.00 90.25 344 TRP A N 1
ATOM 2656 C CA . TRP A 1 344 ? -9.305 -0.852 8.500 1.00 90.25 344 TRP A CA 1
ATOM 2657 C C . TRP A 1 344 ? -8.973 -2.268 8.031 1.00 90.25 344 TRP A C 1
ATOM 2659 O O . TRP A 1 344 ? -9.813 -2.992 7.501 1.00 90.25 344 TRP A O 1
ATOM 2669 N N . ALA A 1 345 ? -7.728 -2.671 8.264 1.00 88.25 345 ALA A N 1
ATOM 2670 C CA . ALA A 1 345 ? -7.166 -3.935 7.794 1.00 88.25 345 ALA A CA 1
ATOM 2671 C C . ALA A 1 345 ? -7.151 -5.045 8.872 1.00 88.25 345 ALA A C 1
ATOM 2673 O O . ALA A 1 345 ? -6.730 -6.162 8.603 1.00 88.25 345 ALA A O 1
ATOM 2674 N N . GLY A 1 346 ? -7.609 -4.755 10.096 1.00 91.50 346 GLY A N 1
ATOM 2675 C CA . GLY A 1 346 ? -7.575 -5.689 11.231 1.00 91.50 346 GLY A CA 1
ATOM 2676 C C . GLY A 1 346 ? -8.802 -6.599 11.363 1.00 91.50 346 GLY A C 1
ATOM 2677 O O . GLY A 1 346 ? -9.583 -6.768 10.423 1.00 91.50 346 GLY A O 1
ATOM 2678 N N . LEU A 1 347 ? -8.993 -7.150 12.567 1.00 91.44 347 LEU A N 1
ATOM 2679 C CA . LEU A 1 347 ? -10.158 -7.984 12.906 1.00 91.44 347 LEU A CA 1
ATOM 2680 C C . LEU A 1 347 ? -11.494 -7.229 12.774 1.00 91.44 347 LEU A C 1
ATOM 2682 O O . LEU A 1 347 ? -12.499 -7.832 12.402 1.00 91.44 347 LEU A O 1
ATOM 2686 N N . GLY A 1 348 ? -11.502 -5.917 13.036 1.00 91.19 348 GLY A N 1
ATOM 2687 C CA . GLY A 1 348 ? -12.681 -5.053 12.898 1.00 91.19 348 GLY A CA 1
ATOM 2688 C C . GLY A 1 348 ? -12.916 -4.154 14.111 1.00 91.19 348 GLY A C 1
ATOM 2689 O O . GLY A 1 348 ? -12.028 -3.977 14.950 1.00 91.19 348 GLY A O 1
ATOM 2690 N N . GLY A 1 349 ? -14.106 -3.560 14.188 1.00 93.38 349 GLY A N 1
ATOM 2691 C CA . GLY A 1 349 ? -14.588 -2.834 15.359 1.00 93.38 349 GLY A CA 1
ATOM 2692 C C . GLY A 1 349 ? -15.551 -3.690 16.178 1.00 93.38 349 GLY A C 1
ATOM 2693 O O . GLY A 1 349 ? -16.340 -4.435 15.611 1.00 93.38 349 GLY A O 1
ATOM 2694 N N . VAL A 1 350 ? -15.516 -3.578 17.504 1.00 95.38 350 VAL A N 1
ATOM 2695 C CA . VAL A 1 350 ? -16.540 -4.163 18.383 1.00 95.38 350 VAL A CA 1
ATOM 2696 C C . VAL A 1 350 ? -17.192 -3.067 19.189 1.00 95.38 350 VAL A C 1
ATOM 2698 O O . VAL A 1 350 ? -16.513 -2.281 19.852 1.00 95.38 350 VAL A O 1
ATOM 2701 N N . ARG A 1 351 ? -18.514 -3.026 19.146 1.00 94.38 351 ARG A N 1
ATOM 2702 C CA . ARG A 1 351 ? -19.319 -2.128 19.958 1.00 94.38 351 ARG A CA 1
ATOM 2703 C C . ARG A 1 351 ? -19.942 -2.910 21.099 1.00 94.38 351 ARG A C 1
ATOM 2705 O O . ARG A 1 351 ? -20.522 -3.971 20.887 1.00 94.38 351 ARG A O 1
ATOM 2712 N N . PHE A 1 352 ? -19.824 -2.372 22.305 1.00 95.25 352 PHE A N 1
ATOM 2713 C CA . PHE A 1 352 ? -20.571 -2.863 23.449 1.00 95.25 352 PHE A CA 1
ATOM 2714 C C . PHE A 1 352 ? -21.957 -2.215 23.467 1.00 95.25 352 PHE A C 1
ATOM 2716 O O . PHE A 1 352 ? -22.079 -0.985 23.452 1.00 95.25 352 PHE A O 1
ATOM 2723 N N . VAL A 1 353 ? -22.986 -3.056 23.497 1.00 92.81 353 VAL A N 1
ATOM 2724 C CA . VAL A 1 353 ? -24.401 -2.698 23.502 1.00 92.81 353 VAL A CA 1
ATOM 2725 C C . VAL A 1 353 ? -25.004 -3.102 24.856 1.00 92.81 353 VAL A C 1
ATOM 2727 O O . VAL A 1 353 ? -25.183 -4.293 25.125 1.00 92.81 353 VAL A O 1
ATOM 2730 N N . PRO A 1 354 ? -25.324 -2.122 25.722 1.00 90.44 354 PRO A N 1
ATOM 2731 C CA . PRO A 1 354 ? -26.069 -2.344 26.959 1.00 90.44 354 PRO A CA 1
ATOM 2732 C C . PRO A 1 354 ? -27.384 -3.086 26.732 1.00 90.44 354 PRO A C 1
ATOM 2734 O O . PRO A 1 354 ? -28.050 -2.857 25.719 1.00 90.44 354 PRO A O 1
ATOM 2737 N N . ASP A 1 355 ? -27.826 -3.867 27.719 1.00 87.12 355 ASP A N 1
ATOM 2738 C CA . ASP A 1 355 ? -29.068 -4.660 27.644 1.00 87.12 355 ASP A CA 1
ATOM 2739 C C . ASP A 1 355 ? -30.299 -3.825 27.253 1.00 87.12 355 ASP A C 1
ATOM 2741 O O . ASP A 1 355 ? -31.200 -4.302 26.566 1.00 87.12 355 ASP A O 1
ATOM 2745 N N . ALA A 1 356 ? -30.329 -2.553 27.663 1.00 82.56 356 ALA A N 1
ATOM 2746 C CA . ALA A 1 356 ? -31.418 -1.625 27.361 1.00 82.56 356 ALA A CA 1
ATOM 2747 C C . ALA A 1 356 ? -31.548 -1.284 25.864 1.00 82.56 356 ALA A C 1
ATOM 2749 O O . ALA A 1 356 ? -32.618 -0.860 25.429 1.00 82.56 356 ALA A O 1
ATOM 2750 N N . PHE A 1 357 ? -30.473 -1.442 25.087 1.00 83.00 357 PHE A N 1
ATOM 2751 C CA . PHE A 1 357 ? -30.409 -1.064 23.673 1.00 83.00 357 PHE A CA 1
ATOM 2752 C C . PHE A 1 357 ? -30.390 -2.265 22.721 1.00 83.00 357 PHE A C 1
ATOM 2754 O O . PHE A 1 357 ? -30.548 -2.084 21.510 1.00 83.00 357 PHE A O 1
ATOM 2761 N N . VAL A 1 358 ? -30.259 -3.489 23.245 1.00 81.94 358 VAL A N 1
ATOM 2762 C CA . VAL A 1 358 ? -30.287 -4.717 22.440 1.00 81.94 358 VAL A CA 1
ATOM 2763 C C . VAL A 1 358 ? -31.611 -4.795 21.660 1.00 81.94 358 VAL A C 1
ATOM 2765 O O . VAL A 1 358 ? -32.706 -4.689 22.219 1.00 81.94 358 VAL A O 1
ATOM 2768 N N . GLY A 1 359 ? -31.511 -4.935 20.335 1.00 77.19 359 GLY A N 1
ATOM 2769 C CA . GLY A 1 359 ? -32.657 -5.037 19.422 1.00 77.19 359 GLY A CA 1
ATOM 2770 C C . GLY A 1 359 ? -33.357 -3.721 19.049 1.00 77.19 359 GLY A C 1
ATOM 2771 O O . GLY A 1 359 ? -34.320 -3.767 18.291 1.00 77.19 359 GLY A O 1
ATOM 2772 N N . HIS A 1 360 ? -32.895 -2.562 19.538 1.00 79.31 360 HIS A N 1
ATOM 2773 C CA . HIS A 1 360 ? -33.521 -1.248 19.281 1.00 79.31 360 HIS A CA 1
ATOM 2774 C C . HIS A 1 360 ? -32.561 -0.214 18.674 1.00 79.31 360 HIS A C 1
ATOM 2776 O O . HIS A 1 360 ? -32.841 0.988 18.683 1.00 79.31 360 HIS A O 1
ATOM 2782 N N . MET A 1 361 ? -31.431 -0.671 18.142 1.00 77.88 361 MET A N 1
ATOM 2783 C CA . MET A 1 361 ? -30.312 0.188 17.763 1.00 77.88 361 MET A CA 1
ATOM 2784 C C . MET A 1 361 ? -30.631 1.155 16.608 1.00 77.88 361 MET A C 1
ATOM 2786 O O . MET A 1 361 ? -30.229 2.316 16.652 1.00 77.88 361 MET A O 1
ATOM 2790 N N . ASP A 1 362 ? -31.466 0.733 15.655 1.00 75.31 362 ASP A N 1
ATOM 2791 C CA . ASP A 1 362 ? -31.916 1.569 14.529 1.00 75.31 362 ASP A CA 1
ATOM 2792 C C . ASP A 1 362 ? -32.893 2.682 14.947 1.00 75.31 362 ASP A C 1
ATOM 2794 O O . ASP A 1 362 ? -33.140 3.630 14.203 1.00 75.31 362 ASP A O 1
ATOM 2798 N N . SER A 1 363 ? -33.459 2.578 16.153 1.00 78.94 363 SER A N 1
ATOM 2799 C CA . SER A 1 363 ? -34.451 3.513 16.699 1.00 78.94 363 SER A CA 1
ATOM 2800 C C . SER A 1 363 ? -33.899 4.420 17.803 1.00 78.94 363 SER A C 1
ATOM 2802 O O . SER A 1 363 ? -34.671 5.062 18.515 1.00 78.94 363 SER A O 1
ATOM 2804 N N . LEU A 1 364 ? -32.573 4.472 17.974 1.00 81.31 364 LEU A N 1
ATOM 2805 C CA . LEU A 1 364 ? -31.948 5.265 19.030 1.00 81.31 364 LEU A CA 1
ATOM 2806 C C . LEU A 1 364 ? -32.087 6.770 18.774 1.00 81.31 364 LEU A C 1
ATOM 2808 O O . LEU A 1 364 ? -31.639 7.300 17.755 1.00 81.31 364 LEU A O 1
ATOM 2812 N N . ASP A 1 365 ? -32.621 7.474 19.771 1.00 86.50 365 ASP A N 1
ATOM 2813 C CA . ASP A 1 365 ? -32.579 8.932 19.836 1.00 86.50 365 ASP A CA 1
ATOM 2814 C C . ASP A 1 365 ? -31.126 9.438 19.905 1.00 86.50 365 ASP A C 1
ATOM 2816 O O . ASP A 1 365 ? -30.243 8.792 20.471 1.00 86.50 365 ASP A O 1
ATOM 2820 N N . GLU A 1 366 ? -30.883 10.670 19.452 1.00 87.88 366 GLU A N 1
ATOM 2821 C CA . GLU A 1 366 ? -29.551 11.302 19.490 1.00 87.88 366 GLU A CA 1
ATOM 2822 C C . GLU A 1 366 ? -28.927 11.348 20.897 1.00 87.88 366 GLU A C 1
ATOM 2824 O O . GLU A 1 366 ? -27.712 11.246 21.060 1.00 87.88 366 GLU A O 1
ATOM 2829 N N . LYS A 1 367 ? -29.751 11.441 21.949 1.00 87.69 367 LYS A N 1
ATOM 2830 C CA . LYS A 1 367 ? -29.269 11.356 23.338 1.00 87.69 367 LYS A CA 1
ATOM 2831 C C . LYS A 1 367 ? -28.768 9.959 23.696 1.00 87.69 367 LYS A C 1
ATOM 2833 O O . LYS A 1 367 ? -27.752 9.849 24.374 1.00 87.69 367 LYS A O 1
ATOM 2838 N N . ALA A 1 368 ? -29.469 8.920 23.248 1.00 86.50 368 ALA A N 1
ATOM 2839 C CA . ALA A 1 368 ? -29.087 7.538 23.504 1.00 86.50 368 ALA A CA 1
ATOM 2840 C C . ALA A 1 368 ? -27.807 7.180 22.735 1.00 86.50 368 ALA A C 1
ATOM 2842 O O . ALA A 1 368 ? -26.900 6.584 23.309 1.00 86.50 368 ALA A O 1
ATOM 2843 N N . LYS A 1 369 ? -27.667 7.654 21.488 1.00 90.12 369 LYS A N 1
ATOM 2844 C CA . LYS A 1 369 ? -26.413 7.549 20.722 1.00 90.12 369 LYS A CA 1
ATOM 2845 C C . LYS A 1 369 ? -25.240 8.221 21.437 1.00 90.12 369 LYS A C 1
ATOM 2847 O O . LYS A 1 369 ? -24.172 7.630 21.557 1.00 90.12 369 LYS A O 1
ATOM 2852 N N . ALA A 1 370 ? -25.439 9.426 21.978 1.00 90.88 370 ALA A N 1
ATOM 2853 C CA . ALA A 1 370 ? -24.400 10.120 22.739 1.00 90.88 370 ALA A CA 1
ATOM 2854 C C . ALA A 1 370 ? -23.987 9.354 24.011 1.00 90.88 370 ALA A C 1
ATOM 2856 O O . ALA A 1 370 ? -22.796 9.267 24.309 1.00 90.88 370 ALA A O 1
ATOM 2857 N N . GLN A 1 371 ? -24.947 8.765 24.733 1.00 89.25 371 GLN A N 1
ATOM 2858 C CA . GLN A 1 371 ? -24.668 7.909 25.893 1.00 89.25 371 GLN A CA 1
ATOM 2859 C C . GLN A 1 371 ? -23.897 6.645 25.496 1.00 89.25 371 GLN A C 1
ATOM 2861 O O . GLN A 1 371 ? -22.914 6.298 26.147 1.00 89.25 371 GLN A O 1
ATOM 2866 N N . LEU A 1 372 ? -24.296 5.991 24.403 1.00 91.69 372 LEU A N 1
ATOM 2867 C CA . LEU A 1 372 ? -23.624 4.803 23.881 1.00 91.69 372 LEU A CA 1
ATOM 2868 C C . LEU A 1 372 ? -22.184 5.109 23.444 1.00 91.69 372 LEU A C 1
ATOM 2870 O O . LEU A 1 372 ? -21.269 4.338 23.740 1.00 91.69 372 LEU A O 1
ATOM 2874 N N . ASN A 1 373 ? -21.969 6.261 22.804 1.00 94.38 373 ASN A N 1
ATOM 2875 C CA . ASN A 1 373 ? -20.643 6.736 22.418 1.00 94.38 373 ASN A CA 1
ATOM 2876 C C . ASN A 1 373 ? -19.773 7.051 23.629 1.00 94.38 373 ASN A C 1
ATOM 2878 O O . ASN A 1 373 ? -18.592 6.695 23.636 1.00 94.38 373 ASN A O 1
ATOM 2882 N N . GLN A 1 374 ? -20.335 7.685 24.661 1.00 93.88 374 GLN A N 1
ATOM 2883 C CA . GLN A 1 374 ? -19.618 7.934 25.908 1.00 93.88 374 GLN A CA 1
ATOM 2884 C C . GLN A 1 374 ? -19.198 6.613 26.565 1.00 93.88 374 GLN A C 1
ATOM 2886 O O . GLN A 1 374 ? -18.021 6.449 26.882 1.00 93.88 374 GLN A O 1
ATOM 2891 N N . LEU A 1 375 ? -20.120 5.653 26.682 1.00 93.62 375 LEU A N 1
ATOM 2892 C CA . LEU A 1 375 ? -19.851 4.342 27.269 1.00 93.62 375 LEU A CA 1
ATOM 2893 C C . LEU A 1 375 ? -18.748 3.592 26.511 1.00 93.62 375 LEU A C 1
ATOM 2895 O O . LEU A 1 375 ? -17.783 3.138 27.118 1.00 93.62 375 LEU A O 1
ATOM 2899 N N . ASN A 1 376 ? -18.844 3.500 25.183 1.00 95.12 376 ASN A N 1
ATOM 2900 C CA . ASN A 1 376 ? -17.835 2.815 24.371 1.00 95.12 376 ASN A CA 1
ATOM 2901 C C . ASN A 1 376 ? -16.481 3.549 24.387 1.00 95.12 376 ASN A C 1
ATOM 2903 O O . ASN A 1 376 ? -15.429 2.912 24.359 1.00 95.12 376 ASN A O 1
ATOM 2907 N N . SER A 1 377 ? -16.474 4.880 24.501 1.00 95.75 377 SER A N 1
ATOM 2908 C CA . SER A 1 377 ? -15.233 5.651 24.649 1.00 95.75 377 SER A CA 1
ATOM 2909 C C . SER A 1 377 ? -14.562 5.403 26.004 1.00 95.75 377 SER A C 1
ATOM 2911 O O . SER A 1 377 ? -13.346 5.220 26.068 1.00 95.75 377 SER A O 1
ATOM 2913 N N . GLU A 1 378 ? -15.343 5.354 27.086 1.00 94.88 378 GLU A N 1
ATOM 2914 C CA . GLU A 1 378 ? -14.866 5.005 28.428 1.00 94.88 378 GLU A CA 1
ATOM 2915 C C . GLU A 1 378 ? -14.401 3.543 28.506 1.00 94.88 378 GLU A C 1
ATOM 2917 O O . GLU A 1 378 ? -13.358 3.266 29.104 1.00 94.88 378 GLU A O 1
ATOM 2922 N N . LEU A 1 379 ? -15.091 2.624 27.820 1.00 95.44 379 LEU A N 1
ATOM 2923 C CA . LEU A 1 379 ? -14.670 1.233 27.663 1.00 95.44 379 LEU A CA 1
ATOM 2924 C C . LEU A 1 379 ? -13.286 1.159 27.016 1.00 95.44 379 LEU A C 1
ATOM 2926 O O . LEU A 1 379 ? -12.387 0.534 27.571 1.00 95.44 379 LEU A O 1
ATOM 2930 N N . VAL A 1 380 ? -13.067 1.860 25.899 1.00 95.88 380 VAL A N 1
ATOM 2931 C CA . VAL A 1 380 ? -11.745 1.917 25.257 1.00 95.88 380 VAL A CA 1
ATOM 2932 C C . VAL A 1 380 ? -10.686 2.485 26.202 1.00 95.88 380 VAL A C 1
ATOM 2934 O O . VAL A 1 380 ? -9.568 1.980 26.217 1.00 95.88 380 VAL A O 1
ATOM 2937 N N . LEU A 1 381 ? -10.993 3.512 27.001 1.00 94.88 381 LEU A N 1
ATOM 2938 C CA . LEU A 1 381 ? -10.042 4.060 27.978 1.00 94.88 381 LEU A CA 1
ATOM 2939 C C . LEU A 1 381 ? -9.687 3.044 29.072 1.00 94.88 381 LEU A C 1
ATOM 2941 O O . LEU A 1 381 ? -8.513 2.915 29.428 1.00 94.88 381 LEU A O 1
ATOM 2945 N N . LYS A 1 382 ? -10.675 2.294 29.568 1.00 94.81 382 LYS A N 1
ATOM 2946 C CA . LYS A 1 382 ? -10.469 1.220 30.545 1.00 94.81 382 LYS A CA 1
ATOM 2947 C C . LYS A 1 382 ? -9.618 0.095 29.954 1.00 94.81 382 LYS A C 1
ATOM 2949 O O . LYS A 1 382 ? -8.627 -0.304 30.564 1.00 94.81 382 LYS A O 1
ATOM 2954 N N . LEU A 1 383 ? -9.929 -0.346 28.737 1.00 94.50 383 LEU A N 1
ATOM 2955 C CA . LEU A 1 383 ? -9.157 -1.356 28.013 1.00 94.50 383 LEU A CA 1
ATOM 2956 C C . LEU A 1 383 ? -7.718 -0.891 27.742 1.00 94.50 383 LEU A C 1
ATOM 2958 O O . LEU A 1 383 ? -6.777 -1.615 28.056 1.00 94.50 383 LEU A O 1
ATOM 2962 N N . LYS A 1 384 ? -7.531 0.358 27.294 1.00 94.19 384 LYS A N 1
ATOM 2963 C CA . LYS A 1 384 ? -6.216 0.995 27.086 1.00 94.19 384 LYS A CA 1
ATOM 2964 C C . LYS A 1 384 ? -5.343 1.045 28.332 1.00 94.19 384 LYS A C 1
ATOM 2966 O O . LYS A 1 384 ? -4.120 1.045 28.220 1.00 94.19 384 LYS A O 1
ATOM 2971 N N . SER A 1 385 ? -5.958 1.140 29.512 1.00 92.31 385 SER A N 1
ATOM 2972 C CA . SER A 1 385 ? -5.224 1.122 30.781 1.00 92.31 385 SER A CA 1
ATOM 2973 C C . SER A 1 385 ? -4.652 -0.260 31.114 1.00 92.31 385 SER A C 1
ATOM 2975 O O . SER A 1 385 ? -3.674 -0.344 31.853 1.00 92.31 385 SER A O 1
ATOM 2977 N N . THR A 1 386 ? -5.237 -1.318 30.542 1.00 90.69 386 THR A N 1
ATOM 2978 C CA . THR A 1 386 ? -4.776 -2.704 30.686 1.00 90.69 386 THR A CA 1
ATOM 2979 C C . THR A 1 386 ? -3.781 -3.058 29.584 1.00 90.69 386 THR A C 1
ATOM 2981 O O . THR A 1 386 ? -2.701 -3.564 29.876 1.00 90.69 386 THR A O 1
ATOM 2984 N N . ASP A 1 387 ? -4.112 -2.733 28.332 1.00 90.19 387 ASP A N 1
ATOM 2985 C CA . ASP A 1 387 ? -3.247 -2.942 27.173 1.00 90.19 387 ASP A CA 1
ATOM 2986 C C . ASP A 1 387 ? -3.322 -1.754 26.203 1.00 90.19 387 ASP A C 1
ATOM 2988 O O . ASP A 1 387 ? -4.386 -1.348 25.739 1.00 90.19 387 ASP A O 1
ATOM 2992 N N . SER A 1 388 ? -2.161 -1.211 25.844 1.00 89.31 388 SER A N 1
ATOM 2993 C CA . SER A 1 388 ? -2.032 -0.111 24.887 1.00 89.31 388 SER A CA 1
ATOM 2994 C C . SER A 1 388 ? -2.491 -0.435 23.457 1.00 89.31 388 SER A C 1
ATOM 2996 O O . SER A 1 388 ? -2.674 0.495 22.670 1.00 89.31 388 SER A O 1
ATOM 2998 N N . ALA A 1 389 ? -2.672 -1.713 23.108 1.00 87.44 389 ALA A N 1
ATOM 2999 C CA . ALA A 1 389 ? -3.097 -2.151 21.779 1.00 87.44 389 ALA A CA 1
ATOM 3000 C C . ALA A 1 389 ? -4.540 -1.742 21.428 1.00 87.44 389 ALA A C 1
ATOM 3002 O O . ALA A 1 389 ? -4.874 -1.596 20.249 1.00 87.44 389 ALA A O 1
ATOM 3003 N N . PHE A 1 390 ? -5.397 -1.514 22.428 1.00 92.12 390 PHE A N 1
ATOM 3004 C CA . PHE A 1 390 ? -6.778 -1.099 22.195 1.00 92.12 390 PHE A CA 1
ATOM 3005 C C . PHE A 1 390 ? -6.847 0.339 21.682 1.00 92.12 390 PHE A C 1
ATOM 3007 O O . PHE A 1 390 ? -6.199 1.246 22.204 1.00 92.12 390 PHE A O 1
ATOM 3014 N N . SER A 1 391 ? -7.678 0.591 20.672 1.00 93.44 391 SER A N 1
ATOM 3015 C CA . SER A 1 391 ? -7.870 1.935 20.121 1.00 93.44 391 SER A CA 1
ATOM 3016 C C . SER A 1 391 ? -9.344 2.263 19.913 1.00 93.44 391 SER A C 1
ATOM 3018 O O . SER A 1 391 ? -10.188 1.376 19.831 1.00 93.44 391 SER A O 1
ATOM 3020 N N . LEU A 1 392 ? -9.658 3.562 19.906 1.00 94.44 392 LEU A N 1
ATOM 3021 C CA . LEU A 1 392 ? -11.019 4.032 19.668 1.00 94.44 392 LEU A CA 1
ATOM 3022 C C . LEU A 1 392 ? -11.255 4.042 18.165 1.00 94.44 392 LEU A C 1
ATOM 3024 O O . LEU A 1 392 ? -10.413 4.544 17.411 1.00 94.44 392 LEU A O 1
ATOM 3028 N N . GLY A 1 393 ? -12.394 3.505 17.756 1.00 92.50 393 GLY A N 1
ATOM 3029 C CA . GLY A 1 393 ? -12.914 3.654 16.419 1.00 92.50 393 GLY A CA 1
ATOM 3030 C C . GLY A 1 393 ? -14.268 4.291 16.355 1.00 92.50 393 GLY A C 1
ATOM 3031 O O . GLY A 1 393 ? -14.960 4.448 17.353 1.00 92.50 393 GLY A O 1
ATOM 3032 N N . GLU A 1 394 ? -14.594 4.639 15.128 1.00 92.06 394 GLU A N 1
ATOM 3033 C CA . GLU A 1 394 ? -15.859 5.194 14.707 1.00 92.06 394 GLU A CA 1
ATOM 3034 C C . GLU A 1 394 ? -16.244 4.452 13.431 1.00 92.06 394 GLU A C 1
ATOM 3036 O O . GLU A 1 394 ? -15.374 4.152 12.599 1.00 92.06 394 GLU A O 1
ATOM 3041 N N . SER A 1 395 ? -17.515 4.098 13.347 1.00 88.56 395 SER A N 1
ATOM 3042 C CA . SER A 1 395 ? -18.140 3.452 12.199 1.00 88.56 395 SER A CA 1
ATOM 3043 C C . SER A 1 395 ? -18.919 4.451 11.353 1.00 88.56 395 SER A C 1
ATOM 3045 O O . SER A 1 395 ? -19.048 5.618 11.717 1.00 88.56 395 SER A O 1
ATOM 3047 N N . GLU A 1 396 ? -19.439 4.008 10.209 1.00 85.12 396 GLU A N 1
ATOM 3048 C CA . GLU A 1 396 ? -20.145 4.880 9.254 1.00 85.12 396 GLU A CA 1
ATOM 3049 C C . GLU A 1 396 ? -21.396 5.558 9.833 1.00 85.12 396 GLU A C 1
ATOM 3051 O O . GLU A 1 396 ? -21.776 6.645 9.404 1.00 85.12 396 GLU A O 1
ATOM 3056 N N . ASP A 1 397 ? -22.003 4.952 10.851 1.00 86.12 397 ASP A N 1
ATOM 3057 C CA . ASP A 1 397 ? -23.137 5.491 11.607 1.00 86.12 397 ASP A CA 1
ATOM 3058 C C . ASP A 1 397 ? -22.748 6.568 12.647 1.00 86.12 397 ASP A C 1
ATOM 3060 O O . ASP A 1 397 ? -23.623 7.109 13.329 1.00 86.12 397 ASP A O 1
ATOM 3064 N N . GLY A 1 398 ? -21.457 6.900 12.779 1.00 88.06 398 GLY A N 1
ATOM 3065 C CA . GLY A 1 398 ? -20.938 7.880 13.741 1.00 88.06 398 GLY A CA 1
ATOM 3066 C C . GLY A 1 398 ? -20.907 7.383 15.191 1.00 88.06 398 GLY A C 1
ATOM 3067 O O . GLY A 1 398 ? -20.802 8.182 16.130 1.00 88.06 398 GLY A O 1
ATOM 3068 N N . LEU A 1 399 ? -21.043 6.070 15.408 1.00 91.44 399 LEU A N 1
ATOM 3069 C CA . LEU A 1 399 ? -20.992 5.472 16.737 1.00 91.44 399 LEU A CA 1
ATOM 3070 C C . LEU A 1 399 ? -19.591 4.944 17.082 1.00 91.44 399 LEU A C 1
ATOM 3072 O O . LEU A 1 399 ? -18.868 4.395 16.248 1.00 91.44 399 LEU A O 1
ATOM 3076 N N . SER A 1 400 ? -19.212 5.088 18.352 1.00 94.44 400 SER A N 1
ATOM 3077 C CA . SER A 1 400 ? -17.913 4.660 18.868 1.00 94.44 400 SER A CA 1
ATOM 3078 C C . SER A 1 400 ? -17.835 3.139 19.014 1.00 94.44 400 SER A C 1
ATOM 3080 O O . SER A 1 400 ? -18.768 2.496 19.496 1.00 94.44 400 SER A O 1
ATOM 3082 N N . CYS A 1 401 ? -16.680 2.566 18.686 1.00 94.88 401 CYS A N 1
ATOM 3083 C CA . CYS A 1 401 ? -16.369 1.151 18.882 1.00 94.88 401 CYS A CA 1
ATOM 3084 C C . CYS A 1 401 ? -14.914 0.945 19.338 1.00 94.88 401 CYS A C 1
ATOM 3086 O O . CYS A 1 401 ? -14.065 1.835 19.238 1.00 94.88 401 CYS A O 1
ATOM 3088 N N . VAL A 1 402 ? -14.610 -0.246 19.846 1.00 95.19 402 VAL A N 1
ATOM 3089 C CA . VAL A 1 402 ? -13.249 -0.707 20.139 1.00 95.19 402 VAL A CA 1
ATOM 3090 C C . VAL A 1 402 ? -12.640 -1.262 18.851 1.00 95.19 402 VAL A C 1
ATOM 3092 O O . VAL A 1 402 ? -13.174 -2.206 18.277 1.00 95.19 402 VAL A O 1
ATOM 3095 N N . ARG A 1 403 ? -11.521 -0.703 18.381 1.00 94.00 403 ARG A N 1
ATOM 3096 C CA . ARG A 1 403 ? -10.806 -1.183 17.184 1.00 94.00 403 ARG A CA 1
ATOM 3097 C C . ARG A 1 403 ? -9.821 -2.293 17.525 1.00 94.00 403 ARG A C 1
ATOM 3099 O O . ARG A 1 403 ? -8.962 -2.111 18.390 1.00 94.00 403 ARG A O 1
ATOM 3106 N N . PHE A 1 404 ? -9.881 -3.372 16.751 1.00 92.88 404 PHE A N 1
ATOM 3107 C CA . PHE A 1 404 ? -8.966 -4.508 16.815 1.00 92.88 404 PHE A CA 1
ATOM 3108 C C . PHE A 1 404 ? -8.101 -4.554 15.566 1.00 92.88 404 PHE A C 1
ATOM 3110 O O . PHE A 1 404 ? -8.609 -4.696 14.453 1.00 92.88 404 PHE A O 1
ATOM 3117 N N . GLY A 1 405 ? -6.793 -4.386 15.756 1.00 91.75 405 GLY A N 1
ATOM 3118 C CA . GLY A 1 405 ? -5.812 -4.326 14.677 1.00 91.75 405 GLY A CA 1
ATOM 3119 C C . GLY A 1 405 ? -5.435 -5.690 14.108 1.00 91.75 405 GLY A C 1
ATOM 3120 O O . GLY A 1 405 ? -6.223 -6.635 14.116 1.00 91.75 405 GLY A O 1
ATOM 3121 N N . MET A 1 406 ? -4.211 -5.747 13.590 1.00 92.69 406 MET A N 1
ATOM 3122 C CA . MET A 1 406 ? -3.592 -6.984 13.125 1.00 92.69 406 MET A CA 1
ATOM 3123 C C . MET A 1 406 ? -3.232 -7.886 14.297 1.00 92.69 406 MET A C 1
ATOM 3125 O O . MET A 1 406 ? -2.797 -7.397 15.342 1.00 92.69 406 MET A O 1
ATOM 3129 N N . VAL A 1 407 ? -3.380 -9.191 14.098 1.00 93.38 407 VAL A N 1
ATOM 3130 C CA . VAL A 1 407 ? -3.154 -10.204 15.129 1.00 93.38 407 VAL A CA 1
ATOM 3131 C C . VAL A 1 407 ? -2.318 -11.361 14.599 1.00 93.38 407 VAL A C 1
ATOM 3133 O O . VAL A 1 407 ? -2.240 -11.608 13.397 1.00 93.38 407 VAL A O 1
ATOM 3136 N N . THR A 1 408 ? -1.678 -12.065 15.520 1.00 92.50 408 THR A N 1
ATOM 3137 C CA . THR A 1 408 ? -0.881 -13.265 15.265 1.00 92.50 408 THR A CA 1
ATOM 3138 C C . THR A 1 408 ? -1.644 -14.519 15.706 1.00 92.50 408 THR A C 1
ATOM 3140 O O . THR A 1 408 ? -2.669 -14.436 16.386 1.00 92.50 408 THR A O 1
ATOM 3143 N N . ASP A 1 409 ? -1.183 -15.702 15.289 1.00 88.88 409 ASP A N 1
ATOM 3144 C CA . ASP A 1 409 ? -1.903 -16.964 15.532 1.00 88.88 409 ASP A CA 1
ATOM 3145 C C . ASP A 1 409 ? -1.978 -17.363 17.021 1.00 88.88 409 ASP A C 1
ATOM 3147 O O . ASP A 1 409 ? -2.842 -18.151 17.397 1.00 88.88 409 ASP A O 1
ATOM 3151 N N . ASP A 1 410 ? -1.097 -16.825 17.865 1.00 90.25 410 ASP A N 1
ATOM 3152 C CA . ASP A 1 410 ? -1.013 -17.085 19.307 1.00 90.25 410 ASP A CA 1
ATOM 3153 C C . ASP A 1 410 ? -2.058 -16.336 20.147 1.00 90.25 410 ASP A C 1
ATOM 3155 O O . ASP A 1 410 ? -2.207 -16.632 21.332 1.00 90.25 410 ASP A O 1
ATOM 3159 N N . LEU A 1 411 ? -2.797 -15.398 19.552 1.00 90.06 411 LEU A N 1
ATOM 3160 C CA . LEU A 1 411 ? -3.820 -14.643 20.265 1.00 90.06 411 LEU A CA 1
ATOM 3161 C C . LEU A 1 411 ? -5.054 -15.508 20.567 1.00 90.06 411 LEU A C 1
ATOM 3163 O O . LEU A 1 411 ? -5.676 -16.065 19.656 1.00 90.06 411 LEU A O 1
ATOM 3167 N N . ASP A 1 412 ? -5.447 -15.561 21.843 1.00 92.88 412 ASP A N 1
ATOM 3168 C CA . ASP A 1 412 ? -6.704 -16.180 22.265 1.00 92.88 412 ASP A CA 1
ATOM 3169 C C . ASP A 1 412 ? -7.875 -15.214 22.039 1.00 92.88 412 ASP A C 1
ATOM 3171 O O . ASP A 1 412 ? -8.090 -14.238 22.762 1.00 92.88 412 ASP A O 1
ATOM 3175 N N . ILE A 1 413 ? -8.632 -15.499 20.983 1.00 93.56 413 ILE A N 1
ATOM 3176 C CA . ILE A 1 413 ? -9.791 -14.715 20.566 1.00 93.56 413 ILE A CA 1
ATOM 3177 C C . ILE A 1 413 ? -10.932 -14.766 21.590 1.00 93.56 413 ILE A C 1
ATOM 3179 O O . ILE A 1 413 ? -11.623 -13.763 21.769 1.00 93.56 413 ILE A O 1
ATOM 3183 N N . GLU A 1 414 ? -11.132 -15.890 22.277 1.00 93.31 414 GLU A N 1
ATOM 3184 C CA . GLU A 1 414 ? -12.220 -16.031 23.251 1.00 93.31 414 GLU A CA 1
ATOM 3185 C C . GLU A 1 414 ? -11.898 -15.244 24.527 1.00 93.31 414 GLU A C 1
ATOM 3187 O O . GLU A 1 414 ? -12.766 -14.552 25.063 1.00 93.31 414 GLU A O 1
ATOM 3192 N N . GLU A 1 415 ? -10.639 -15.276 24.981 1.00 93.19 415 GLU A N 1
ATOM 3193 C CA . GLU A 1 415 ? -10.183 -14.445 26.103 1.00 93.19 415 GLU A CA 1
ATOM 3194 C C . GLU A 1 415 ? -10.308 -12.953 25.772 1.00 93.19 415 GLU A C 1
ATOM 3196 O O . GLU A 1 415 ? -10.802 -12.174 26.589 1.00 93.19 415 GLU A O 1
ATOM 3201 N N . LEU A 1 416 ? -9.932 -12.557 24.553 1.00 93.00 416 LEU A N 1
ATOM 3202 C CA . LEU A 1 416 ? -10.030 -11.175 24.094 1.00 93.00 416 LEU A CA 1
ATOM 3203 C C . LEU A 1 416 ? -11.478 -10.666 24.078 1.00 93.00 416 LEU A C 1
ATOM 3205 O O . LEU A 1 416 ? -11.758 -9.578 24.586 1.00 93.00 416 LEU A O 1
ATOM 3209 N N . VAL A 1 417 ? -12.404 -11.451 23.519 1.00 94.56 417 VAL A N 1
ATOM 3210 C CA . VAL A 1 417 ? -13.838 -11.122 23.501 1.00 94.56 417 VAL A CA 1
ATOM 3211 C C . VAL A 1 417 ? -14.398 -11.087 24.926 1.00 94.56 417 VAL A C 1
ATOM 3213 O O . VAL A 1 417 ? -15.115 -10.150 25.284 1.00 94.56 417 VAL A O 1
ATOM 3216 N N . GLY A 1 418 ? -14.013 -12.049 25.769 1.00 94.12 418 GLY A N 1
ATOM 3217 C CA . GLY A 1 418 ? -14.402 -12.099 27.178 1.00 94.12 418 GLY A CA 1
ATOM 3218 C C . GLY A 1 418 ? -13.924 -10.886 27.979 1.00 94.12 418 GLY A C 1
ATOM 3219 O O . GLY A 1 418 ? -14.678 -10.352 28.792 1.00 94.12 418 GLY A O 1
ATOM 3220 N N . LEU A 1 419 ? -12.711 -10.399 27.713 1.00 94.12 419 LEU A N 1
ATOM 3221 C CA . LEU A 1 419 ? -12.146 -9.211 28.351 1.00 94.12 419 LEU A CA 1
ATOM 3222 C C . LEU A 1 419 ? -12.951 -7.952 27.997 1.00 94.12 419 LEU A C 1
ATOM 3224 O O . LEU A 1 419 ? -13.252 -7.144 28.877 1.00 94.12 419 LEU A O 1
ATOM 3228 N N . VAL A 1 420 ? -13.341 -7.796 26.729 1.00 95.00 420 VAL A N 1
ATOM 3229 C CA . VAL A 1 420 ? -14.154 -6.658 26.260 1.00 95.00 420 VAL A CA 1
ATOM 3230 C C . VAL A 1 420 ? -15.551 -6.708 26.868 1.00 95.00 420 VAL A C 1
ATOM 3232 O O . VAL A 1 420 ? -16.036 -5.695 27.374 1.00 95.00 420 VAL A O 1
ATOM 3235 N N . LEU A 1 421 ? -16.173 -7.890 26.867 1.00 95.25 421 LEU A N 1
ATOM 3236 C CA . LEU A 1 421 ? -17.490 -8.104 27.457 1.00 95.25 421 LEU A CA 1
ATOM 3237 C C . LEU A 1 421 ? -17.482 -7.810 28.961 1.00 95.25 421 LEU A C 1
ATOM 3239 O O . LEU A 1 421 ? -18.315 -7.045 29.439 1.00 95.25 421 LEU A O 1
ATOM 3243 N N . GLY A 1 422 ? -16.526 -8.378 29.699 1.00 94.62 422 GLY A N 1
ATOM 3244 C CA . GLY A 1 422 ? -16.397 -8.174 31.140 1.00 94.62 422 GLY A CA 1
ATOM 3245 C C . GLY A 1 422 ? -16.153 -6.707 31.490 1.00 94.62 422 GLY A C 1
ATOM 3246 O O . GLY A 1 422 ? -16.836 -6.152 32.349 1.00 94.62 422 GLY A O 1
ATOM 3247 N N . ALA A 1 423 ? -15.249 -6.038 30.766 1.00 94.94 423 ALA A N 1
ATOM 3248 C CA . ALA A 1 423 ? -14.988 -4.618 30.970 1.00 94.94 423 ALA A CA 1
ATOM 3249 C C . ALA A 1 423 ? -16.222 -3.747 30.677 1.00 94.94 423 ALA A C 1
ATOM 3251 O O . ALA A 1 423 ? -16.433 -2.768 31.399 1.00 94.94 423 ALA A O 1
ATOM 3252 N N . GLY A 1 424 ? -17.015 -4.112 29.661 1.00 94.50 424 GLY A N 1
ATOM 3253 C CA . GLY A 1 424 ? -18.264 -3.451 29.279 1.00 94.50 424 GLY A CA 1
ATOM 3254 C C . GLY A 1 424 ? -19.367 -3.610 30.323 1.00 94.50 424 GLY A C 1
ATOM 3255 O O . GLY A 1 424 ? -19.928 -2.606 30.758 1.00 94.50 424 GLY A O 1
ATOM 3256 N N . ILE A 1 425 ? -19.611 -4.835 30.799 1.00 93.75 425 ILE A N 1
ATOM 3257 C CA . ILE A 1 425 ? -20.610 -5.123 31.844 1.00 93.75 425 ILE A CA 1
ATOM 3258 C C . ILE A 1 425 ? -20.260 -4.390 33.141 1.00 93.75 425 ILE A C 1
ATOM 3260 O O . ILE A 1 425 ? -21.104 -3.704 33.712 1.00 93.75 425 ILE A O 1
ATOM 3264 N N . GLU A 1 426 ? -19.003 -4.461 33.586 1.00 93.81 426 GLU A N 1
ATOM 3265 C CA . GLU A 1 426 ? -18.561 -3.743 34.787 1.00 93.81 426 GLU A CA 1
ATOM 3266 C C . GLU A 1 426 ? -18.742 -2.223 34.657 1.00 93.81 426 GLU A C 1
ATOM 3268 O O . GLU A 1 426 ? -19.035 -1.536 35.639 1.00 93.81 426 GLU A O 1
ATOM 3273 N N . LEU A 1 427 ? -18.534 -1.678 33.454 1.00 92.69 427 LEU A N 1
ATOM 3274 C CA . LEU A 1 427 ? -18.725 -0.255 33.196 1.00 92.69 427 LEU A CA 1
ATOM 3275 C C . LEU A 1 427 ? -20.214 0.105 33.215 1.00 92.69 427 LEU A C 1
ATOM 3277 O O . LEU A 1 427 ? -20.587 1.071 33.872 1.00 92.69 427 LEU A O 1
ATOM 3281 N N . GLU A 1 428 ? -21.066 -0.706 32.587 1.00 91.00 428 GLU A N 1
ATOM 3282 C CA . GLU A 1 428 ? -22.521 -0.542 32.624 1.00 91.00 428 GLU A CA 1
ATOM 3283 C C . GLU A 1 428 ? -23.067 -0.595 34.061 1.00 91.00 428 GLU A C 1
ATOM 3285 O O . GLU A 1 428 ? -23.867 0.256 34.453 1.00 91.00 428 GLU A O 1
ATOM 3290 N N . GLU A 1 429 ? -22.611 -1.550 34.877 1.00 90.38 429 GLU A N 1
ATOM 3291 C CA . GLU A 1 429 ? -22.975 -1.650 36.294 1.00 90.38 429 GLU A CA 1
ATOM 3292 C C . GLU A 1 429 ? -22.501 -0.431 37.094 1.00 90.38 429 GLU A C 1
ATOM 3294 O O . GLU A 1 429 ? -23.248 0.096 37.924 1.00 90.38 429 GLU A O 1
ATOM 3299 N N . SER A 1 430 ? -21.289 0.063 36.822 1.00 89.81 430 SER A N 1
ATOM 3300 C CA . SER A 1 430 ? -20.758 1.269 37.461 1.00 89.81 430 SER A CA 1
ATOM 3301 C C . SER A 1 430 ? -21.576 2.512 37.104 1.00 89.81 430 SER A C 1
ATOM 3303 O O . SER A 1 430 ? -21.921 3.294 37.996 1.00 89.81 430 SER A O 1
ATOM 3305 N N . THR A 1 431 ? -21.958 2.671 35.834 1.00 86.94 431 THR A N 1
ATOM 3306 C CA . THR A 1 431 ? -22.815 3.771 35.375 1.00 86.94 431 THR A CA 1
ATOM 3307 C C . THR A 1 431 ? -24.202 3.688 36.012 1.00 86.94 431 THR A C 1
ATOM 3309 O O . THR A 1 431 ? -24.660 4.675 36.588 1.00 86.94 431 THR A O 1
ATOM 3312 N N . LYS A 1 432 ? -24.835 2.505 36.021 1.00 86.81 432 LYS A N 1
ATOM 3313 C CA . LYS A 1 432 ? -26.131 2.276 36.690 1.00 86.81 432 LYS A CA 1
ATOM 3314 C C . LYS A 1 432 ? -26.067 2.589 38.190 1.00 86.81 432 LYS A C 1
ATOM 3316 O O . LYS A 1 432 ? -26.976 3.217 38.737 1.00 86.81 432 LYS A O 1
ATOM 3321 N N . ALA A 1 433 ? -24.988 2.195 38.868 1.00 85.69 433 ALA A N 1
ATOM 3322 C CA . ALA A 1 433 ? -24.787 2.490 40.286 1.00 85.69 433 ALA A CA 1
ATOM 3323 C C . ALA A 1 433 ? -24.621 3.997 40.548 1.00 85.69 433 ALA A C 1
ATOM 3325 O O . ALA A 1 433 ? -25.189 4.524 41.508 1.00 85.69 433 ALA A O 1
ATOM 3326 N N . LEU A 1 434 ? -23.878 4.709 39.693 1.00 85.75 434 LEU A N 1
ATOM 3327 C CA . LEU A 1 434 ? -23.715 6.163 39.779 1.00 85.75 434 LEU A CA 1
ATOM 3328 C C . LEU A 1 434 ? -25.030 6.909 39.536 1.00 85.75 434 LEU A C 1
ATOM 3330 O O . LEU A 1 434 ? -25.324 7.863 40.259 1.00 85.75 434 LEU A O 1
ATOM 3334 N N . GLU A 1 435 ? -25.843 6.464 38.578 1.00 85.69 435 GLU A N 1
ATOM 3335 C CA . GLU A 1 435 ? -27.178 7.020 38.336 1.00 85.69 435 GLU A CA 1
ATOM 3336 C C . GLU A 1 435 ? -28.096 6.813 39.544 1.00 85.69 435 GLU A C 1
ATOM 3338 O O . GLU A 1 435 ? -28.686 7.779 40.032 1.00 85.69 435 GLU A O 1
ATOM 3343 N N . SER A 1 436 ? -28.131 5.603 40.111 1.00 86.69 436 SER A N 1
ATOM 3344 C CA . SER A 1 436 ? -28.907 5.312 41.323 1.00 86.69 436 SER A CA 1
ATOM 3345 C C . SER A 1 436 ? -28.463 6.165 42.519 1.00 86.69 436 SER A C 1
ATOM 3347 O O . SER A 1 436 ? -29.296 6.754 43.212 1.00 86.69 436 SER A O 1
ATOM 3349 N N . MET A 1 437 ? -27.152 6.319 42.740 1.00 83.75 437 MET A N 1
ATOM 3350 C CA . MET A 1 437 ? -26.629 7.203 43.789 1.00 83.75 437 MET A CA 1
ATOM 3351 C C . MET A 1 437 ? -26.978 8.673 43.533 1.00 83.75 437 MET A C 1
ATOM 3353 O O . MET A 1 437 ? -27.320 9.391 44.471 1.00 83.75 437 MET A O 1
ATOM 3357 N N . SER A 1 438 ? -26.928 9.131 42.280 1.00 85.88 438 SER A N 1
ATOM 3358 C CA . SER A 1 438 ? -27.319 10.491 41.894 1.00 85.88 438 SER A CA 1
ATOM 3359 C C . SER A 1 438 ? -28.804 10.750 42.169 1.00 85.88 438 SER A C 1
ATOM 3361 O O . SER A 1 438 ? -29.161 11.792 42.729 1.00 85.88 438 SER A O 1
ATOM 3363 N N . GLU A 1 439 ? -29.675 9.785 41.863 1.00 87.12 439 GLU A N 1
ATOM 3364 C CA . GLU A 1 439 ? -31.101 9.856 42.183 1.00 87.12 439 GLU A CA 1
ATOM 3365 C C . GLU A 1 439 ? -31.357 9.885 43.690 1.00 87.12 439 GLU A C 1
ATOM 3367 O O . GLU A 1 439 ? -32.104 10.749 44.158 1.00 87.12 439 GLU A O 1
ATOM 3372 N N . LEU A 1 440 ? -30.696 9.015 44.461 1.00 85.12 440 LEU A N 1
ATOM 3373 C CA . LEU A 1 440 ? -30.793 8.996 45.923 1.00 85.12 440 LEU A CA 1
ATOM 3374 C C . LEU A 1 440 ? -30.315 10.314 46.541 1.00 85.12 440 LEU A C 1
ATOM 3376 O O . LEU A 1 440 ? -30.987 10.860 47.413 1.00 85.12 440 LEU A O 1
ATOM 3380 N N . VAL A 1 441 ? -29.199 10.876 46.068 1.00 84.19 441 VAL A N 1
ATOM 3381 C CA . VAL A 1 441 ? -28.696 12.180 46.529 1.00 84.19 441 VAL A CA 1
ATOM 3382 C C . VAL A 1 441 ? -29.676 13.295 46.167 1.00 84.19 441 VAL A C 1
ATOM 3384 O O . VAL A 1 441 ? -29.966 14.154 47.000 1.00 84.19 441 VAL A O 1
ATOM 3387 N N . LYS A 1 442 ? -30.241 13.284 44.956 1.00 86.44 442 LYS A N 1
ATOM 3388 C CA . LYS A 1 442 ? -31.240 14.272 44.528 1.00 86.44 442 LYS A CA 1
ATOM 3389 C C . LYS A 1 442 ? -32.508 14.198 45.381 1.00 86.44 442 LYS A C 1
ATOM 3391 O O . LYS A 1 442 ? -32.999 15.243 45.811 1.00 86.44 442 LYS A O 1
ATOM 3396 N N . GLN A 1 443 ? -33.010 12.995 45.660 1.00 87.25 443 GLN A N 1
ATOM 3397 C CA . GLN A 1 443 ? -34.150 12.783 46.555 1.00 87.25 443 GLN A CA 1
ATOM 3398 C C . GLN A 1 443 ? -33.818 13.205 47.989 1.00 87.25 443 GLN A C 1
ATOM 3400 O O . GLN A 1 443 ? -34.588 13.950 48.590 1.00 87.25 443 GLN A O 1
ATOM 3405 N N . GLY A 1 444 ? -32.640 12.842 48.503 1.00 84.00 444 GLY A N 1
ATOM 3406 C CA . GLY A 1 444 ? -32.167 13.249 49.825 1.00 84.00 444 GLY A CA 1
ATOM 3407 C C . GLY A 1 444 ? -32.062 14.769 49.975 1.00 84.00 444 GLY A C 1
ATOM 3408 O O . GLY A 1 444 ? -32.476 15.320 50.994 1.00 84.00 444 GLY A O 1
ATOM 3409 N N . ILE A 1 445 ? -31.593 15.484 48.944 1.00 83.31 445 ILE A N 1
ATOM 3410 C CA . ILE A 1 445 ? -31.572 16.956 48.916 1.00 83.31 445 ILE A CA 1
ATOM 3411 C C . ILE A 1 445 ? -32.997 17.524 48.904 1.00 83.31 445 ILE A C 1
ATOM 3413 O O . ILE A 1 445 ? -33.277 18.490 49.619 1.00 83.31 445 ILE A O 1
ATOM 3417 N N . GLN A 1 446 ? -33.912 16.949 48.120 1.00 86.12 446 GLN A N 1
ATOM 3418 C CA . GLN A 1 446 ? -35.314 17.383 48.070 1.00 86.12 446 GLN A CA 1
ATOM 3419 C C . GLN A 1 446 ? -36.036 17.159 49.403 1.00 86.12 446 GLN A C 1
ATOM 3421 O O . GLN A 1 446 ? -36.755 18.038 49.877 1.00 86.12 446 GLN A O 1
ATOM 3426 N N . GLU A 1 447 ? -35.819 16.017 50.044 1.00 85.62 447 GLU A N 1
ATOM 3427 C CA . GLU A 1 447 ? -36.415 15.700 51.337 1.00 85.62 447 GLU A CA 1
ATOM 3428 C C . GLU A 1 447 ? -35.817 16.557 52.456 1.00 85.62 447 GLU A C 1
ATOM 3430 O O . GLU A 1 447 ? -36.553 17.108 53.276 1.00 85.62 447 GLU A O 1
ATOM 3435 N N . ALA A 1 448 ? -34.496 16.760 52.453 1.00 80.75 448 ALA A N 1
ATOM 3436 C CA . ALA A 1 448 ? -33.838 17.659 53.392 1.00 80.75 448 ALA A CA 1
ATOM 3437 C C . ALA A 1 448 ? -34.334 19.104 53.231 1.00 80.75 448 ALA A C 1
ATOM 3439 O O . ALA A 1 448 ? -34.650 19.751 54.226 1.00 80.75 448 ALA A O 1
ATOM 3440 N N . SER A 1 449 ? -34.462 19.605 51.998 1.00 84.00 449 SER A N 1
ATOM 3441 C CA . SER A 1 449 ? -34.957 20.965 51.736 1.00 84.00 449 SER A CA 1
ATOM 3442 C C . SER A 1 449 ? -36.435 21.133 52.092 1.00 84.00 449 SER A C 1
ATOM 3444 O O . SER A 1 449 ? -36.794 22.141 52.701 1.00 84.00 449 SER A O 1
ATOM 3446 N N . LYS A 1 450 ? -37.278 20.133 51.816 1.00 86.00 450 LYS A N 1
ATOM 3447 C CA . LYS A 1 450 ? -38.680 20.120 52.257 1.00 86.00 450 LYS A CA 1
ATOM 3448 C C . LYS A 1 450 ? -38.798 20.074 53.781 1.00 86.00 450 LYS A C 1
ATOM 3450 O O . LYS A 1 450 ? -39.580 20.829 54.350 1.00 86.00 450 LYS A O 1
ATOM 3455 N N . GLY A 1 451 ? -38.002 19.238 54.446 1.00 81.62 451 GLY A N 1
ATOM 3456 C CA . GLY A 1 451 ? -37.962 19.159 55.906 1.00 81.62 451 GLY A CA 1
ATOM 3457 C C . GLY A 1 451 ? -37.528 20.479 56.547 1.00 81.62 451 GLY A C 1
ATOM 3458 O O . GLY A 1 451 ? -38.146 20.927 57.506 1.00 81.62 451 GLY A O 1
ATOM 3459 N N . LEU A 1 452 ? -36.525 21.151 55.973 1.00 80.06 452 LEU A N 1
ATOM 3460 C CA . LEU A 1 452 ? -36.101 22.483 56.416 1.00 80.06 452 LEU A CA 1
ATOM 3461 C C . LEU A 1 452 ? -37.189 23.546 56.215 1.00 80.06 452 LEU A C 1
ATOM 3463 O O . LEU A 1 452 ? -37.343 24.418 57.065 1.00 80.06 452 LEU A O 1
ATOM 3467 N N . GLN A 1 453 ? -37.948 23.487 55.117 1.00 82.81 453 GLN A N 1
ATOM 3468 C CA . GLN A 1 453 ? -39.077 24.394 54.888 1.00 82.81 453 GLN A CA 1
ATOM 3469 C C . GLN A 1 453 ? -40.189 24.179 55.917 1.00 82.81 453 GLN A C 1
ATOM 3471 O O . GLN A 1 453 ? -40.642 25.151 56.512 1.00 82.81 453 GLN A O 1
ATOM 3476 N N . GLN A 1 454 ? -40.568 22.925 56.177 1.00 83.50 454 GLN A N 1
ATOM 3477 C CA . GLN A 1 454 ? -41.587 22.588 57.174 1.00 83.50 454 GLN A CA 1
ATOM 3478 C C . GLN A 1 454 ? -41.173 23.015 58.584 1.00 83.50 454 GLN A C 1
ATOM 3480 O O . GLN A 1 454 ? -41.951 23.664 59.273 1.00 83.50 454 GLN A O 1
ATOM 3485 N N . GLU A 1 455 ? -39.935 22.740 59.002 1.00 73.94 455 GLU A N 1
ATOM 3486 C CA . GLU A 1 455 ? -39.436 23.196 60.306 1.00 73.94 455 GLU A CA 1
ATOM 3487 C C . GLU A 1 455 ? -39.369 24.726 60.396 1.00 73.94 455 GLU A C 1
ATOM 3489 O O . GLU A 1 455 ? -39.642 25.298 61.450 1.00 73.94 455 GLU A O 1
ATOM 3494 N N . ASN A 1 456 ? -39.029 25.414 59.303 1.00 76.50 456 ASN A N 1
ATOM 3495 C CA . ASN A 1 456 ? -39.047 26.872 59.265 1.00 76.50 456 ASN A CA 1
ATOM 3496 C C . ASN A 1 456 ? -40.480 27.426 59.369 1.00 76.50 456 ASN A C 1
ATOM 3498 O O . ASN A 1 456 ? -40.706 28.395 60.089 1.00 76.50 456 ASN A O 1
ATOM 3502 N N . GL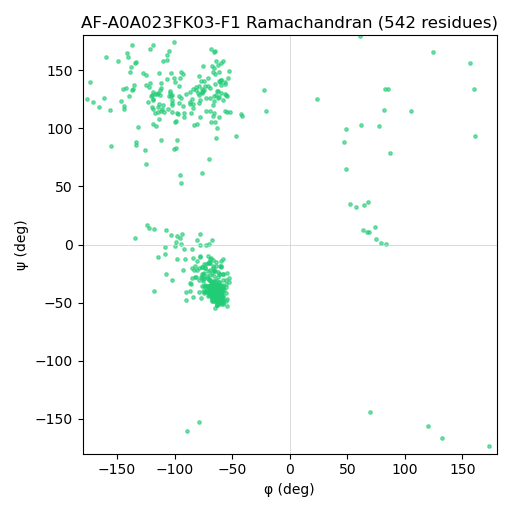U A 1 457 ? -41.458 26.802 58.709 1.00 79.75 457 GLU A N 1
ATOM 3503 C CA . GLU A 1 457 ? -42.882 27.142 58.837 1.00 79.75 457 GLU A CA 1
ATOM 3504 C C . GLU A 1 457 ? -43.410 26.875 60.253 1.00 79.75 457 GLU A C 1
ATOM 3506 O O . GLU A 1 457 ? -44.072 27.736 60.834 1.00 79.75 457 GLU A O 1
ATOM 3511 N N . GLU A 1 458 ? -43.069 25.730 60.850 1.00 78.00 458 GLU A N 1
ATOM 3512 C CA . GLU A 1 458 ? -43.397 25.407 62.241 1.00 78.00 458 GLU A CA 1
ATOM 3513 C C . GLU A 1 458 ? -42.743 26.385 63.214 1.00 78.00 458 GLU A C 1
ATOM 3515 O O . GLU A 1 458 ? -43.380 26.813 64.175 1.00 78.00 458 GLU A O 1
ATOM 3520 N N . LYS A 1 459 ? -41.499 26.797 62.956 1.00 73.12 459 LYS A N 1
ATOM 3521 C CA . LYS A 1 459 ? -40.814 27.814 63.752 1.00 73.12 459 LYS A CA 1
ATOM 3522 C C . LYS A 1 459 ? -41.513 29.169 63.642 1.00 73.12 459 LYS A C 1
ATOM 3524 O O . LYS A 1 459 ? -41.758 29.792 64.669 1.00 73.12 459 LYS A O 1
ATOM 3529 N N . ILE A 1 460 ? -41.902 29.601 62.441 1.00 71.12 460 ILE A N 1
ATOM 3530 C CA . ILE A 1 460 ? -42.689 30.832 62.235 1.00 71.12 460 ILE A CA 1
ATOM 3531 C C . ILE A 1 460 ? -44.038 30.741 62.968 1.00 71.12 460 ILE A C 1
ATOM 3533 O O . ILE A 1 460 ? -44.490 31.719 63.570 1.00 71.12 460 ILE A O 1
ATOM 3537 N N . LEU A 1 461 ? -44.676 29.569 62.954 1.00 72.44 461 LEU A N 1
ATOM 3538 C CA . LEU A 1 461 ? -45.928 29.320 63.667 1.00 72.44 461 LEU A CA 1
ATOM 3539 C C . LEU A 1 461 ? -45.738 29.376 65.193 1.00 72.44 461 LEU A C 1
ATOM 3541 O O . LEU A 1 461 ? -46.548 29.999 65.879 1.00 72.44 461 LEU A O 1
ATOM 3545 N N . GLN A 1 462 ? -44.668 28.769 65.716 1.00 69.00 462 GLN A N 1
ATOM 3546 C CA . GLN A 1 462 ? -44.326 28.761 67.143 1.00 69.00 462 GLN A CA 1
ATOM 3547 C C . GLN A 1 462 ? -43.893 30.143 67.653 1.00 69.00 462 GLN A C 1
ATOM 3549 O O . GLN A 1 462 ? -44.275 30.542 68.752 1.00 69.00 462 GLN A O 1
ATOM 3554 N N . GLU A 1 463 ? -43.117 30.892 66.869 1.00 68.75 463 GLU A N 1
ATOM 3555 C CA . GLU A 1 463 ? -42.664 32.244 67.217 1.00 68.75 463 GLU A CA 1
ATOM 3556 C C . GLU A 1 463 ? -43.782 33.295 67.045 1.00 68.75 463 GLU A C 1
ATOM 3558 O O . GLU A 1 463 ? -43.748 34.353 67.687 1.00 68.75 463 GLU A O 1
ATOM 3563 N N . GLY A 1 464 ? -44.817 32.963 66.263 1.00 66.69 464 GLY A N 1
ATOM 3564 C CA . GLY A 1 464 ? -46.019 33.755 66.028 1.00 66.69 464 GLY A CA 1
ATOM 3565 C C . GLY A 1 464 ? -45.842 34.793 64.913 1.00 66.69 464 GLY A C 1
ATOM 3566 O O . GLY A 1 464 ? -44.886 35.568 64.894 1.00 66.69 464 GLY A O 1
ATOM 3567 N N . LEU A 1 465 ? -46.827 34.879 64.007 1.00 67.06 465 LEU A N 1
ATOM 3568 C CA . LEU A 1 465 ? -46.794 35.725 62.797 1.00 67.06 465 LEU A CA 1
ATOM 3569 C C . LEU A 1 465 ? -46.458 37.208 63.054 1.00 67.06 465 LEU A C 1
ATOM 3571 O O . LEU A 1 465 ? -45.873 37.865 62.194 1.00 67.06 465 LEU A O 1
ATOM 3575 N N . LEU A 1 466 ? -46.790 37.742 64.237 1.00 66.56 466 LEU A N 1
ATOM 3576 C CA . LEU A 1 466 ? -46.573 39.147 64.610 1.00 66.56 466 LEU A CA 1
ATOM 3577 C C . LEU A 1 466 ? -45.087 39.557 64.631 1.00 66.56 466 LEU A C 1
ATOM 3579 O O . LEU A 1 466 ? -44.788 40.736 64.438 1.00 66.56 466 LEU A O 1
ATOM 3583 N N . ARG A 1 467 ? -44.157 38.606 64.810 1.00 66.56 467 ARG A N 1
ATOM 3584 C CA . ARG A 1 467 ? -42.702 38.855 64.827 1.00 66.56 467 ARG A CA 1
ATOM 3585 C C . ARG A 1 467 ? -42.092 39.116 63.453 1.00 66.56 467 ARG A C 1
ATOM 3587 O O . ARG A 1 467 ? -41.069 39.790 63.372 1.00 66.56 467 ARG A O 1
ATOM 3594 N N . HIS A 1 468 ? -42.717 38.624 62.386 1.00 64.12 468 HIS A N 1
ATOM 3595 C CA . HIS A 1 468 ? -42.194 38.730 61.019 1.00 64.12 468 HIS A CA 1
ATOM 3596 C C . HIS A 1 468 ? -42.818 39.882 60.213 1.00 64.12 468 HIS A C 1
ATOM 3598 O O . HIS A 1 468 ? -42.475 40.085 59.051 1.00 64.12 468 HIS A O 1
ATOM 3604 N N . VAL A 1 469 ? -43.710 40.673 60.823 1.00 72.50 469 VAL A N 1
ATOM 3605 C CA . VAL A 1 469 ? -44.324 41.840 60.173 1.00 72.50 469 VAL A CA 1
ATOM 3606 C C . VAL A 1 469 ? -43.344 43.031 60.191 1.00 72.50 469 VAL A C 1
ATOM 3608 O O . VAL A 1 469 ? -42.904 43.408 61.281 1.00 72.50 469 VAL A O 1
ATOM 3611 N N . PRO A 1 470 ? -43.055 43.698 59.051 1.00 56.16 470 PRO A N 1
ATOM 3612 C CA . PRO A 1 470 ? -41.978 44.697 58.909 1.00 56.16 470 PRO A CA 1
ATOM 3613 C C . PRO A 1 470 ? -42.016 45.924 59.839 1.00 56.16 470 PRO A C 1
ATOM 3615 O O . PRO A 1 470 ? -41.037 46.659 59.908 1.00 56.16 470 PRO A O 1
ATOM 3618 N N . ILE A 1 471 ? -43.123 46.172 60.547 1.00 67.81 471 ILE A N 1
ATOM 3619 C CA . ILE A 1 471 ? -43.302 47.347 61.422 1.00 67.81 471 ILE A CA 1
ATOM 3620 C C . ILE A 1 471 ? -43.503 46.938 62.890 1.00 67.81 471 ILE A C 1
ATOM 3622 O O . ILE A 1 471 ? -42.954 47.564 63.792 1.00 67.81 471 ILE A O 1
ATOM 3626 N N . VAL A 1 472 ? -44.260 45.867 63.146 1.00 64.69 472 VAL A N 1
ATOM 3627 C CA . VAL A 1 472 ? -44.610 45.421 64.511 1.00 64.69 472 VAL A CA 1
ATOM 3628 C C . VAL A 1 472 ? -43.623 44.385 65.061 1.00 64.69 472 VAL A C 1
ATOM 3630 O O . VAL A 1 472 ? -43.464 44.262 66.276 1.00 64.69 472 VAL A O 1
ATOM 3633 N N . GLY A 1 473 ? -42.900 43.690 64.178 1.00 62.59 473 GLY A N 1
ATOM 3634 C CA . GLY A 1 473 ? -41.971 42.624 64.544 1.00 62.59 473 GLY A CA 1
ATOM 3635 C C . GLY A 1 473 ? -40.750 43.104 65.326 1.00 62.59 473 GLY A C 1
ATOM 3636 O O . GLY A 1 473 ? -40.343 42.463 66.293 1.00 62.59 473 GLY A O 1
ATOM 3637 N N . SER A 1 474 ? -40.206 44.279 64.984 1.00 69.44 474 SER A N 1
ATOM 3638 C CA . SER A 1 474 ? -39.045 44.851 65.685 1.00 69.44 474 SER A CA 1
ATOM 3639 C C . SER A 1 474 ? -39.368 45.273 67.123 1.00 69.44 474 SER A C 1
ATOM 3641 O O . SER A 1 474 ? -38.519 45.141 68.002 1.00 69.44 474 SER A O 1
ATOM 3643 N N . LEU A 1 475 ? -40.586 45.766 67.375 1.00 70.19 475 LEU A N 1
ATOM 3644 C CA . LEU A 1 475 ? -41.056 46.138 68.715 1.00 70.19 475 LEU A CA 1
ATOM 3645 C C . LEU A 1 475 ? -41.321 44.896 69.574 1.00 70.19 475 LEU A C 1
ATOM 3647 O O . LEU A 1 475 ? -40.948 44.860 70.745 1.00 70.19 475 LEU A O 1
ATOM 3651 N N . PHE A 1 476 ? -41.909 43.855 68.981 1.00 70.50 476 PHE A N 1
ATOM 3652 C CA . PHE A 1 476 ? -42.195 42.606 69.684 1.00 70.50 476 PHE A CA 1
ATOM 3653 C C . PHE A 1 476 ? -40.923 41.806 70.012 1.00 70.50 476 PHE A C 1
ATOM 3655 O O . PHE A 1 476 ? -40.806 41.266 71.110 1.00 70.50 476 PHE A O 1
ATOM 3662 N N . ASN A 1 477 ? -39.926 41.796 69.118 1.00 69.94 477 ASN A N 1
ATOM 3663 C CA . ASN A 1 477 ? -38.623 41.170 69.377 1.00 69.94 477 ASN A CA 1
ATOM 3664 C C . ASN A 1 477 ? -37.784 41.919 70.428 1.00 69.94 477 ASN A C 1
ATOM 3666 O O . ASN A 1 477 ? -36.977 41.290 71.110 1.00 69.94 477 ASN A O 1
ATOM 3670 N N . TRP A 1 478 ? -37.983 43.233 70.600 1.00 75.00 478 TRP A N 1
ATOM 3671 C CA . TRP A 1 478 ? -37.371 43.991 71.699 1.00 75.00 478 TRP A CA 1
ATOM 3672 C C . TRP A 1 478 ? -38.021 43.676 73.056 1.00 75.00 478 TRP A C 1
ATOM 3674 O O . TRP A 1 478 ? -37.315 43.529 74.052 1.00 75.00 478 TRP A O 1
ATOM 3684 N N . TRP A 1 479 ? -39.350 43.522 73.100 1.00 71.06 479 TRP A N 1
ATOM 3685 C CA . TRP A 1 479 ? -40.080 43.202 74.337 1.00 71.06 479 TRP A CA 1
ATOM 3686 C C . TRP A 1 479 ? -39.959 41.714 74.735 1.00 71.06 479 TRP A C 1
ATOM 3688 O O . TRP A 1 479 ? -39.973 41.382 75.918 1.00 71.06 479 TRP A O 1
ATOM 3698 N N . SER A 1 480 ? -39.769 40.800 73.780 1.00 72.81 480 SER A N 1
ATOM 3699 C CA . SER A 1 480 ? -39.567 39.369 74.047 1.00 72.81 480 SER A CA 1
ATOM 3700 C C . SER A 1 480 ? -38.392 38.814 73.227 1.00 72.81 480 SER A C 1
ATOM 3702 O O . SER A 1 480 ? -38.602 38.311 72.121 1.00 72.81 480 SER A O 1
ATOM 3704 N N . PRO A 1 481 ? -37.152 38.884 73.742 1.00 61.78 481 PRO A N 1
ATOM 3705 C CA . PRO A 1 481 ? -35.979 38.341 73.060 1.00 61.78 481 PRO A CA 1
ATOM 3706 C C . PRO A 1 481 ? -36.064 36.815 72.922 1.00 61.78 481 PRO A C 1
ATOM 3708 O O . PRO A 1 481 ? -36.450 36.122 73.862 1.00 61.78 481 PRO A O 1
ATOM 3711 N N . THR A 1 482 ? -35.681 36.275 71.767 1.00 60.38 482 THR A N 1
ATOM 3712 C CA . THR A 1 482 ? -35.629 34.824 71.530 1.00 60.38 482 THR A CA 1
ATOM 3713 C C . THR A 1 482 ? -34.389 34.201 72.181 1.00 60.38 482 THR A C 1
ATOM 3715 O O . THR A 1 482 ? -33.295 34.770 72.110 1.00 60.38 482 THR A O 1
ATOM 3718 N N . ASN A 1 483 ? -34.522 33.004 72.765 1.00 58.22 483 ASN A N 1
ATOM 3719 C CA . ASN A 1 483 ? -33.367 32.207 73.190 1.00 58.22 483 ASN A CA 1
ATOM 3720 C C . ASN A 1 483 ? -32.512 31.850 71.963 1.00 58.22 483 ASN A C 1
ATOM 3722 O O . ASN A 1 483 ? -33.012 31.287 70.994 1.00 58.22 483 ASN A O 1
ATOM 3726 N N . LYS A 1 484 ? -31.213 32.169 72.004 1.00 52.66 484 LYS A N 1
ATOM 3727 C CA . LYS A 1 484 ? -30.251 32.002 70.893 1.00 52.66 484 LYS A CA 1
ATOM 3728 C C . LYS A 1 484 ? -29.939 30.544 70.505 1.00 52.66 484 LYS A C 1
ATOM 3730 O O . LYS A 1 484 ? -29.097 30.331 69.641 1.00 52.66 484 LYS A O 1
ATOM 3735 N N . GLU A 1 485 ? -30.587 29.553 71.113 1.00 50.22 485 GLU A N 1
ATOM 3736 C CA . GLU A 1 485 ? -30.298 28.134 70.862 1.00 50.22 485 GLU A CA 1
ATOM 3737 C C . GLU A 1 485 ? -31.024 27.553 69.636 1.00 50.22 485 GLU A C 1
ATOM 3739 O O . GLU A 1 485 ? -30.657 26.482 69.165 1.00 50.22 485 GLU A O 1
ATOM 3744 N N . SER A 1 486 ? -32.002 28.257 69.054 1.00 54.84 486 SER A N 1
ATOM 3745 C CA . SER A 1 486 ? -32.730 27.804 67.857 1.00 54.84 486 SER A CA 1
ATOM 3746 C C . SER A 1 486 ? -32.132 28.351 66.551 1.00 54.84 486 SER A C 1
ATOM 3748 O O . SER A 1 486 ? -32.822 28.958 65.726 1.00 54.84 486 SER A O 1
ATOM 3750 N N . GLY A 1 487 ? -30.827 28.160 66.340 1.00 58.91 487 GLY A N 1
ATOM 3751 C CA . GLY A 1 487 ? -30.216 28.364 65.019 1.00 58.91 487 GLY A CA 1
ATOM 3752 C C . GLY A 1 487 ? -30.878 27.476 63.953 1.00 58.91 487 GLY A C 1
ATOM 3753 O O . GLY A 1 487 ? -31.507 26.475 64.288 1.00 58.91 487 GLY A O 1
ATOM 3754 N N . ILE A 1 488 ? -30.771 27.842 62.670 1.00 59.84 488 ILE A N 1
ATOM 3755 C CA . ILE A 1 488 ? -31.250 26.991 61.566 1.00 59.84 488 ILE A CA 1
ATOM 3756 C C . ILE A 1 488 ? -30.548 25.632 61.695 1.00 59.84 488 ILE A C 1
ATOM 3758 O O . ILE A 1 488 ? -29.322 25.564 61.589 1.00 59.84 488 ILE A O 1
ATOM 3762 N N . ARG A 1 489 ? -31.309 24.566 61.970 1.00 66.44 489 ARG A N 1
ATOM 3763 C CA . ARG A 1 489 ? -30.770 23.206 62.056 1.00 66.44 489 ARG A CA 1
ATOM 3764 C C . ARG A 1 489 ? -30.291 22.795 60.673 1.00 66.44 489 ARG A C 1
ATOM 3766 O O . ARG A 1 489 ? -31.077 22.775 59.736 1.00 66.44 489 ARG A O 1
ATOM 3773 N N . GLY A 1 490 ? -29.007 22.488 60.526 1.00 68.38 490 GLY A N 1
ATOM 3774 C CA . GLY A 1 490 ? -28.514 21.863 59.304 1.00 68.38 490 GLY A CA 1
ATOM 3775 C C . GLY A 1 490 ? -28.903 20.383 59.260 1.00 68.38 490 GLY A C 1
ATOM 3776 O O . GLY A 1 490 ? -29.079 19.731 60.294 1.00 68.38 490 GLY A O 1
ATOM 3777 N N . ARG A 1 491 ? -29.019 19.836 58.051 1.00 74.62 491 ARG A N 1
ATOM 3778 C CA . ARG A 1 491 ? -29.172 18.398 57.807 1.00 74.62 491 ARG A CA 1
ATOM 3779 C C . ARG A 1 491 ? -28.028 17.917 56.916 1.00 74.62 491 ARG A C 1
ATOM 3781 O O . ARG A 1 491 ? -27.632 18.626 55.995 1.00 74.62 491 ARG A O 1
ATOM 3788 N N . SER A 1 492 ? -27.482 16.745 57.214 1.00 75.00 492 SER A N 1
ATOM 3789 C CA . SER A 1 492 ? -26.440 16.079 56.433 1.00 75.00 492 SER A CA 1
ATOM 3790 C C . SER A 1 492 ? -26.977 14.760 55.902 1.00 75.00 492 SER A C 1
ATOM 3792 O O . SER A 1 492 ? -27.504 13.954 56.664 1.00 75.00 492 SER A O 1
ATOM 3794 N N . PHE A 1 493 ? -26.829 14.531 54.603 1.00 74.81 493 PHE A N 1
ATOM 3795 C CA . PHE A 1 493 ? -27.178 13.258 53.984 1.00 74.81 493 PHE A CA 1
ATOM 3796 C C . PHE A 1 493 ? -25.993 12.295 54.085 1.00 74.81 493 PHE A C 1
ATOM 3798 O O . PHE A 1 493 ? -24.896 12.614 53.621 1.00 74.81 493 PHE A O 1
ATOM 3805 N N . ASN A 1 494 ? -26.202 11.133 54.700 1.00 73.31 494 ASN A N 1
ATOM 3806 C CA . ASN A 1 494 ? -25.189 10.089 54.769 1.00 73.31 494 ASN A CA 1
ATOM 3807 C C . ASN A 1 494 ? -25.359 9.143 53.577 1.00 73.31 494 ASN A C 1
ATOM 3809 O O . ASN A 1 494 ? -26.309 8.368 53.508 1.00 73.31 494 ASN A O 1
ATOM 3813 N N . ILE A 1 495 ? -24.403 9.206 52.649 1.00 68.56 495 ILE A N 1
ATOM 3814 C CA . ILE A 1 495 ? -24.422 8.458 51.382 1.00 68.56 495 ILE A CA 1
ATOM 3815 C C . ILE A 1 495 ? -24.439 6.940 51.629 1.00 68.56 495 ILE A C 1
ATOM 3817 O O . ILE A 1 495 ? -25.063 6.198 50.882 1.00 68.56 495 ILE A O 1
ATOM 3821 N N . THR A 1 496 ? -23.801 6.477 52.706 1.00 75.00 496 THR A N 1
ATOM 3822 C CA . THR A 1 496 ? -23.695 5.050 53.052 1.00 75.00 496 THR A CA 1
ATOM 3823 C C . THR A 1 496 ? -24.981 4.468 53.636 1.00 75.00 496 THR A C 1
ATOM 3825 O O . THR A 1 496 ? -25.272 3.299 53.410 1.00 75.00 496 THR A O 1
ATOM 3828 N N . SER A 1 497 ? -25.730 5.248 54.423 1.00 71.19 497 SER A N 1
ATOM 3829 C CA . SER A 1 497 ? -26.977 4.788 55.053 1.00 71.19 497 SER A CA 1
ATOM 3830 C C . SER A 1 497 ? -28.233 5.204 54.286 1.00 71.19 497 SER A C 1
ATOM 3832 O O . SER A 1 497 ? -29.312 4.703 54.591 1.00 71.19 497 SER A O 1
ATOM 3834 N N . GLY A 1 498 ? -28.111 6.120 53.319 1.00 70.19 498 GLY A N 1
ATOM 3835 C CA . GLY A 1 498 ? -29.236 6.691 52.576 1.00 70.19 498 GLY A CA 1
ATOM 3836 C C . GLY A 1 498 ? -30.154 7.573 53.429 1.00 70.19 498 GLY A C 1
ATOM 3837 O O . GLY A 1 498 ? -31.245 7.921 52.988 1.00 70.19 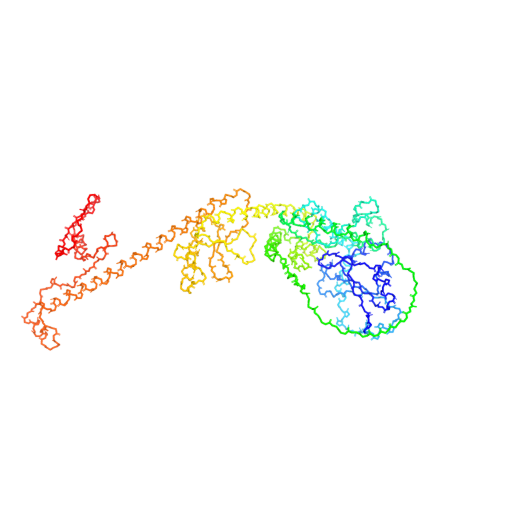498 GLY A O 1
ATOM 3838 N N . LEU A 1 499 ? -29.743 7.922 54.653 1.00 76.12 499 LEU A N 1
ATOM 3839 C CA . LEU A 1 499 ? -30.568 8.647 55.617 1.00 76.12 499 LEU A CA 1
ATOM 3840 C C . LEU A 1 499 ? -30.118 10.103 55.761 1.00 76.12 499 LEU A C 1
ATOM 3842 O O . LEU A 1 499 ? -28.927 10.432 55.759 1.00 76.12 499 LEU A O 1
ATOM 3846 N N . VAL A 1 500 ? -31.105 10.984 55.922 1.00 73.38 500 VAL A N 1
ATOM 3847 C CA . VAL A 1 500 ? -30.898 12.392 56.259 1.00 73.38 500 VAL A CA 1
ATOM 3848 C C . VAL A 1 500 ? -30.782 12.518 57.778 1.00 73.38 500 VAL A C 1
ATOM 3850 O O . VAL A 1 500 ? -31.749 12.309 58.507 1.00 73.38 500 VAL A O 1
ATOM 3853 N N . GLU A 1 501 ? -29.600 12.890 58.260 1.00 74.75 501 GLU A N 1
ATOM 3854 C CA . GLU A 1 501 ? -29.305 13.076 59.681 1.00 74.75 501 GLU A CA 1
ATOM 3855 C C . GLU A 1 501 ? -29.189 14.566 60.040 1.00 74.75 501 GLU A C 1
ATOM 3857 O O . GLU A 1 501 ? -28.953 15.424 59.188 1.00 74.75 501 GLU A O 1
ATOM 3862 N N . SER A 1 502 ? -29.353 14.904 61.320 1.00 75.12 502 SER A N 1
ATOM 3863 C CA . SER A 1 502 ? -29.154 16.277 61.803 1.00 75.12 502 SER A CA 1
ATOM 3864 C C . SER A 1 502 ? -27.664 16.609 61.917 1.00 75.12 502 SER A C 1
ATOM 3866 O O . SER A 1 502 ? -26.899 15.858 62.529 1.00 75.12 502 SER A O 1
ATOM 3868 N N . THR A 1 503 ? -27.247 17.782 61.424 1.00 75.31 503 THR A N 1
ATOM 3869 C CA . THR A 1 503 ? -25.848 18.236 61.548 1.00 75.31 503 THR A CA 1
ATOM 3870 C C . THR A 1 503 ? -25.454 18.557 62.987 1.00 75.31 503 THR A C 1
ATOM 3872 O O . THR A 1 503 ? -24.272 18.741 63.263 1.00 75.31 503 THR A O 1
ATOM 3875 N N . GLU A 1 504 ? -26.405 18.635 63.926 1.00 73.00 504 GLU A N 1
ATOM 3876 C CA . GLU A 1 504 ? -26.109 18.893 65.341 1.00 73.00 504 GLU A CA 1
ATOM 3877 C C . GLU A 1 504 ? -25.114 17.877 65.921 1.00 73.00 504 GLU A C 1
ATOM 3879 O O . GLU A 1 504 ? -24.278 18.245 66.744 1.00 73.00 504 GLU A O 1
ATOM 3884 N N . ASN A 1 505 ? -25.160 16.619 65.469 1.00 66.81 505 ASN A N 1
ATOM 3885 C CA . ASN A 1 505 ? -24.233 15.576 65.914 1.00 66.81 505 ASN A CA 1
ATOM 3886 C C . ASN A 1 505 ? -22.798 15.841 65.432 1.00 66.81 505 ASN A C 1
ATOM 3888 O O . ASN A 1 505 ? -21.851 15.661 66.196 1.00 66.81 505 ASN A O 1
ATOM 3892 N N . ILE A 1 506 ? -22.639 16.351 64.207 1.00 66.50 506 ILE A N 1
ATOM 3893 C CA . ILE A 1 506 ? -21.338 16.725 63.631 1.00 66.50 506 ILE A CA 1
ATOM 3894 C C . ILE A 1 506 ? -20.757 17.930 64.379 1.00 66.50 506 ILE A C 1
ATOM 3896 O O . ILE A 1 506 ? -19.586 17.921 64.760 1.00 66.50 506 ILE A O 1
ATOM 3900 N N . TYR A 1 507 ? -21.585 18.945 64.654 1.00 64.56 507 TYR A N 1
ATOM 3901 C CA . TYR A 1 507 ? -21.176 20.113 65.436 1.00 64.56 507 TYR A CA 1
ATOM 3902 C C . TYR A 1 507 ? -20.788 19.744 66.870 1.00 64.56 507 TYR A C 1
ATOM 3904 O O . TYR A 1 507 ? -19.755 20.207 67.348 1.00 64.56 507 TYR A O 1
ATOM 3912 N N . LYS A 1 508 ? -21.562 18.886 67.547 1.00 66.19 508 LYS A N 1
ATOM 3913 C CA . LYS A 1 508 ? -21.250 18.412 68.907 1.00 66.19 508 LYS A CA 1
ATOM 3914 C C . LYS A 1 508 ? -19.931 17.642 68.950 1.00 66.19 508 LYS A C 1
ATOM 3916 O O . LYS A 1 508 ? -19.122 17.893 69.840 1.00 66.19 508 LYS A O 1
ATOM 3921 N N . TYR A 1 509 ? -19.688 16.773 67.969 1.00 62.28 509 TYR A N 1
ATOM 3922 C CA . TYR A 1 509 ? -18.442 16.016 67.863 1.00 62.28 509 TYR A CA 1
ATOM 3923 C C . TYR A 1 509 ? -17.228 16.931 67.614 1.00 62.28 509 TYR A C 1
ATOM 3925 O O . TYR A 1 509 ? -16.232 16.859 68.331 1.00 62.28 509 TYR A O 1
ATOM 3933 N N . HIS A 1 510 ? -17.322 17.873 66.668 1.00 61.81 510 HIS A N 1
ATOM 3934 C CA . HIS A 1 510 ? -16.239 18.827 66.398 1.00 61.81 510 HIS A CA 1
ATOM 3935 C C . HIS A 1 510 ? -16.005 19.837 67.534 1.00 61.81 510 HIS A C 1
ATOM 3937 O O . HIS A 1 510 ? -14.858 20.209 67.792 1.00 61.81 510 HIS A O 1
ATOM 3943 N N . MET A 1 511 ? -17.057 20.260 68.243 1.00 57.88 511 MET A N 1
ATOM 3944 C CA . MET A 1 511 ? -16.931 21.109 69.432 1.00 57.88 511 MET A CA 1
ATOM 3945 C C . MET A 1 511 ? -16.258 20.379 70.601 1.00 57.88 511 MET A C 1
ATOM 3947 O O . MET A 1 511 ? -15.483 21.003 71.322 1.00 57.88 511 MET A O 1
ATOM 3951 N N . GLN A 1 512 ? -16.504 19.075 70.769 1.00 55.44 512 GLN A N 1
ATOM 3952 C CA . GLN A 1 512 ? -15.808 18.246 71.762 1.00 55.44 512 GLN A CA 1
ATOM 3953 C C . GLN A 1 512 ? -14.316 18.085 71.438 1.00 55.44 512 GLN A C 1
ATOM 3955 O O . GLN A 1 512 ? -13.498 18.116 72.348 1.00 55.44 512 GLN A O 1
ATOM 3960 N N . ILE A 1 513 ? -13.939 18.009 70.157 1.00 53.81 513 ILE A N 1
ATOM 3961 C CA . ILE A 1 513 ? -12.524 17.952 69.743 1.00 53.81 513 ILE A CA 1
ATOM 3962 C C . ILE A 1 513 ? -11.799 19.292 69.978 1.00 53.81 513 ILE A C 1
ATOM 3964 O O . ILE A 1 513 ? -10.621 19.301 70.333 1.00 53.81 513 ILE A O 1
ATOM 3968 N N . GLN A 1 514 ? -12.474 20.435 69.803 1.00 48.78 514 GLN A N 1
ATOM 3969 C CA . GLN A 1 514 ? -11.881 21.759 70.065 1.00 48.78 514 GLN A CA 1
ATOM 3970 C C . GLN A 1 514 ? -11.785 22.106 71.558 1.00 48.78 514 GLN A C 1
ATOM 3972 O O . GLN A 1 514 ? -10.910 22.881 71.944 1.00 48.78 514 GLN A O 1
ATOM 3977 N N . GLN A 1 515 ? -12.642 21.531 72.405 1.00 45.09 515 GLN A N 1
ATOM 3978 C CA . GLN A 1 515 ? -12.581 21.667 73.862 1.00 45.09 515 GLN A CA 1
ATOM 3979 C C . GLN A 1 515 ? -11.814 20.495 74.493 1.00 45.09 515 GLN A C 1
ATOM 3981 O O . GLN A 1 515 ? -12.360 19.766 75.303 1.00 45.09 515 GLN A O 1
ATOM 3986 N N . GLY A 1 516 ? -10.547 20.332 74.102 1.00 42.06 516 GLY A N 1
ATOM 3987 C CA . GLY A 1 516 ? -9.521 19.595 74.848 1.00 42.06 516 GLY A CA 1
ATOM 3988 C C . GLY A 1 516 ? -9.894 18.209 75.386 1.00 42.06 516 GLY A C 1
ATOM 3989 O O . GLY A 1 516 ? -10.257 18.083 76.546 1.00 42.06 516 GLY A O 1
ATOM 3990 N N . ASP A 1 517 ? -9.689 17.174 74.576 1.00 36.94 517 ASP A N 1
ATOM 3991 C CA . ASP A 1 517 ? -8.816 16.040 74.912 1.00 36.94 517 ASP A CA 1
ATOM 3992 C C . ASP A 1 517 ? -8.690 15.127 73.685 1.00 36.94 517 ASP A C 1
ATOM 3994 O O . ASP A 1 517 ? -9.648 14.904 72.949 1.00 36.94 517 ASP A O 1
ATOM 3998 N N . THR A 1 518 ? -7.485 14.616 73.434 1.00 40.56 518 THR A N 1
ATOM 3999 C CA . THR A 1 518 ? -7.240 13.581 72.420 1.00 40.56 518 THR A CA 1
ATOM 4000 C C . THR A 1 518 ? -7.465 12.209 73.055 1.00 40.56 518 THR A C 1
ATOM 4002 O O . THR A 1 518 ? -6.722 11.861 73.972 1.00 40.56 518 THR A O 1
ATOM 4005 N N . PRO A 1 519 ? -8.394 11.367 72.563 1.00 37.00 519 PRO A N 1
ATOM 4006 C CA . PRO A 1 519 ? -8.320 9.939 72.801 1.00 37.00 519 PRO A CA 1
ATOM 4007 C C . PRO A 1 519 ? -7.730 9.238 71.575 1.00 37.00 519 PRO A C 1
ATOM 4009 O O . PRO A 1 519 ? -8.008 9.570 70.422 1.00 37.00 519 PRO A O 1
ATOM 4012 N N . ALA A 1 520 ? -6.881 8.258 71.854 1.00 34.38 520 ALA A N 1
ATOM 4013 C CA . ALA A 1 520 ? -6.221 7.417 70.875 1.00 34.38 520 ALA A CA 1
ATOM 4014 C C . ALA A 1 520 ? -7.209 6.602 70.018 1.00 34.38 520 ALA A C 1
ATOM 4016 O O . ALA A 1 520 ? -8.259 6.159 70.482 1.00 34.38 520 ALA A O 1
ATOM 4017 N N . LEU A 1 521 ? -6.790 6.358 68.774 1.00 42.22 521 LEU A N 1
ATOM 4018 C CA . LEU A 1 521 ? -7.355 5.409 67.815 1.00 42.22 521 LEU A CA 1
ATOM 4019 C C . LEU A 1 521 ? -7.721 4.066 68.469 1.00 42.22 521 LEU A C 1
ATOM 4021 O O . LEU A 1 521 ? -6.835 3.288 68.813 1.00 42.22 521 LEU A O 1
ATOM 4025 N N . THR A 1 522 ? -9.016 3.755 68.544 1.00 32.31 522 THR A N 1
ATOM 4026 C CA . THR A 1 522 ? -9.526 2.375 68.515 1.00 32.31 522 THR A CA 1
ATOM 4027 C C . THR A 1 522 ? -10.864 2.331 67.775 1.00 32.31 522 THR A C 1
ATOM 4029 O O . THR A 1 522 ? -11.726 3.189 67.945 1.00 32.31 522 THR A O 1
ATOM 4032 N N . ASN A 1 523 ? -10.979 1.345 66.888 1.00 44.41 523 ASN A N 1
ATOM 4033 C CA . ASN A 1 523 ? -12.094 1.090 65.983 1.00 44.41 523 ASN A CA 1
ATOM 4034 C C . ASN A 1 523 ? -13.446 0.938 66.700 1.00 44.41 523 ASN A C 1
ATOM 4036 O O . ASN A 1 523 ? -13.561 0.103 67.591 1.00 44.41 523 ASN A O 1
ATOM 4040 N N . MET A 1 524 ? -14.459 1.673 66.229 1.00 29.08 524 MET A N 1
ATOM 4041 C CA . MET A 1 524 ? -15.832 1.244 65.877 1.00 29.08 524 MET A CA 1
ATOM 4042 C C . MET A 1 524 ? -16.751 2.481 65.865 1.00 29.08 524 MET A C 1
ATOM 4044 O O . MET A 1 524 ? -16.703 3.271 66.809 1.00 29.08 524 MET A O 1
ATOM 4048 N N . PRO A 1 525 ? -17.611 2.677 64.846 1.00 31.44 525 PRO A N 1
ATOM 4049 C CA . PRO A 1 525 ? -18.615 3.730 64.911 1.00 31.44 525 PRO A CA 1
ATOM 4050 C C . PRO A 1 525 ? -19.670 3.359 65.970 1.00 31.44 525 PRO A C 1
ATOM 4052 O O . PRO A 1 525 ? -20.131 2.212 65.989 1.00 31.44 525 PRO A O 1
ATOM 4055 N N . PRO A 1 526 ? -20.089 4.283 66.853 1.00 32.53 526 PRO A N 1
ATOM 4056 C CA . PRO A 1 526 ? -21.218 4.029 67.731 1.00 32.53 526 PRO A CA 1
ATOM 4057 C C . PRO A 1 526 ? -22.506 3.989 66.898 1.00 32.53 526 PRO A C 1
ATOM 4059 O O . PRO A 1 526 ? -22.929 4.991 66.324 1.00 32.53 526 PRO A O 1
ATOM 4062 N N . GLN A 1 527 ? -23.142 2.816 66.855 1.00 38.41 527 GLN A N 1
ATOM 4063 C CA . GLN A 1 527 ? -24.535 2.658 66.447 1.00 38.41 527 GLN A CA 1
ATOM 4064 C C . GLN A 1 527 ? -25.429 3.385 67.461 1.00 38.41 527 GLN A C 1
ATOM 4066 O O . GLN A 1 527 ? -25.842 2.813 68.466 1.00 38.41 527 GLN A O 1
ATOM 4071 N N . ALA A 1 528 ? -25.731 4.656 67.211 1.00 31.25 528 ALA A N 1
ATOM 4072 C CA . ALA A 1 528 ? -26.807 5.354 67.900 1.00 31.25 528 ALA A CA 1
ATOM 4073 C C . ALA A 1 528 ? -28.045 5.349 66.994 1.00 31.25 528 ALA A C 1
ATOM 4075 O O . ALA A 1 528 ? -28.309 6.297 66.261 1.00 31.25 528 ALA A O 1
ATOM 4076 N N . GLN A 1 529 ? -28.795 4.244 67.037 1.00 32.81 529 GLN A N 1
ATOM 4077 C CA . GLN A 1 529 ? -30.157 4.186 66.513 1.00 32.81 529 GLN A CA 1
ATOM 4078 C C . GLN A 1 529 ? -31.034 5.149 67.322 1.00 32.81 529 GLN A C 1
ATOM 4080 O O . GLN A 1 529 ? -31.484 4.819 68.417 1.00 32.81 529 GLN A O 1
ATOM 4085 N N . VAL A 1 530 ? -31.305 6.334 66.778 1.00 30.84 530 VAL A N 1
ATOM 4086 C CA . VAL A 1 530 ? -32.480 7.112 67.181 1.00 30.84 530 VAL A CA 1
ATOM 4087 C C . VAL A 1 530 ? -33.559 6.833 66.148 1.00 30.84 530 VAL A C 1
ATOM 4089 O O . VAL A 1 530 ? -33.659 7.489 65.117 1.00 30.84 530 VAL A O 1
ATOM 4092 N N . VAL A 1 531 ? -34.343 5.791 66.422 1.00 27.64 531 VAL A N 1
ATOM 4093 C CA . VAL A 1 531 ? -35.583 5.504 65.704 1.00 27.64 531 VAL A CA 1
ATOM 4094 C C . VAL A 1 531 ? -36.566 6.628 66.020 1.00 27.64 531 VAL A C 1
ATOM 4096 O O . VAL A 1 531 ? -37.060 6.728 67.142 1.00 27.64 531 VAL A O 1
ATOM 4099 N N . VAL A 1 532 ? -36.875 7.466 65.032 1.00 30.41 532 VAL A N 1
ATOM 4100 C CA . VAL A 1 532 ? -38.095 8.276 65.061 1.00 30.41 532 VAL A CA 1
ATOM 4101 C C . VAL A 1 532 ? -39.220 7.375 64.556 1.00 30.41 532 VAL A C 1
ATOM 4103 O O . VAL A 1 532 ? -39.308 7.079 63.367 1.00 30.41 532 VAL A O 1
ATOM 4106 N N . GLN A 1 533 ? -40.049 6.872 65.474 1.00 26.03 533 GLN A N 1
ATOM 4107 C CA . GLN A 1 533 ? -41.267 6.139 65.126 1.00 26.03 533 GLN A CA 1
ATOM 4108 C C . GLN A 1 533 ? -42.255 7.084 64.431 1.00 26.03 533 GLN A C 1
ATOM 4110 O O . GLN A 1 533 ? -42.816 7.972 65.070 1.00 26.03 533 GLN A O 1
ATOM 4115 N N . ALA A 1 534 ? -42.523 6.842 63.149 1.00 28.12 534 ALA A N 1
ATOM 4116 C CA . ALA A 1 534 ? -43.751 7.284 62.501 1.00 28.12 534 ALA A CA 1
ATOM 4117 C C . ALA A 1 534 ? -44.736 6.106 62.481 1.00 28.12 534 ALA A C 1
ATOM 4119 O O . ALA A 1 534 ? -44.502 5.083 61.839 1.00 28.12 534 ALA A O 1
ATOM 4120 N N . ALA A 1 535 ? -45.835 6.234 63.222 1.00 30.62 535 ALA A N 1
ATOM 4121 C CA . ALA A 1 535 ? -46.945 5.298 63.164 1.00 30.62 535 ALA A CA 1
ATOM 4122 C C . ALA A 1 535 ? -47.798 5.582 61.915 1.00 30.62 535 ALA A C 1
ATOM 4124 O O . ALA A 1 535 ? -48.489 6.596 61.864 1.00 30.62 535 ALA A O 1
ATOM 4125 N N . ASN A 1 536 ? -47.761 4.694 60.918 1.00 32.09 536 ASN A N 1
ATOM 4126 C CA . ASN A 1 536 ? -48.932 3.898 60.533 1.00 32.09 536 ASN A CA 1
ATOM 4127 C C . ASN A 1 536 ? -48.614 2.873 59.428 1.00 32.09 536 ASN A C 1
ATOM 4129 O O . ASN A 1 536 ? -48.118 3.194 58.355 1.00 32.09 536 ASN A O 1
ATOM 4133 N N . ALA A 1 537 ? -48.954 1.636 59.782 1.00 31.50 537 ALA A N 1
ATOM 4134 C CA . ALA A 1 537 ? -49.047 0.377 59.055 1.00 31.50 537 ALA A CA 1
ATOM 4135 C C . ALA A 1 537 ? -49.213 0.397 57.522 1.00 31.50 537 ALA A C 1
ATOM 4137 O O . ALA A 1 537 ? -50.174 0.947 56.988 1.00 31.50 537 ALA A O 1
ATOM 4138 N N . LEU A 1 538 ? -48.404 -0.441 56.869 1.00 30.47 538 LEU A N 1
ATOM 4139 C CA . LEU A 1 538 ? -48.884 -1.390 55.864 1.00 30.47 538 LEU A CA 1
ATOM 4140 C C . LEU A 1 538 ? -48.276 -2.760 56.186 1.00 30.47 538 LEU A C 1
ATOM 4142 O O . LEU A 1 538 ? -47.098 -3.023 55.958 1.00 30.47 538 LEU A O 1
ATOM 4146 N N . GLU A 1 539 ? -49.098 -3.602 56.812 1.00 32.97 539 GLU A N 1
ATOM 4147 C CA . GLU A 1 539 ? -48.817 -5.013 57.052 1.00 32.97 539 GLU A CA 1
ATOM 4148 C C . GLU A 1 539 ? -48.642 -5.744 55.714 1.00 32.97 539 GLU A C 1
ATOM 4150 O O . GLU A 1 539 ? -49.541 -5.748 54.876 1.00 32.97 539 GLU A O 1
ATOM 4155 N N . THR A 1 540 ? -47.532 -6.457 55.552 1.00 30.50 540 THR A N 1
ATOM 4156 C CA . THR A 1 540 ? -47.491 -7.658 54.713 1.00 30.50 540 THR A CA 1
ATOM 4157 C C . THR A 1 540 ? -47.107 -8.827 55.608 1.00 30.50 540 THR A C 1
ATOM 4159 O O . THR A 1 540 ? -45.971 -8.975 56.051 1.00 30.50 540 THR A O 1
ATOM 4162 N N . LYS A 1 541 ? -48.118 -9.632 55.947 1.00 32.88 541 LYS A N 1
ATOM 4163 C CA . LYS A 1 541 ? -47.944 -10.938 56.578 1.00 32.88 541 LYS A CA 1
ATOM 4164 C C . LYS A 1 541 ? -47.238 -11.868 55.598 1.00 32.88 541 LYS A C 1
ATOM 4166 O O . LYS A 1 541 ? -47.727 -12.086 54.493 1.00 32.88 541 LYS A O 1
ATOM 4171 N N . ALA A 1 542 ? -46.156 -12.471 56.068 1.00 35.19 542 ALA A N 1
ATOM 4172 C CA . ALA A 1 542 ? -45.633 -13.711 55.530 1.00 35.19 542 ALA A CA 1
ATOM 4173 C C . ALA A 1 542 ? -46.686 -14.831 55.643 1.00 35.19 542 ALA A C 1
ATOM 4175 O O . ALA A 1 542 ? -47.324 -14.997 56.689 1.00 35.19 542 ALA A O 1
ATOM 4176 N N . GLN A 1 543 ? -46.821 -15.624 54.584 1.00 38.88 543 GLN A N 1
ATOM 4177 C CA . GLN A 1 543 ? -47.200 -17.029 54.674 1.00 38.88 543 GLN A CA 1
ATOM 4178 C C . GLN A 1 543 ? -45.989 -17.863 54.243 1.00 38.88 543 GLN A C 1
ATOM 4180 O O . GLN A 1 543 ? -45.337 -17.511 53.267 1.00 38.88 543 GLN A O 1
ATOM 4185 N N . GLN A 1 544 ? -45.729 -18.875 55.078 1.00 36.19 544 GLN A N 1
ATOM 4186 C CA . GLN A 1 544 ? -44.961 -20.121 54.921 1.00 36.19 544 GLN A CA 1
ATOM 4187 C C . GLN A 1 544 ? -44.062 -20.312 53.701 1.00 36.19 544 GLN A C 1
ATOM 4189 O O . GLN A 1 544 ? -44.578 -20.266 52.565 1.00 36.19 544 GLN A O 1
#

Foldseek 3Di:
DQAAEDEFELQAPAAGAGDPQVVVQVVCVVRVHFYEYEHDLVLCVLLAPDPCAVVPRGQKYWAPVCQLLVNPQQDIDMDGDDPDVVVCVVVCVPPDDPVVVCSCVSVVVSCVVCDSVNSNVSSLQLQVLQQLLVVLQVVDPQKDWPYDDADADPVRHGDEPVNCSVDNDHSVVSSSHTNQKTKMFGHAPVVVVVVVVVVVVVVVVVVVVVPPDDDDDDDDDDDDDDDDDDDDDDDDDPDPPPDPPPPVLQLRLLQRVVLQVQLCVVLVLQVWDWDQDPPNGTMIMGRCSRRCNPSVDHSVSSVVSSVSSVVSSQLLNLQVVVLVVLVVLQVVDQQWDFAAFHSANGSGWIFGHPPVCRPPVVPDDPVRQVVSQVLQVVLQVVVCVVPVQWDWTAGPVRHITIDGHTDHNPDDSNVVVVSSNVSSVVSVVVVVVVVVLVVLVVVLVVVQVVVLVVVVVVVCVVVDVQLVPPPRNVVVCVVPPDDPPPDRWHWDQDSVVSDIHTCVVVVVVVVVVVVDDDDDDDDDDDPPDPDPDDDDDDDDDDDD

pLDDT: mean 77.5, std 21.59, range [23.3, 97.88]